Protein AF-0000000067714959 (afdb_homodimer)

Sequence (412 aa):
MGKGPWEEENPGVPRPTSPLFDVTLLNEGDRRNVVDAYRYWTREAIVEDIDTRRHSLHVAIENFENDANIGTVVRTANAFAVNTVHIVGRRRWNRRGAMVTDRYQHLMHHEDVDSLLAWAIAERLTIVAIDNTPGSVPLETAELPKNCLLLFGQEGPGVTEAARAGALMTCSIAQFGSTRSINAGVAAGIAMHAWIRQHADLSQAWMGKGPWEEENPGVPRPTSPLFDVTLLNEGDRRNVVDAYRYWTREAIVEDIDTRRHSLHVAIENFENDANIGTVVRTANAFAVNTVHIVGRRRWNRRGAMVTDRYQHLMHHEDVDSLLAWAIAERLTIVAIDNTPGSVPLETAELPKNCLLLFGQEGPGVTEAARAGALMTCSIAQFGSTRSINAGVAAGIAMHAWIRQHADLSQAW

Nearest PDB structures (foldseek):
  1v2x-assembly1_A-2  TM=8.830E-01  e=1.589E-10  Thermus thermophilus
  7edc-assembly1_A-2  TM=8.268E-01  e=3.588E-11  Escherichia coli
  1zjr-assembly1_A  TM=8.912E-01  e=1.900E-10  Aquifex aeolicus
  1ipa-assembly1_A  TM=9.064E-01  e=3.119E-09  Thermus thermophilus
  4x3m-assembly1_B  TM=8.317E-01  e=7.765E-08  Thermus thermophilus HB8

Foldseek 3Di:
DWFAAQCVRPPPDDDDPDLQFAPVCNGGTGPAPDDPVSTRGDLVSLLVVLQVPAFLEEEEEAAEPALLLVLLLLLLCLQNRHQEYEYEADDDGDNVNVSCSNSSHHYYYHNHVVRVLVVCVVVVAAEEEEDDDPPAAELVPDDDDRNHYYYWYYDPVTNDPVSCVSHPTYYYHDDDDDDPDDDNSVSSSVNSVSSCVNHNDCVPHD/DWFAAQCVRPPPDDDDDDLQFAPVCNGGTGPAPDDPVSTRGDLVSLLVVLQVPAFLEEEEEAAEPALLLVLLLLLLCLQNRHQEYEYEADDDGDNVNVSCSNSSHHYYYHNHVVRVLVVCVVVVAAEEEEDDDPPAAELVPDDDDRNHYYYWYYDPVTNDPVSCVSHPTYYYHDDDDDDPDDDSSVSSSVNSVSSCVNHNDCVPHD

Organism: Corynebacterium glutamicum (strain ATCC 13032 / DSM 20300 / JCM 1318 / BCRC 11384 / CCUG 27702 / LMG 3730 / NBRC 12168 / NCIMB 10025 / NRRL B-2784 / 534) (NCBI:txid196627)

Secondary structure (DSSP, 8-state):
--B--HHHHSTTPPPP-STTB-HHHHHH-B-SS--GGGTTB-HHHHHHHHHTT--S-EEEEES---HHHHHHHHHHHHHTT-SEEEEES-----GGGGTTGGGTS-EEEESSHHHHHHHHHHTTPEEEEE---TTPEEGGG----SSEEEEE-BTTTBS-HHHHHHSSEEEE----SS-S---HHHHHHHHHHHHHHHH--GGG--/--B--HHHHSTTPPPP-STTB-HHHHHH-B-SS--GGGTTB-HHHHHHHHHTT--S-EEEEES---HHHHHHHHHHHHHTT-SEEEEES-----GGGGTTGGGTS-EEEESSHHHHHHHHHHTTPEEEEE---TTPEEGGG----SSEEEEE-BTTTBS-HHHHHHSSEEEE----SS-S---HHHHHHHHHHHHHHHH--GGG--

Solvent-accessible surface area (backbone atoms only — not comparable to full-atom values): 21949 Å² total; per-residue (Å²): 132,58,44,60,22,41,62,78,71,35,68,94,50,79,77,85,80,57,84,49,47,28,66,66,27,37,65,67,18,35,70,64,72,47,34,75,92,51,63,35,41,28,68,66,46,51,35,54,54,44,64,75,68,43,40,67,33,31,39,31,43,32,51,68,81,54,35,55,36,54,10,38,37,45,26,40,35,24,22,57,19,41,45,36,41,33,39,23,40,69,80,80,66,56,58,70,45,15,68,66,32,58,80,63,36,52,73,45,79,28,74,35,67,66,57,42,52,54,50,34,55,74,68,66,36,46,34,35,30,46,34,87,49,92,89,38,43,47,48,80,74,55,84,72,66,70,52,20,30,43,35,33,33,23,78,85,83,33,54,50,68,69,52,56,69,66,22,82,44,42,26,16,74,75,33,53,40,48,45,70,68,62,58,66,30,29,51,48,39,36,53,53,48,54,46,41,63,73,66,56,66,71,87,70,32,114,131,59,44,59,22,41,62,78,71,35,68,94,53,78,77,83,79,58,84,48,47,29,66,66,28,37,65,67,17,34,71,64,71,47,34,75,92,52,63,35,42,28,68,66,47,51,34,54,55,44,65,75,68,42,39,69,34,30,38,32,42,32,50,68,80,54,36,55,37,54,10,38,38,44,26,39,35,25,22,56,20,41,44,36,41,33,39,23,40,69,81,80,68,57,59,71,46,15,68,66,33,59,79,63,36,50,72,46,78,28,74,36,67,66,57,44,52,53,51,35,53,74,68,67,36,47,34,34,29,47,36,89,49,91,88,38,42,48,48,81,73,56,84,73,67,70,50,20,30,41,34,34,33,23,79,85,82,32,54,50,70,68,52,56,68,67,21,81,45,40,27,15,75,74,31,52,40,49,45,71,67,63,57,65,30,31,50,47,38,35,54,52,47,55,47,41,60,74,65,55,66,72,86,70,33,114

InterPro domains:
  IPR001537 tRNA/rRNA methyltransferase, SpoU type [PF00588] (57-193)
  IPR029026 tRNA (guanine-N1-)-methyltransferase, N-terminal [G3DSA:3.40.1280.10] (38-206)
  IPR029028 Alpha/beta knot methyltransferases [SSF75217] (41-200)
  IPR051259 Ribosomal RNA Methyltransferase [PTHR43191] (53-199)

Structure (mmCIF, N/CA/C/O backbone):
data_AF-0000000067714959-model_v1
#
loop_
_entity.id
_entity.type
_entity.pdbx_description
1 polymer 'rRNA methylases'
#
loop_
_atom_site.group_PDB
_atom_site.id
_atom_site.type_symbol
_atom_site.label_atom_id
_atom_site.label_alt_id
_atom_site.label_comp_id
_atom_site.label_asym_id
_atom_site.label_entity_id
_atom_site.label_seq_id
_atom_site.pdbx_PDB_ins_code
_atom_site.Cartn_x
_atom_site.Cartn_y
_atom_site.Cartn_z
_atom_site.occupancy
_atom_site.B_iso_or_equiv
_atom_site.auth_seq_id
_atom_site.auth_comp_id
_atom_site.auth_asym_id
_atom_site.auth_atom_id
_atom_site.pdbx_PDB_model_num
ATOM 1 N N . MET A 1 1 ? -10.992 -19.344 -1.786 1 74.81 1 MET A N 1
ATOM 2 C CA . MET A 1 1 ? -11.43 -20.531 -1.073 1 74.81 1 MET A CA 1
ATOM 3 C C . MET A 1 1 ? -10.625 -21.75 -1.502 1 74.81 1 MET A C 1
ATOM 5 O O . MET A 1 1 ? -10.156 -21.828 -2.641 1 74.81 1 MET A O 1
ATOM 9 N N . GLY A 1 2 ? -10.289 -22.531 -0.529 1 90.94 2 GLY A N 1
ATOM 10 C CA . GLY A 1 2 ? -9.586 -23.766 -0.809 1 90.94 2 GLY A CA 1
ATOM 11 C C . GLY A 1 2 ? -10.406 -24.734 -1.636 1 90.94 2 GLY A C 1
ATOM 12 O O . GLY A 1 2 ? -11.578 -24.484 -1.933 1 90.94 2 GLY A O 1
ATOM 13 N N . LYS A 1 3 ? -9.781 -25.75 -2.189 1 95.94 3 LYS A N 1
ATOM 14 C CA . LYS A 1 3 ? -10.43 -26.812 -2.934 1 95.94 3 LYS A CA 1
ATOM 15 C C . LYS A 1 3 ? -10.289 -28.156 -2.211 1 95.94 3 LYS A C 1
ATOM 17 O O . LYS A 1 3 ? -9.258 -28.422 -1.585 1 95.94 3 LYS A O 1
ATOM 22 N N . GLY A 1 4 ? -11.344 -28.906 -2.34 1 97.19 4 GLY A N 1
ATOM 23 C CA . GLY A 1 4 ? -11.297 -30.234 -1.775 1 97.19 4 GLY A CA 1
ATOM 24 C C . GLY A 1 4 ? -10.453 -31.203 -2.596 1 97.19 4 GLY A C 1
ATOM 25 O O . GLY A 1 4 ? -9.781 -30.797 -3.547 1 97.19 4 GLY A O 1
ATOM 26 N N . PRO A 1 5 ? -10.5 -32.531 -2.096 1 98.12 5 PRO A N 1
ATOM 27 C CA . PRO A 1 5 ? -9.797 -33.562 -2.861 1 98.12 5 PRO A CA 1
ATOM 28 C C . PRO A 1 5 ? -10.203 -33.594 -4.336 1 98.12 5 PRO A C 1
ATOM 30 O O . PRO A 1 5 ? -11.344 -33.25 -4.668 1 98.12 5 PRO A O 1
ATOM 33 N N . TRP A 1 6 ? -9.258 -33.938 -5.188 1 97.75 6 TRP A N 1
ATOM 34 C CA . TRP A 1 6 ? -9.461 -33.875 -6.629 1 97.75 6 TRP A CA 1
ATOM 35 C C . TRP A 1 6 ? -10.75 -34.594 -7.031 1 97.75 6 TRP A C 1
ATOM 37 O O . TRP A 1 6 ? -11.578 -34.031 -7.746 1 97.75 6 TRP A O 1
ATOM 47 N N . GLU A 1 7 ? -10.93 -35.812 -6.508 1 97.12 7 GLU A N 1
ATOM 48 C CA . GLU A 1 7 ? -12.055 -36.656 -6.93 1 97.12 7 GLU A CA 1
ATOM 49 C C . GLU A 1 7 ? -13.383 -36 -6.527 1 97.12 7 GLU A C 1
ATOM 51 O O . GLU A 1 7 ? -14.391 -36.156 -7.23 1 97.12 7 GLU A O 1
ATOM 56 N N . GLU A 1 8 ? -13.383 -35.344 -5.477 1 97.44 8 GLU A N 1
ATOM 57 C CA . GLU A 1 8 ? -14.586 -34.656 -5.02 1 97.44 8 GLU A CA 1
ATOM 58 C C . GLU A 1 8 ? -14.859 -33.406 -5.855 1 97.44 8 GLU A C 1
ATOM 60 O O . GLU A 1 8 ? -16.016 -33.125 -6.188 1 97.44 8 GLU A O 1
ATOM 65 N N . GLU A 1 9 ? -13.805 -32.719 -6.266 1 96.75 9 GLU A N 1
ATOM 66 C CA . GLU A 1 9 ? -13.938 -31.453 -6.969 1 96.75 9 GLU A CA 1
ATOM 67 C C . GLU A 1 9 ? -14.086 -31.656 -8.469 1 96.75 9 GLU A C 1
ATOM 69 O O . GLU A 1 9 ? -14.617 -30.797 -9.172 1 96.75 9 GLU A O 1
ATOM 74 N N . ASN A 1 10 ? -13.617 -32.75 -8.859 1 96.62 10 ASN A N 1
ATOM 75 C CA . ASN A 1 10 ? -13.641 -33.062 -10.281 1 96.62 10 ASN A CA 1
ATOM 76 C C . ASN A 1 10 ? -14.156 -34.469 -10.539 1 96.62 10 ASN A C 1
ATOM 78 O O . ASN A 1 10 ? -13.453 -35.312 -11.109 1 96.62 10 ASN A O 1
ATOM 82 N N . PRO A 1 11 ? -15.375 -34.688 -10.141 1 96.12 11 PRO A N 1
ATOM 83 C CA . PRO A 1 11 ? -15.914 -36.062 -10.273 1 96.12 11 PRO A CA 1
ATOM 84 C C . PRO A 1 11 ? -15.812 -36.594 -11.703 1 96.12 11 PRO A C 1
ATOM 86 O O . PRO A 1 11 ? -16.219 -35.906 -12.648 1 96.12 11 PRO A O 1
ATOM 89 N N . GLY A 1 12 ? -15.367 -37.812 -11.812 1 95.94 12 GLY A N 1
ATOM 90 C CA . GLY A 1 12 ? -15.312 -38.5 -13.086 1 95.94 12 GLY A CA 1
ATOM 91 C C . GLY A 1 12 ? -14.125 -38.094 -13.945 1 95.94 12 GLY A C 1
ATOM 92 O O . GLY A 1 12 ? -13.93 -38.625 -15.039 1 95.94 12 GLY A O 1
ATOM 93 N N . VAL A 1 13 ? -13.461 -37.094 -13.531 1 96.56 13 VAL A N 1
ATOM 94 C CA . VAL A 1 13 ? -12.289 -36.656 -14.266 1 96.56 13 VAL A CA 1
ATOM 95 C C . VAL A 1 13 ? -11.039 -37.344 -13.734 1 96.56 13 VAL A C 1
ATOM 97 O O . VAL A 1 13 ? -10.758 -37.281 -12.531 1 96.56 13 VAL A O 1
ATOM 100 N N . PRO A 1 14 ? -10.312 -38.031 -14.57 1 96.19 14 PRO A N 1
ATOM 101 C CA . PRO A 1 14 ? -9.094 -38.688 -14.102 1 96.19 14 PRO A CA 1
ATOM 102 C C . PRO A 1 14 ? -8.102 -37.719 -13.453 1 96.19 14 PRO A C 1
ATOM 104 O O . PRO A 1 14 ? -7.996 -36.562 -13.883 1 96.19 14 PRO A O 1
ATOM 107 N N . ARG A 1 15 ? -7.445 -38.188 -12.516 1 94.5 15 ARG A N 1
ATOM 108 C CA . ARG A 1 15 ? -6.402 -37.406 -11.867 1 94.5 15 ARG A CA 1
ATOM 109 C C . ARG A 1 15 ? -5.305 -37.031 -12.852 1 94.5 15 ARG A C 1
ATOM 111 O O . ARG A 1 15 ? -4.918 -37.844 -13.703 1 94.5 15 ARG A O 1
ATOM 118 N N . PRO A 1 16 ? -4.867 -35.812 -12.609 1 95.38 16 PRO A N 1
ATOM 119 C CA . PRO A 1 16 ? -3.682 -35.469 -13.406 1 95.38 16 PRO A CA 1
ATOM 120 C C . PRO A 1 16 ? -2.459 -36.312 -13.008 1 95.38 16 PRO A C 1
ATOM 122 O O . PRO A 1 16 ? -2.285 -36.625 -11.828 1 95.38 16 PRO A O 1
ATOM 125 N N . THR A 1 17 ? -1.582 -36.656 -13.93 1 94.62 17 THR A N 1
ATOM 126 C CA . THR A 1 17 ? -0.432 -37.531 -13.68 1 94.62 17 THR A CA 1
ATOM 127 C C . THR A 1 17 ? 0.87 -36.75 -13.805 1 94.62 17 THR A C 1
ATOM 129 O O . THR A 1 17 ? 1.94 -37.25 -13.453 1 94.62 17 THR A O 1
ATOM 132 N N . SER A 1 18 ? 0.785 -35.562 -14.273 1 96.12 18 SER A N 1
ATOM 133 C CA . SER A 1 18 ? 1.969 -34.719 -14.414 1 96.12 18 SER A CA 1
ATOM 134 C C . SER A 1 18 ? 2.668 -34.531 -13.07 1 96.12 18 SER A C 1
ATOM 136 O O . SER A 1 18 ? 2.012 -34.375 -12.039 1 96.12 18 SER A O 1
ATOM 138 N N . PRO A 1 19 ? 3.984 -34.5 -13.102 1 96.5 19 PRO A N 1
ATOM 139 C CA . PRO A 1 19 ? 4.734 -34.312 -11.859 1 96.5 19 PRO A CA 1
ATOM 140 C C . PRO A 1 19 ? 4.531 -32.906 -11.266 1 96.5 19 PRO A C 1
ATOM 142 O O . PRO A 1 19 ? 4.938 -32.656 -10.125 1 96.5 19 PRO A O 1
ATOM 145 N N . LEU A 1 20 ? 3.867 -32.094 -11.984 1 97.38 20 LEU A N 1
ATOM 146 C CA . LEU A 1 20 ? 3.531 -30.75 -11.516 1 97.38 20 LEU A CA 1
ATOM 147 C C . LEU A 1 20 ? 2.592 -30.828 -10.312 1 97.38 20 LEU A C 1
ATOM 149 O O . LEU A 1 20 ? 2.592 -29.938 -9.469 1 97.38 20 LEU A O 1
ATOM 153 N N . PHE A 1 21 ? 1.85 -31.828 -10.234 1 98.31 21 PHE A N 1
ATOM 154 C CA . PHE A 1 21 ? 0.796 -31.922 -9.234 1 98.31 21 PHE A CA 1
ATOM 155 C C . PHE A 1 21 ? 1.303 -32.625 -7.988 1 98.31 21 PHE A C 1
ATOM 157 O O . PHE A 1 21 ? 2.098 -33.562 -8.086 1 98.31 21 PHE A O 1
ATOM 164 N N . ASP A 1 22 ? 0.859 -32.188 -6.867 1 98.25 22 ASP A N 1
ATOM 165 C CA . ASP A 1 22 ? 1.175 -32.781 -5.57 1 98.25 22 ASP A CA 1
ATOM 166 C C . ASP A 1 22 ? 0.134 -33.844 -5.176 1 98.25 22 ASP A C 1
ATOM 168 O O . ASP A 1 22 ? -1.024 -33.5 -4.922 1 98.25 22 ASP A O 1
ATOM 172 N N . VAL A 1 23 ? 0.57 -35 -5.004 1 97.69 23 VAL A N 1
ATOM 173 C CA . VAL A 1 23 ? -0.331 -36.125 -4.762 1 97.69 23 VAL A CA 1
ATOM 174 C C . VAL A 1 23 ? -1.084 -35.906 -3.453 1 97.69 23 VAL A C 1
ATOM 176 O O . VAL A 1 23 ? -2.264 -36.25 -3.344 1 97.69 23 VAL A O 1
ATOM 179 N N . THR A 1 24 ? -0.389 -35.469 -2.475 1 98.12 24 THR A N 1
ATOM 180 C CA . THR A 1 24 ? -1.025 -35.219 -1.184 1 98.12 24 THR A CA 1
ATOM 181 C C . THR A 1 24 ? -2.152 -34.188 -1.315 1 98.12 24 THR A C 1
ATOM 183 O O . THR A 1 24 ? -3.232 -34.375 -0.748 1 98.12 24 THR A O 1
ATOM 186 N N . LEU A 1 25 ? -1.917 -33.125 -2.072 1 98.31 25 LEU A N 1
ATOM 187 C CA . LEU A 1 25 ? -2.943 -32.125 -2.295 1 98.31 25 LEU A CA 1
ATOM 188 C C . LEU A 1 25 ? -4.117 -32.688 -3.078 1 98.31 25 LEU A C 1
ATOM 190 O O . LEU A 1 25 ? -5.273 -32.375 -2.805 1 98.31 25 LEU A O 1
ATOM 194 N N . LEU A 1 26 ? -3.783 -33.5 -4.035 1 98.19 26 LEU A N 1
ATOM 195 C CA . LEU A 1 26 ? -4.84 -34.156 -4.805 1 98.19 26 LEU A CA 1
ATOM 196 C C . LEU A 1 26 ? -5.711 -35 -3.902 1 98.19 26 LEU A C 1
ATOM 198 O O . LEU A 1 26 ? -6.926 -35.094 -4.098 1 98.19 26 LEU A O 1
ATOM 202 N N . ASN A 1 27 ? -5.055 -35.688 -2.951 1 98 27 ASN A N 1
ATOM 203 C CA . ASN A 1 27 ? -5.75 -36.594 -2.062 1 98 27 ASN A CA 1
ATOM 204 C C . ASN A 1 27 ? -6.559 -35.844 -1.004 1 98 27 ASN A C 1
ATOM 206 O O . ASN A 1 27 ? -7.66 -36.281 -0.646 1 98 27 ASN A O 1
ATOM 210 N N . GLU A 1 28 ? -6.059 -34.75 -0.52 1 97.94 28 GLU A N 1
ATOM 211 C CA . GLU A 1 28 ? -6.59 -34.188 0.708 1 97.94 28 GLU A CA 1
ATOM 212 C C . GLU A 1 28 ? -7.242 -32.812 0.438 1 97.94 28 GLU A C 1
ATOM 214 O O . GLU A 1 28 ? -7.969 -32.312 1.286 1 97.94 28 GLU A O 1
ATOM 219 N N . GLY A 1 29 ? -7.012 -32.312 -0.776 1 97.88 29 GLY A N 1
ATOM 220 C CA . GLY A 1 29 ? -7.469 -30.969 -1.078 1 97.88 29 GLY A CA 1
ATOM 221 C C . GLY A 1 29 ? -6.375 -29.922 -0.953 1 97.88 29 GLY A C 1
ATOM 222 O O . GLY A 1 29 ? -5.27 -30.234 -0.498 1 97.88 29 GLY A O 1
ATOM 223 N N . ASP A 1 30 ? -6.594 -28.781 -1.383 1 97.81 30 ASP A N 1
ATOM 224 C CA . ASP A 1 30 ? -5.641 -27.688 -1.394 1 97.81 30 ASP A CA 1
ATOM 225 C C . ASP A 1 30 ? -6.254 -26.422 -0.798 1 97.81 30 ASP A C 1
ATOM 227 O O . ASP A 1 30 ? -7.098 -25.781 -1.429 1 97.81 30 ASP A O 1
ATOM 231 N N . ARG A 1 31 ? -5.801 -26 0.376 1 95.06 31 ARG A N 1
ATOM 232 C CA . ARG A 1 31 ? -6.348 -24.844 1.074 1 95.06 31 ARG A CA 1
ATOM 233 C C . ARG A 1 31 ? -5.324 -23.719 1.151 1 95.06 31 ARG A C 1
ATOM 235 O O . ARG A 1 31 ? -5.488 -22.781 1.924 1 95.06 31 ARG A O 1
ATOM 242 N N . ARG A 1 32 ? -4.266 -23.922 0.396 1 96.06 32 ARG A N 1
ATOM 243 C CA . ARG A 1 32 ? -3.189 -22.938 0.395 1 96.06 32 ARG A CA 1
ATOM 244 C C . ARG A 1 32 ? -3.654 -21.625 -0.219 1 96.06 32 ARG A C 1
ATOM 246 O O . ARG A 1 32 ? -4.637 -21.594 -0.963 1 96.06 32 ARG A O 1
ATOM 253 N N . ASN A 1 33 ? -2.906 -20.531 0.145 1 93.56 33 ASN A N 1
ATOM 254 C CA . ASN A 1 33 ? -3.145 -19.219 -0.423 1 93.56 33 ASN A CA 1
ATOM 255 C C . ASN A 1 33 ? -2.484 -19.062 -1.79 1 93.56 33 ASN A C 1
ATOM 257 O O . ASN A 1 33 ? -1.52 -18.312 -1.938 1 93.56 33 ASN A O 1
ATOM 261 N N . VAL A 1 34 ? -3.045 -19.766 -2.73 1 96.75 34 VAL A N 1
ATOM 262 C CA . VAL A 1 34 ? -2.568 -19.688 -4.109 1 96.75 34 VAL A CA 1
ATOM 263 C C . VAL A 1 34 ? -3.748 -19.484 -5.055 1 96.75 34 VAL A C 1
ATOM 265 O O . VAL A 1 34 ? -4.879 -19.844 -4.734 1 96.75 34 VAL A O 1
ATOM 268 N N . VAL A 1 35 ? -3.523 -18.875 -6.164 1 95.62 35 VAL A N 1
ATOM 269 C CA . VAL A 1 35 ? -4.562 -18.672 -7.168 1 95.62 35 VAL A CA 1
ATOM 270 C C . VAL A 1 35 ? -5.047 -20.016 -7.695 1 95.62 35 VAL A C 1
ATOM 272 O O . VAL A 1 35 ? -4.348 -21.031 -7.578 1 95.62 35 VAL A O 1
ATOM 275 N N . ASP A 1 36 ? -6.184 -20.031 -8.258 1 94 36 ASP A N 1
ATOM 276 C CA . ASP A 1 36 ? -6.84 -21.266 -8.688 1 94 36 ASP A CA 1
ATOM 277 C C . ASP A 1 36 ? -5.996 -21.984 -9.734 1 94 36 ASP A C 1
ATOM 279 O O . ASP A 1 36 ? -5.957 -23.219 -9.758 1 94 36 ASP A O 1
ATOM 283 N N . ALA A 1 37 ? -5.363 -21.234 -10.531 1 95.25 37 ALA A N 1
ATOM 284 C CA . ALA A 1 37 ? -4.551 -21.812 -11.602 1 95.25 37 ALA A CA 1
ATOM 285 C C . ALA A 1 37 ? -3.48 -22.75 -11.039 1 95.25 37 ALA A C 1
ATOM 287 O O . ALA A 1 37 ? -3.014 -23.656 -11.727 1 95.25 37 ALA A O 1
ATOM 288 N N . TYR A 1 38 ? -3.16 -22.562 -9.789 1 97.69 38 TYR A N 1
ATOM 289 C CA . TYR A 1 38 ? -2.053 -23.312 -9.211 1 97.69 38 TYR A CA 1
ATOM 290 C C . TYR A 1 38 ? -2.564 -24.391 -8.273 1 97.69 38 TYR A C 1
ATOM 292 O O . TYR A 1 38 ? -1.78 -25.031 -7.57 1 97.69 38 TYR A O 1
ATOM 300 N N . ARG A 1 39 ? -3.875 -24.609 -8.234 1 97.69 39 ARG A N 1
ATOM 301 C CA . ARG A 1 39 ? -4.441 -25.609 -7.34 1 97.69 39 ARG A CA 1
ATOM 302 C C . ARG A 1 39 ? -3.822 -26.969 -7.59 1 97.69 39 ARG A C 1
ATOM 304 O O . ARG A 1 39 ? -3.684 -27.406 -8.742 1 97.69 39 ARG A O 1
ATOM 311 N N . TYR A 1 40 ? -3.424 -27.562 -6.527 1 98.38 40 TYR A N 1
ATOM 312 C CA . TYR A 1 40 ? -2.902 -28.938 -6.438 1 98.38 40 TYR A CA 1
ATOM 313 C C . TYR A 1 40 ? -1.484 -29 -6.988 1 98.38 40 TYR A C 1
ATOM 315 O O . TYR A 1 40 ? -0.866 -30.078 -6.98 1 98.38 40 TYR A O 1
ATOM 323 N N . TRP A 1 41 ? -0.904 -27.875 -7.461 1 98.56 41 TRP A N 1
ATOM 324 C CA . TRP A 1 41 ? 0.483 -27.875 -7.918 1 98.56 41 TRP A CA 1
ATOM 325 C C . TRP A 1 41 ? 1.442 -27.969 -6.734 1 98.56 41 TRP A C 1
ATOM 327 O O . TRP A 1 41 ? 1.122 -27.516 -5.633 1 98.56 41 TRP A O 1
ATOM 337 N N . THR A 1 42 ? 2.607 -28.562 -7.023 1 98.5 42 THR A N 1
ATOM 338 C CA . THR A 1 42 ? 3.654 -28.484 -6.008 1 98.5 42 THR A CA 1
ATOM 339 C C . THR A 1 42 ? 4.188 -27.062 -5.879 1 98.5 42 THR A C 1
ATOM 341 O O . THR A 1 42 ? 4.074 -26.266 -6.809 1 98.5 42 THR A O 1
ATOM 344 N N . ARG A 1 43 ? 4.715 -26.797 -4.73 1 98.12 43 ARG A N 1
ATOM 345 C CA . ARG A 1 43 ? 5.332 -25.484 -4.508 1 98.12 43 ARG A CA 1
ATOM 346 C C . ARG A 1 43 ? 6.418 -25.219 -5.547 1 98.12 43 ARG A C 1
ATOM 348 O O . ARG A 1 43 ? 6.48 -24.125 -6.113 1 98.12 43 ARG A O 1
ATOM 355 N N . GLU A 1 44 ? 7.211 -26.203 -5.77 1 98.25 44 GLU A N 1
ATOM 356 C CA . GLU A 1 44 ? 8.312 -26.078 -6.715 1 98.25 44 GLU A CA 1
ATOM 357 C C . GLU A 1 44 ? 7.797 -25.766 -8.117 1 98.25 44 GLU A C 1
ATOM 359 O O . GLU A 1 44 ? 8.375 -24.922 -8.82 1 98.25 44 GLU A O 1
ATOM 364 N N . ALA A 1 45 ? 6.789 -26.406 -8.484 1 98.62 45 ALA A N 1
ATOM 365 C CA . ALA A 1 45 ? 6.227 -26.203 -9.812 1 98.62 45 ALA A CA 1
ATOM 366 C C . ALA A 1 45 ? 5.668 -24.781 -9.953 1 98.62 45 ALA A C 1
ATOM 368 O O . ALA A 1 45 ? 5.777 -24.172 -11.016 1 98.62 45 ALA A O 1
ATOM 369 N N . ILE A 1 46 ? 5.055 -24.297 -8.922 1 98.69 46 ILE A N 1
ATOM 370 C CA . ILE A 1 46 ? 4.512 -22.938 -8.93 1 98.69 46 ILE A CA 1
ATOM 371 C C . ILE A 1 46 ? 5.648 -21.938 -9.086 1 98.69 46 ILE A C 1
ATOM 373 O O . ILE A 1 46 ? 5.574 -21.031 -9.922 1 98.69 46 ILE A O 1
ATOM 377 N N . VAL A 1 47 ? 6.699 -22.141 -8.32 1 98.75 47 VAL A N 1
ATOM 378 C CA . VAL A 1 47 ? 7.844 -21.234 -8.375 1 98.75 47 VAL A CA 1
ATOM 379 C C . VAL A 1 47 ? 8.453 -21.25 -9.773 1 98.75 47 VAL A C 1
ATOM 381 O O . VAL A 1 47 ? 8.758 -20.203 -10.344 1 98.75 47 VAL A O 1
ATOM 384 N N . GLU A 1 48 ? 8.586 -22.422 -10.344 1 98.62 48 GLU A N 1
ATOM 385 C CA . GLU A 1 48 ? 9.164 -22.562 -11.672 1 98.62 48 GLU A CA 1
ATOM 386 C C . GLU A 1 48 ? 8.32 -21.859 -12.727 1 98.62 48 GLU A C 1
ATOM 388 O O . GLU A 1 48 ? 8.852 -21.219 -13.641 1 98.62 48 GLU A O 1
ATOM 393 N N . ASP A 1 49 ? 7.082 -22 -12.586 1 98.56 49 ASP A N 1
ATOM 394 C CA . ASP A 1 49 ? 6.191 -21.344 -13.531 1 98.56 49 ASP A CA 1
ATOM 395 C C . ASP A 1 49 ? 6.305 -19.828 -13.43 1 98.56 49 ASP A C 1
ATOM 397 O O . ASP A 1 49 ? 6.465 -19.141 -14.438 1 98.56 49 ASP A O 1
ATOM 401 N N . ILE A 1 50 ? 6.234 -19.281 -12.219 1 98.62 50 ILE A N 1
ATOM 402 C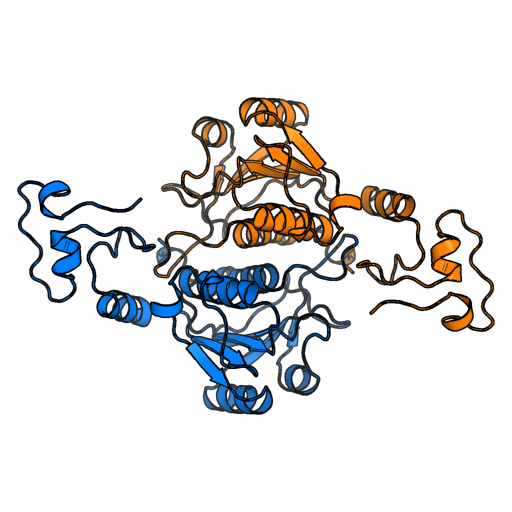 CA . ILE A 1 50 ? 6.348 -17.844 -12 1 98.62 50 ILE A CA 1
ATOM 403 C C . ILE A 1 50 ? 7.695 -17.344 -12.523 1 98.62 50 ILE A C 1
ATOM 405 O O . ILE A 1 50 ? 7.785 -16.266 -13.109 1 98.62 50 ILE A O 1
ATOM 409 N N . ASP A 1 51 ? 8.734 -18.172 -12.352 1 98.62 51 ASP A N 1
ATOM 410 C CA . ASP A 1 51 ? 10.086 -17.797 -12.75 1 98.62 51 ASP A CA 1
ATOM 411 C C . ASP A 1 51 ? 10.18 -17.594 -14.258 1 98.62 51 ASP A C 1
ATOM 413 O O . ASP A 1 51 ? 11.094 -16.906 -14.742 1 98.62 51 ASP A O 1
ATOM 417 N N . THR A 1 52 ? 9.25 -18.141 -15.016 1 98.12 52 THR A N 1
ATOM 418 C CA . THR A 1 52 ? 9.289 -17.984 -16.469 1 98.12 52 THR A CA 1
ATOM 419 C C . THR A 1 52 ? 8.797 -16.594 -16.875 1 98.12 52 THR A C 1
ATOM 421 O O . THR A 1 52 ? 9.016 -16.172 -18 1 98.12 52 THR A O 1
ATOM 424 N N . ARG A 1 53 ? 8.188 -15.828 -15.938 1 97.12 53 ARG A N 1
ATOM 425 C CA . ARG A 1 53 ? 7.578 -14.562 -16.328 1 97.12 53 ARG A CA 1
ATOM 426 C C . ARG A 1 53 ? 7.793 -13.5 -15.266 1 97.12 53 ARG A C 1
ATOM 428 O O . ARG A 1 53 ? 7.086 -12.484 -15.242 1 97.12 53 ARG A O 1
ATOM 435 N N . ARG A 1 54 ? 8.648 -13.727 -14.305 1 98.38 54 ARG A N 1
ATOM 436 C CA . ARG A 1 54 ? 8.898 -12.703 -13.289 1 98.38 54 ARG A CA 1
ATOM 437 C C . ARG A 1 54 ? 9.328 -11.391 -13.938 1 98.38 54 ARG A C 1
ATOM 439 O O . ARG A 1 54 ? 10.07 -11.383 -14.914 1 98.38 54 ARG A O 1
ATOM 446 N N . HIS A 1 55 ? 8.906 -10.344 -13.328 1 98.81 55 HIS A N 1
ATOM 447 C CA . HIS A 1 55 ? 9.344 -9.023 -13.766 1 98.81 55 HIS A CA 1
ATOM 448 C C . HIS A 1 55 ? 10.797 -8.766 -13.359 1 98.81 55 HIS A C 1
ATOM 450 O O . HIS A 1 55 ? 11.312 -9.406 -12.445 1 98.81 55 HIS A O 1
ATOM 456 N N . SER A 1 56 ? 11.453 -7.859 -14.047 1 98.69 56 SER A N 1
ATOM 457 C CA . SER A 1 56 ? 12.852 -7.547 -13.773 1 98.69 56 SER A CA 1
ATOM 458 C C . SER A 1 56 ? 12.984 -6.637 -12.555 1 98.69 56 SER A C 1
ATOM 460 O O . SER A 1 56 ? 14.102 -6.309 -12.148 1 98.69 56 SER A O 1
ATOM 462 N N . LEU A 1 57 ? 11.906 -6.258 -11.938 1 98.88 57 LEU A N 1
ATOM 463 C CA . LEU A 1 57 ? 11.859 -5.379 -10.773 1 98.88 57 LEU A CA 1
ATOM 464 C C . LEU A 1 57 ? 12.383 -6.09 -9.531 1 98.88 57 LEU A C 1
ATOM 466 O O . LEU A 1 57 ? 11.992 -7.223 -9.242 1 98.88 57 LEU A O 1
ATOM 470 N N . HIS A 1 58 ? 13.281 -5.441 -8.812 1 98.94 58 HIS A N 1
ATOM 471 C CA . HIS A 1 58 ? 13.75 -5.863 -7.492 1 98.94 58 HIS A CA 1
ATOM 472 C C . HIS A 1 58 ? 13.312 -4.879 -6.414 1 98.94 58 HIS A C 1
ATOM 474 O O . HIS A 1 58 ? 13.109 -3.695 -6.691 1 98.94 58 HIS A O 1
ATOM 480 N N . VAL A 1 59 ? 13.195 -5.375 -5.199 1 98.81 59 VAL A N 1
ATOM 481 C CA . VAL A 1 59 ? 12.828 -4.547 -4.055 1 98.81 59 VAL A CA 1
ATOM 482 C C . VAL A 1 59 ? 13.773 -4.824 -2.889 1 98.81 59 VAL A C 1
ATOM 484 O O . VAL A 1 59 ? 14.062 -5.984 -2.578 1 98.81 59 VAL A O 1
ATOM 487 N N . ALA A 1 60 ? 14.25 -3.762 -2.301 1 98.38 60 ALA A N 1
ATOM 488 C CA . ALA A 1 60 ? 15.109 -3.912 -1.128 1 98.38 60 ALA A CA 1
ATOM 489 C C . ALA A 1 60 ? 14.547 -3.141 0.063 1 98.38 60 ALA A C 1
ATOM 491 O O . ALA A 1 60 ? 14.07 -2.01 -0.088 1 98.38 60 ALA A O 1
ATOM 492 N N . ILE A 1 61 ? 14.531 -3.754 1.186 1 95.5 61 ILE A N 1
ATOM 493 C CA . ILE A 1 61 ? 14.117 -3.104 2.424 1 95.5 61 ILE A CA 1
ATOM 494 C C . ILE A 1 61 ? 15.289 -3.066 3.404 1 95.5 61 ILE A C 1
ATOM 496 O O . ILE A 1 61 ? 15.844 -4.109 3.762 1 95.5 61 ILE A O 1
ATOM 500 N N . GLU A 1 62 ? 15.609 -1.889 3.83 1 92.81 62 GLU A N 1
ATOM 501 C CA . GLU A 1 62 ? 16.781 -1.679 4.684 1 92.81 62 GLU A CA 1
ATOM 502 C C . GLU A 1 62 ? 16.359 -1.521 6.145 1 92.81 62 GLU A C 1
ATOM 504 O O . GLU A 1 62 ? 15.75 -0.521 6.516 1 92.81 62 GLU A O 1
ATOM 509 N N . ASN A 1 63 ? 16.719 -2.459 7.016 1 87.75 63 ASN A N 1
ATOM 510 C CA . ASN A 1 63 ? 16.609 -2.416 8.469 1 87.75 63 ASN A CA 1
ATOM 511 C C . ASN A 1 63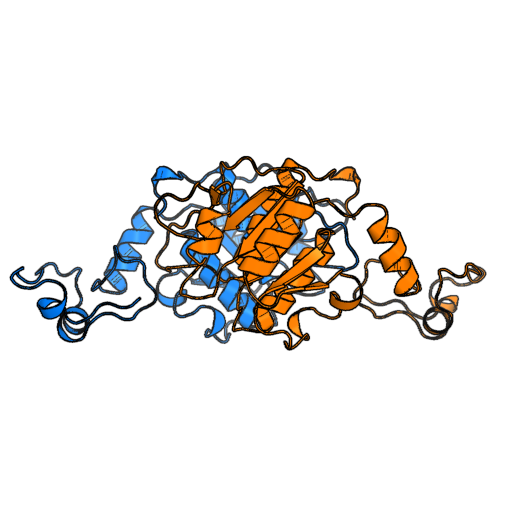 ? 15.172 -2.105 8.906 1 87.75 63 ASN A C 1
ATOM 513 O O . ASN A 1 63 ? 14.953 -1.236 9.75 1 87.75 63 ASN A O 1
ATOM 517 N N . PHE A 1 64 ? 14.227 -2.832 8.258 1 88 64 PHE A N 1
ATOM 518 C CA . PHE A 1 64 ? 12.852 -2.734 8.734 1 88 64 PHE A CA 1
ATOM 519 C C . PHE A 1 64 ? 12.727 -3.309 10.141 1 88 64 PHE A C 1
ATOM 521 O O . PHE A 1 64 ? 13.18 -4.422 10.406 1 88 64 PHE A O 1
ATOM 528 N N . GLU A 1 65 ? 12.211 -2.545 11.039 1 84.75 65 GLU A N 1
ATOM 529 C CA . GLU A 1 65 ? 12.07 -2.963 12.43 1 84.75 65 GLU A CA 1
ATOM 530 C C . GLU A 1 65 ? 10.82 -3.807 12.633 1 84.75 65 GLU A C 1
ATOM 532 O O . GLU A 1 65 ? 10.82 -4.75 13.43 1 84.75 65 GLU A O 1
ATOM 537 N N . ASN A 1 66 ? 9.781 -3.453 11.938 1 88.94 66 ASN A N 1
ATOM 538 C CA . ASN A 1 66 ? 8.508 -4.145 12.086 1 88.94 66 ASN A CA 1
ATOM 539 C C . ASN A 1 66 ? 8.406 -5.34 11.141 1 88.94 66 ASN A C 1
ATOM 541 O O . ASN A 1 66 ? 8.219 -5.168 9.938 1 88.94 66 ASN A O 1
ATOM 545 N N . ASP A 1 67 ? 8.414 -6.543 11.672 1 90.81 67 ASP A N 1
ATOM 546 C CA . ASP A 1 67 ? 8.352 -7.773 10.898 1 90.81 67 ASP A CA 1
ATOM 547 C C . ASP A 1 67 ? 7.094 -7.82 10.031 1 90.81 67 ASP A C 1
ATOM 549 O O . ASP A 1 67 ? 7.117 -8.344 8.914 1 90.81 67 ASP A O 1
ATOM 553 N N . ALA A 1 68 ? 6.059 -7.281 10.555 1 92.12 68 ALA A N 1
ATOM 554 C CA . ALA A 1 68 ? 4.801 -7.285 9.812 1 92.12 68 ALA A CA 1
ATOM 555 C C . ALA A 1 68 ? 4.945 -6.543 8.492 1 92.12 68 ALA A C 1
ATOM 557 O O . ALA A 1 68 ? 4.367 -6.945 7.477 1 92.12 68 ALA A O 1
ATOM 558 N N . ASN A 1 69 ? 5.734 -5.504 8.516 1 94.25 69 ASN A N 1
ATOM 559 C CA . ASN A 1 69 ? 5.969 -4.754 7.285 1 94.25 69 ASN A CA 1
ATOM 560 C C . ASN A 1 69 ? 6.793 -5.559 6.285 1 94.25 69 ASN A C 1
ATOM 562 O O . ASN A 1 69 ? 6.555 -5.492 5.078 1 94.25 69 ASN A O 1
ATOM 566 N N . ILE A 1 70 ? 7.758 -6.27 6.758 1 96.12 70 ILE A N 1
ATOM 567 C CA . ILE A 1 70 ? 8.562 -7.113 5.879 1 96.12 70 ILE A CA 1
ATOM 568 C C . ILE A 1 70 ? 7.66 -8.133 5.184 1 96.12 70 ILE A C 1
ATOM 570 O O . ILE A 1 70 ? 7.715 -8.281 3.959 1 96.12 70 ILE A O 1
ATOM 574 N N . GLY A 1 71 ? 6.867 -8.781 5.996 1 96.81 71 GLY A N 1
ATOM 575 C CA . GLY A 1 71 ? 5.934 -9.742 5.438 1 96.81 71 GLY A CA 1
ATOM 576 C C . GLY A 1 71 ? 5.008 -9.148 4.395 1 96.81 71 GLY A C 1
ATOM 577 O O . GLY A 1 71 ? 4.766 -9.75 3.35 1 96.81 71 GLY A O 1
ATOM 578 N N . THR A 1 72 ? 4.516 -7.969 4.672 1 96.69 72 THR A N 1
ATOM 579 C CA . THR A 1 72 ? 3.623 -7.266 3.758 1 96.69 72 THR A CA 1
ATOM 580 C C . THR A 1 72 ? 4.324 -6.969 2.436 1 96.69 72 THR A C 1
ATOM 582 O O . THR A 1 72 ? 3.752 -7.176 1.363 1 96.69 72 THR A O 1
ATOM 585 N N . VAL A 1 73 ? 5.551 -6.551 2.521 1 98.06 73 VAL A N 1
ATOM 586 C CA . VAL A 1 73 ? 6.328 -6.25 1.323 1 98.06 73 VAL A CA 1
ATOM 587 C C . VAL A 1 73 ? 6.539 -7.527 0.513 1 98.06 73 VAL A C 1
ATOM 589 O O . VAL A 1 73 ? 6.359 -7.535 -0.707 1 98.06 73 VAL A O 1
ATOM 592 N N . VAL A 1 74 ? 6.867 -8.594 1.187 1 98.5 74 VAL A N 1
ATOM 593 C CA . VAL A 1 74 ? 7.109 -9.875 0.53 1 98.5 74 VAL A CA 1
ATOM 594 C C . VAL A 1 74 ? 5.828 -10.359 -0.147 1 98.5 74 VAL A C 1
ATOM 596 O O . VAL A 1 74 ? 5.859 -10.812 -1.292 1 98.5 74 VAL A O 1
ATOM 599 N N . ARG A 1 75 ? 4.727 -10.25 0.504 1 98.5 75 ARG A N 1
ATOM 600 C CA . ARG A 1 75 ? 3.439 -10.664 -0.046 1 98.5 75 ARG A CA 1
ATOM 601 C C . ARG A 1 75 ? 3.088 -9.859 -1.289 1 98.5 75 ARG A C 1
ATOM 603 O O . ARG A 1 75 ? 2.645 -10.414 -2.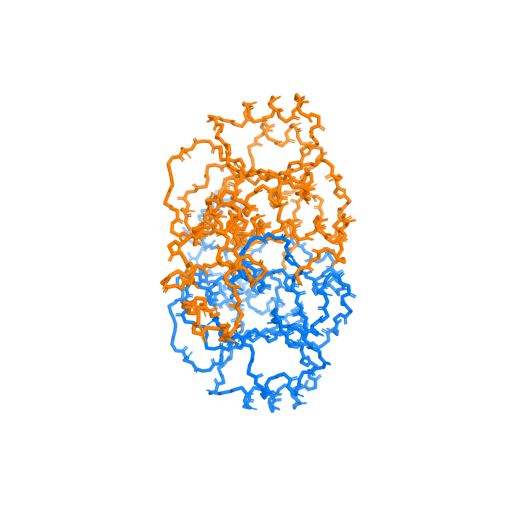295 1 98.5 75 ARG A O 1
ATOM 610 N N . THR A 1 76 ? 3.307 -8.562 -1.217 1 98.69 76 THR A N 1
ATOM 611 C CA . THR A 1 76 ? 3.037 -7.703 -2.363 1 98.69 76 THR A CA 1
ATOM 612 C C . THR A 1 76 ? 3.986 -8.023 -3.514 1 98.69 76 THR A C 1
ATOM 614 O O . THR A 1 76 ? 3.568 -8.078 -4.672 1 98.69 76 THR A O 1
ATOM 617 N N . ALA A 1 77 ? 5.219 -8.266 -3.154 1 98.88 77 ALA A N 1
ATOM 618 C CA . ALA A 1 77 ? 6.207 -8.625 -4.168 1 98.88 77 ALA A CA 1
ATOM 619 C C . ALA A 1 77 ? 5.812 -9.922 -4.875 1 98.88 77 ALA A C 1
ATOM 621 O O . ALA A 1 77 ? 5.945 -10.031 -6.094 1 98.88 77 ALA A O 1
ATOM 622 N N . ASN A 1 78 ? 5.383 -10.898 -4.133 1 98.88 78 ASN A N 1
ATOM 623 C CA . ASN A 1 78 ? 4.887 -12.133 -4.727 1 98.88 78 ASN A CA 1
ATOM 624 C C . ASN A 1 78 ? 3.729 -11.867 -5.684 1 98.88 78 ASN A C 1
ATOM 626 O O . ASN A 1 78 ? 3.732 -12.352 -6.82 1 98.88 78 ASN A O 1
ATOM 630 N N . ALA A 1 79 ? 2.785 -11.055 -5.227 1 98.56 79 ALA A N 1
ATOM 631 C CA . ALA A 1 79 ? 1.614 -10.742 -6.047 1 98.56 79 ALA A CA 1
ATOM 632 C C . ALA A 1 79 ? 2.023 -10.117 -7.375 1 98.56 79 ALA A C 1
ATOM 634 O O . ALA A 1 79 ? 1.421 -10.398 -8.414 1 98.56 79 ALA A O 1
ATOM 635 N N . PHE A 1 80 ? 3.047 -9.32 -7.344 1 98.88 80 PHE A N 1
ATOM 636 C CA . PHE A 1 80 ? 3.455 -8.562 -8.523 1 98.88 80 PHE A CA 1
ATOM 637 C C . PHE A 1 80 ? 4.539 -9.305 -9.289 1 98.88 80 PHE A C 1
ATOM 639 O O . PHE A 1 80 ? 5.082 -8.781 -10.266 1 98.88 80 PHE A O 1
ATOM 646 N N . ALA A 1 81 ? 4.902 -10.5 -8.836 1 98.81 81 ALA A N 1
ATOM 647 C CA . ALA A 1 81 ? 5.945 -11.312 -9.453 1 98.81 81 ALA A CA 1
ATOM 648 C C . ALA A 1 81 ? 7.25 -10.531 -9.578 1 98.81 81 ALA A C 1
ATOM 650 O O . ALA A 1 81 ? 7.875 -10.523 -10.641 1 98.81 81 ALA A O 1
ATOM 651 N N . VAL A 1 82 ? 7.586 -9.852 -8.547 1 98.88 82 VAL A N 1
ATOM 652 C CA . VAL A 1 82 ? 8.875 -9.18 -8.43 1 98.88 82 VAL A CA 1
ATOM 653 C C . VAL A 1 82 ? 10 -10.211 -8.477 1 98.88 82 VAL A C 1
ATOM 655 O O . VAL A 1 82 ? 9.852 -11.328 -7.98 1 98.88 82 VAL A O 1
ATOM 658 N N . ASN A 1 83 ? 11.07 -9.828 -9.07 1 98.88 83 ASN A N 1
ATOM 659 C CA . ASN A 1 83 ? 12.164 -10.773 -9.266 1 98.88 83 ASN A CA 1
ATOM 660 C C . ASN A 1 83 ? 12.688 -11.297 -7.93 1 98.88 83 ASN A C 1
ATOM 662 O O . ASN A 1 83 ? 12.664 -12.508 -7.684 1 98.88 83 ASN A O 1
ATOM 666 N N . THR A 1 84 ? 13.086 -10.414 -7.078 1 98.88 84 THR A N 1
ATOM 667 C CA . THR A 1 84 ? 13.703 -10.773 -5.809 1 98.88 84 THR A CA 1
ATOM 668 C C . THR A 1 84 ? 13.484 -9.68 -4.77 1 98.88 84 THR A C 1
ATOM 670 O O . THR A 1 84 ? 13.578 -8.492 -5.078 1 98.88 84 THR A O 1
ATOM 673 N N . VAL A 1 85 ? 13.164 -10.078 -3.562 1 98.81 85 VAL A N 1
ATOM 674 C CA . VAL A 1 85 ? 13.156 -9.172 -2.424 1 98.81 85 VAL A CA 1
ATOM 675 C C . VAL A 1 85 ? 14.461 -9.297 -1.647 1 98.81 85 VAL A C 1
ATOM 677 O O . VAL A 1 85 ? 14.859 -10.398 -1.266 1 98.81 85 VAL A O 1
ATOM 680 N N . HIS A 1 86 ? 15.047 -8.141 -1.465 1 98.69 86 HIS A N 1
ATOM 681 C CA . HIS A 1 86 ? 16.312 -8.094 -0.748 1 98.69 86 HIS A CA 1
ATOM 682 C C . HIS A 1 86 ? 16.141 -7.562 0.668 1 98.69 86 HIS A C 1
ATOM 684 O O . HIS A 1 86 ? 15.633 -6.449 0.855 1 98.69 86 HIS A O 1
ATOM 690 N N . ILE A 1 87 ? 16.531 -8.367 1.605 1 97.12 87 ILE A N 1
ATOM 691 C CA . ILE A 1 87 ? 16.484 -7.98 3.012 1 97.12 87 ILE A CA 1
ATOM 692 C C . ILE A 1 87 ? 17.875 -7.512 3.455 1 97.12 87 ILE A C 1
ATOM 694 O O . ILE A 1 87 ? 18.828 -8.297 3.457 1 97.12 87 ILE A O 1
ATOM 698 N N . VAL A 1 88 ? 17.938 -6.262 3.84 1 96.31 88 VAL A N 1
ATOM 699 C CA . VAL A 1 88 ? 19.234 -5.676 4.164 1 96.31 88 VAL A CA 1
ATOM 700 C C . VAL A 1 88 ? 19.344 -5.488 5.676 1 96.31 88 VAL A C 1
ATOM 702 O O . VAL A 1 88 ? 18.484 -4.867 6.301 1 96.31 88 VAL A O 1
ATOM 705 N N . GLY A 1 89 ? 20.406 -5.879 6.305 1 93.38 89 GLY A N 1
ATOM 706 C CA . GLY A 1 89 ? 20.609 -5.773 7.742 1 93.38 89 GLY A CA 1
ATOM 707 C C . GLY A 1 89 ? 20.234 -7.039 8.492 1 93.38 89 GLY A C 1
ATOM 708 O O . GLY A 1 89 ? 20.719 -8.125 8.172 1 93.38 89 GLY A O 1
ATOM 709 N N . ARG A 1 90 ? 19.156 -6.93 9.352 1 87.88 90 ARG A N 1
ATOM 710 C CA . ARG A 1 90 ? 18.75 -8.078 10.164 1 87.88 90 ARG A CA 1
ATOM 711 C C . ARG A 1 90 ? 18.203 -9.195 9.289 1 87.88 90 ARG A C 1
ATOM 713 O O . ARG A 1 90 ? 17.219 -9 8.562 1 87.88 90 ARG A O 1
ATOM 720 N N . ARG A 1 91 ? 18.672 -10.391 9.453 1 86.81 91 ARG A N 1
ATOM 721 C CA . ARG A 1 91 ? 18.359 -11.531 8.594 1 86.81 91 ARG A CA 1
ATOM 722 C C . ARG A 1 91 ? 17.031 -12.18 9.008 1 86.81 91 ARG A C 1
ATOM 724 O O . ARG A 1 91 ? 16.203 -12.508 8.156 1 86.81 91 ARG A O 1
ATOM 731 N N . ARG A 1 92 ? 16.953 -12.312 10.328 1 90.38 92 ARG A N 1
ATOM 732 C CA . ARG A 1 92 ? 15.781 -13.031 10.844 1 90.38 92 ARG A CA 1
ATOM 733 C C . ARG A 1 92 ? 14.594 -12.094 11 1 90.38 92 ARG A C 1
ATOM 735 O O . ARG A 1 92 ? 14.75 -10.953 11.43 1 90.38 92 ARG A O 1
ATOM 742 N N . TRP A 1 93 ? 13.484 -12.531 10.531 1 90.69 93 TRP A N 1
ATOM 743 C CA . TRP A 1 93 ? 12.234 -11.797 10.688 1 90.69 93 TRP A CA 1
ATOM 744 C C . TRP A 1 93 ? 11.047 -12.75 10.742 1 90.69 93 TRP A C 1
ATOM 746 O O . TRP A 1 93 ? 11.117 -13.867 10.219 1 90.69 93 TRP A O 1
ATOM 756 N N . ASN A 1 94 ? 10.078 -12.359 11.438 1 91.19 94 ASN A N 1
ATOM 757 C CA . ASN A 1 94 ? 8.852 -13.133 11.523 1 91.19 94 ASN A CA 1
ATOM 758 C C . ASN A 1 94 ? 8.094 -13.141 10.195 1 91.19 94 ASN A C 1
ATOM 760 O O . ASN A 1 94 ? 7.664 -12.094 9.719 1 91.19 94 ASN A O 1
ATOM 764 N N . ARG A 1 95 ? 7.789 -14.336 9.711 1 92.56 95 ARG A N 1
ATOM 765 C CA . ARG A 1 95 ? 7.273 -14.469 8.352 1 92.56 95 ARG A CA 1
ATOM 766 C C . ARG A 1 95 ? 5.75 -14.461 8.344 1 92.56 95 ARG A C 1
ATOM 768 O O . ARG A 1 95 ? 5.129 -14.633 7.289 1 92.56 95 ARG A O 1
ATOM 775 N N . ARG A 1 96 ? 5.145 -14.328 9.398 1 88.44 96 ARG A N 1
ATOM 776 C CA . ARG A 1 96 ? 3.691 -14.43 9.516 1 88.44 96 ARG A CA 1
ATOM 777 C C . ARG A 1 96 ? 2.996 -13.453 8.578 1 88.44 96 ARG A C 1
ATOM 779 O O . ARG A 1 96 ? 2.021 -13.812 7.91 1 88.44 96 ARG A O 1
ATOM 786 N N . GLY A 1 97 ? 3.539 -12.242 8.469 1 89.19 97 GLY A N 1
ATOM 787 C CA . GLY A 1 97 ? 2.93 -11.219 7.637 1 89.19 97 GLY A CA 1
ATOM 788 C C . GLY A 1 97 ? 2.982 -11.547 6.156 1 89.19 97 GLY A C 1
ATOM 789 O O . GLY A 1 97 ? 2.246 -10.961 5.359 1 89.19 97 GLY A O 1
ATOM 790 N N . ALA A 1 98 ? 3.809 -12.484 5.77 1 94 98 ALA A N 1
ATOM 791 C CA . ALA A 1 98 ? 3.967 -12.852 4.363 1 94 98 ALA A CA 1
ATOM 792 C C . ALA A 1 98 ? 2.865 -13.812 3.922 1 94 98 ALA A C 1
ATOM 794 O O . ALA A 1 98 ? 2.688 -14.055 2.725 1 94 98 ALA A O 1
ATOM 795 N N . MET A 1 99 ? 2.162 -14.438 4.93 1 94.75 99 MET A N 1
ATOM 796 C CA . MET A 1 99 ? 1.066 -15.359 4.648 1 94.75 99 MET A CA 1
ATOM 797 C C . MET A 1 99 ? 1.528 -16.484 3.73 1 94.75 99 MET A C 1
ATOM 799 O O . MET A 1 99 ? 0.863 -16.797 2.742 1 94.75 99 MET A O 1
ATOM 803 N N . VAL A 1 100 ? 2.754 -16.953 3.916 1 95.62 100 VAL A N 1
ATOM 804 C CA . VAL A 1 100 ? 3.383 -18.125 3.332 1 95.62 100 VAL A CA 1
ATOM 805 C C . VAL A 1 100 ? 3.885 -17.812 1.927 1 95.62 100 VAL A C 1
ATOM 807 O O . VAL A 1 100 ? 4.477 -18.656 1.262 1 95.62 100 VAL A O 1
ATOM 810 N N . THR A 1 101 ? 3.668 -16.594 1.466 1 97 101 THR A N 1
ATOM 811 C CA . THR A 1 101 ? 4.09 -16.25 0.112 1 97 101 THR A CA 1
ATOM 812 C C . THR A 1 101 ? 5.609 -16.234 0.005 1 97 101 THR A C 1
ATOM 814 O O . THR A 1 101 ? 6.16 -16.281 -1.097 1 97 101 THR A O 1
ATOM 817 N N . ASP A 1 102 ? 6.258 -16.109 1.11 1 97.06 102 ASP A N 1
ATOM 818 C CA . ASP A 1 102 ? 7.715 -16.141 1.138 1 97.06 102 ASP A CA 1
ATOM 819 C C . ASP A 1 102 ? 8.25 -17.453 0.567 1 97.06 102 ASP A C 1
ATOM 821 O O . ASP A 1 102 ? 9.383 -17.531 0.097 1 97.06 102 ASP A O 1
ATOM 825 N N . ARG A 1 103 ? 7.453 -18.469 0.509 1 97.69 103 ARG A N 1
ATOM 826 C CA . ARG A 1 103 ? 7.867 -19.766 -0.004 1 97.69 103 ARG A CA 1
ATOM 827 C C . ARG A 1 103 ? 7.855 -19.781 -1.529 1 97.69 103 ARG A C 1
ATOM 829 O O . ARG A 1 103 ? 8.422 -20.688 -2.15 1 97.69 103 ARG A O 1
ATOM 836 N N . TYR A 1 104 ? 7.156 -18.812 -2.105 1 98.5 104 TYR A N 1
ATOM 837 C CA . TYR A 1 104 ? 7.027 -18.75 -3.559 1 98.5 104 TYR A CA 1
ATOM 838 C C . TYR A 1 104 ? 7.832 -17.594 -4.137 1 98.5 104 TYR A C 1
ATOM 840 O O . TYR A 1 104 ? 7.891 -17.422 -5.355 1 98.5 104 TYR A O 1
ATOM 848 N N . GLN A 1 105 ? 8.406 -16.766 -3.26 1 98.62 105 GLN A N 1
ATOM 849 C CA . GLN A 1 105 ? 9.125 -15.547 -3.625 1 98.62 105 GLN A CA 1
ATOM 850 C C . GLN A 1 105 ? 10.625 -15.703 -3.375 1 98.62 105 GLN A C 1
ATOM 852 O O . GLN A 1 105 ? 11.039 -16.266 -2.357 1 98.62 105 GLN A O 1
ATOM 857 N N . HIS A 1 106 ? 11.461 -15.234 -4.355 1 98.75 106 HIS A N 1
ATOM 858 C CA . HIS A 1 106 ? 12.898 -15.234 -4.121 1 98.75 106 HIS A CA 1
ATOM 859 C C . HIS A 1 106 ? 13.289 -14.164 -3.109 1 98.75 106 HIS A C 1
ATOM 861 O O . HIS A 1 106 ? 12.891 -13 -3.242 1 98.75 106 HIS A O 1
ATOM 867 N N . LEU A 1 107 ? 14.047 -14.602 -2.115 1 98.31 107 LEU A N 1
ATOM 868 C CA . LEU A 1 107 ? 14.594 -13.719 -1.091 1 98.31 107 LEU A CA 1
ATOM 869 C C . LEU A 1 107 ? 16.109 -13.781 -1.071 1 98.31 107 LEU A C 1
ATOM 871 O O . LEU A 1 107 ? 16.703 -14.852 -1.228 1 98.31 107 LEU A O 1
ATOM 875 N N . MET A 1 108 ? 16.672 -12.656 -0.898 1 98.5 108 MET A N 1
ATOM 876 C CA . MET A 1 108 ? 18.109 -12.57 -0.735 1 98.5 108 MET A CA 1
ATOM 877 C C . MET A 1 108 ? 18.469 -11.648 0.424 1 98.5 108 MET A C 1
ATOM 879 O O . MET A 1 108 ? 17.828 -10.617 0.626 1 98.5 108 MET A O 1
ATOM 883 N N . HIS A 1 109 ? 19.516 -12.016 1.163 1 98.06 109 HIS A N 1
ATOM 884 C CA . HIS A 1 109 ? 19.953 -11.227 2.311 1 98.06 109 HIS A CA 1
ATOM 885 C C . HIS A 1 109 ? 21.281 -10.523 2.021 1 98.06 109 HIS A C 1
ATOM 887 O O . HIS A 1 109 ? 22.156 -11.094 1.381 1 98.06 109 HIS A O 1
ATOM 893 N N . HIS A 1 110 ? 21.359 -9.281 2.406 1 97.88 110 HIS A N 1
ATOM 894 C CA . HIS A 1 110 ? 22.594 -8.508 2.416 1 97.88 110 HIS A CA 1
ATOM 895 C C . HIS A 1 110 ? 22.922 -8.008 3.82 1 97.88 110 HIS A C 1
ATOM 897 O O . HIS A 1 110 ? 22.031 -7.586 4.555 1 97.88 110 HIS A O 1
ATOM 903 N N . GLU A 1 111 ? 24.172 -7.977 4.148 1 96.25 111 GLU A N 1
ATOM 904 C CA . GLU A 1 111 ? 24.562 -7.555 5.488 1 96.25 111 GLU A CA 1
ATOM 905 C C . GLU A 1 111 ? 24.328 -6.059 5.688 1 96.25 111 GLU A C 1
ATOM 907 O O . GLU A 1 111 ? 24 -5.621 6.793 1 96.25 111 GLU A O 1
ATOM 912 N N . ASP A 1 112 ? 24.594 -5.301 4.641 1 94.69 112 ASP A N 1
ATOM 913 C CA . ASP A 1 112 ? 24.438 -3.854 4.699 1 94.69 112 ASP A CA 1
ATOM 914 C C . ASP A 1 112 ? 24.125 -3.279 3.318 1 94.69 112 ASP A C 1
ATOM 916 O O . ASP A 1 112 ? 24.062 -4.016 2.332 1 94.69 112 ASP A O 1
ATOM 920 N N . VAL A 1 113 ? 23.859 -2.012 3.277 1 95.25 113 VAL A N 1
ATOM 921 C CA . VAL A 1 113 ? 23.453 -1.333 2.051 1 95.25 113 VAL A CA 1
ATOM 922 C C . VAL A 1 113 ? 24.594 -1.378 1.034 1 95.25 113 VAL A C 1
ATOM 924 O O . VAL A 1 113 ? 24.344 -1.49 -0.171 1 95.25 113 VAL A O 1
ATOM 927 N N . ASP A 1 114 ? 25.812 -1.282 1.509 1 96.06 114 ASP A N 1
ATOM 928 C CA . ASP A 1 114 ? 26.953 -1.306 0.603 1 96.06 114 ASP A CA 1
ATOM 929 C C . ASP A 1 114 ? 27 -2.613 -0.185 1 96.06 114 ASP A C 1
ATOM 931 O O . ASP A 1 114 ? 27.266 -2.607 -1.39 1 96.06 114 ASP A O 1
ATOM 935 N N . SER A 1 115 ? 26.828 -3.654 0.523 1 97.5 115 SER A N 1
ATOM 936 C CA . SER A 1 115 ? 26.828 -4.949 -0.145 1 97.5 115 SER A CA 1
ATOM 937 C C . SER A 1 115 ? 25.672 -5.043 -1.15 1 97.5 115 SER A C 1
ATOM 939 O O . SER A 1 115 ? 25.828 -5.633 -2.223 1 97.5 115 SER A O 1
ATOM 941 N N . LEU A 1 116 ? 24.547 -4.52 -0.864 1 97.81 116 LEU A N 1
ATOM 942 C CA . LEU A 1 116 ? 23.422 -4.48 -1.784 1 97.81 116 LEU A CA 1
ATOM 943 C C . LEU A 1 116 ? 23.766 -3.674 -3.033 1 97.81 116 LEU A C 1
ATOM 945 O O . LEU A 1 116 ? 23.484 -4.105 -4.152 1 97.81 116 LEU A O 1
ATOM 949 N N . LEU A 1 117 ? 24.312 -2.482 -2.834 1 97.12 117 LEU A N 1
ATOM 950 C CA . LEU A 1 117 ? 24.672 -1.604 -3.945 1 97.12 117 LEU A CA 1
ATOM 951 C C . LEU A 1 117 ? 25.656 -2.287 -4.887 1 97.12 117 LEU A C 1
ATOM 953 O O . LEU A 1 117 ? 25.484 -2.23 -6.109 1 97.12 117 LEU A O 1
ATOM 957 N N . ALA A 1 118 ? 26.641 -2.932 -4.301 1 97.75 118 ALA A N 1
ATOM 958 C CA . ALA A 1 118 ? 27.625 -3.652 -5.105 1 97.75 118 ALA A CA 1
ATOM 959 C C . ALA A 1 118 ? 26.953 -4.754 -5.93 1 97.75 118 ALA A C 1
ATOM 961 O O . ALA A 1 118 ? 27.25 -4.914 -7.117 1 97.75 118 ALA A O 1
ATOM 962 N N . TRP A 1 119 ? 26.141 -5.465 -5.297 1 98.56 119 TRP A N 1
ATOM 963 C CA . TRP A 1 119 ? 25.422 -6.531 -5.977 1 98.56 119 TRP A CA 1
ATOM 964 C C . TRP A 1 119 ? 24.578 -5.977 -7.125 1 98.56 119 TRP A C 1
ATOM 966 O O . TRP A 1 119 ? 24.609 -6.512 -8.234 1 98.56 119 TRP A O 1
ATOM 976 N N . ALA A 1 120 ? 23.766 -4.91 -6.898 1 98.38 120 ALA A N 1
ATOM 977 C CA . ALA A 1 120 ? 22.891 -4.301 -7.891 1 98.38 120 ALA A CA 1
ATOM 978 C C . ALA A 1 120 ? 23.672 -3.809 -9.102 1 98.38 120 ALA A C 1
ATOM 980 O O . ALA A 1 120 ? 23.25 -3.979 -10.242 1 98.38 120 ALA A O 1
ATOM 981 N N . ILE A 1 121 ? 24.812 -3.197 -8.812 1 96.62 121 ILE A N 1
ATOM 982 C CA . ILE A 1 121 ? 25.688 -2.713 -9.883 1 96.62 121 ILE A CA 1
ATOM 983 C C . ILE A 1 121 ? 26.156 -3.889 -10.734 1 96.62 121 ILE A C 1
ATOM 985 O O . ILE A 1 121 ? 26.109 -3.83 -11.961 1 96.62 121 ILE A O 1
ATOM 989 N N . ALA A 1 122 ? 26.562 -4.949 -10.094 1 98.25 122 ALA A N 1
ATOM 990 C CA . ALA A 1 122 ? 27.031 -6.137 -10.797 1 98.25 122 ALA A CA 1
ATOM 991 C C . ALA A 1 122 ? 25.922 -6.734 -11.664 1 98.25 122 ALA A C 1
ATOM 993 O O . ALA A 1 122 ? 26.203 -7.285 -12.734 1 98.25 122 ALA A O 1
ATOM 994 N N . GLU A 1 123 ? 24.734 -6.602 -11.211 1 98.31 123 GLU A N 1
ATOM 995 C CA . GLU A 1 123 ? 23.594 -7.164 -11.922 1 98.31 123 GLU A CA 1
ATOM 996 C C . GLU A 1 123 ? 23 -6.16 -12.906 1 98.31 123 GLU A C 1
ATOM 998 O O . GLU A 1 123 ? 21.984 -6.426 -13.539 1 98.31 123 GLU A O 1
ATOM 1003 N N . ARG A 1 124 ? 23.625 -4.996 -13.016 1 98 124 ARG A N 1
ATOM 1004 C CA . ARG A 1 124 ? 23.25 -3.938 -13.945 1 98 124 ARG A CA 1
ATOM 1005 C C . ARG A 1 124 ? 21.828 -3.447 -13.68 1 98 124 ARG A C 1
ATOM 1007 O O . ARG A 1 124 ? 21.047 -3.246 -14.609 1 98 124 ARG A O 1
ATOM 1014 N N . LEU A 1 125 ? 21.469 -3.324 -12.375 1 98.62 125 LEU A N 1
ATOM 1015 C CA . LEU A 1 125 ? 20.203 -2.756 -11.945 1 98.62 125 LEU A CA 1
ATOM 1016 C C . LEU A 1 125 ? 20.359 -1.287 -11.57 1 98.62 125 LEU A C 1
ATOM 1018 O O . LEU A 1 125 ? 21.344 -0.907 -10.938 1 98.62 125 LEU A O 1
ATOM 1022 N N . THR A 1 126 ? 19.453 -0.497 -12.062 1 98.69 126 THR A N 1
ATOM 1023 C CA . THR A 1 126 ? 19.391 0.888 -11.602 1 98.69 126 THR A CA 1
ATOM 1024 C C . THR A 1 126 ? 18.703 0.987 -10.25 1 98.69 126 THR A C 1
ATOM 1026 O O . THR A 1 126 ? 17.609 0.44 -10.07 1 98.69 126 THR A O 1
ATOM 1029 N N . ILE A 1 127 ? 19.328 1.687 -9.359 1 98.31 127 ILE A N 1
ATOM 1030 C CA . ILE A 1 127 ? 18.766 1.814 -8.023 1 98.31 127 ILE A CA 1
ATOM 1031 C C . ILE A 1 127 ? 17.906 3.082 -7.941 1 98.31 127 ILE A C 1
ATOM 1033 O O . ILE A 1 127 ? 18.344 4.152 -8.383 1 98.31 127 ILE A O 1
ATOM 1037 N N . VAL A 1 128 ? 16.719 2.959 -7.465 1 98.44 128 VAL A N 1
ATOM 1038 C CA . VAL A 1 128 ? 15.844 4.078 -7.137 1 98.44 128 VAL A CA 1
ATOM 1039 C C . VAL A 1 128 ? 15.469 4.023 -5.656 1 98.44 128 VAL A C 1
ATOM 1041 O O . VAL A 1 128 ? 14.867 3.047 -5.199 1 98.44 128 VAL A O 1
ATOM 1044 N N . ALA A 1 129 ? 15.844 5 -4.91 1 97.5 129 ALA A N 1
ATOM 1045 C CA . ALA A 1 129 ? 15.492 5.074 -3.496 1 97.5 129 ALA A CA 1
ATOM 1046 C C . ALA A 1 129 ? 14.078 5.621 -3.311 1 97.5 129 ALA A C 1
ATOM 1048 O O . ALA A 1 129 ? 13.633 6.48 -4.078 1 97.5 129 ALA A O 1
ATOM 1049 N N . ILE A 1 130 ? 13.367 5.09 -2.322 1 97.31 130 ILE A N 1
ATOM 1050 C CA . ILE A 1 130 ? 12.031 5.578 -1.973 1 97.31 130 ILE A CA 1
ATOM 1051 C C . ILE A 1 130 ? 12.055 6.164 -0.564 1 97.31 130 ILE A C 1
ATOM 1053 O O . ILE A 1 130 ? 12.219 5.438 0.417 1 97.31 130 ILE A O 1
ATOM 1057 N N . ASP A 1 131 ? 11.867 7.43 -0.509 1 93.75 131 ASP A N 1
ATOM 1058 C CA . ASP A 1 131 ? 11.898 8.148 0.758 1 93.75 131 ASP A CA 1
ATOM 1059 C C . ASP A 1 131 ? 11.258 9.531 0.618 1 93.75 131 ASP A C 1
ATOM 1061 O O . ASP A 1 131 ? 11.297 10.133 -0.458 1 93.75 131 ASP A O 1
ATOM 1065 N N . ASN A 1 132 ? 10.656 9.938 1.705 1 89.81 132 ASN A N 1
ATOM 1066 C CA . ASN A 1 132 ? 10.055 11.266 1.691 1 89.81 132 ASN A CA 1
ATOM 1067 C C . ASN A 1 132 ? 11.039 12.336 2.152 1 89.81 132 ASN A C 1
ATOM 1069 O O . ASN A 1 132 ? 10.789 13.031 3.137 1 89.81 132 ASN A O 1
ATOM 1073 N N . THR A 1 133 ? 12.102 12.555 1.456 1 85.56 133 THR A N 1
ATOM 1074 C CA . THR A 1 133 ? 13.117 13.555 1.784 1 85.56 133 THR A CA 1
ATOM 1075 C C . THR A 1 133 ? 13.039 14.742 0.831 1 85.56 133 THR A C 1
ATOM 1077 O O . THR A 1 133 ? 12.555 14.609 -0.294 1 85.56 133 THR A O 1
ATOM 1080 N N . PRO A 1 134 ? 13.508 15.875 1.371 1 82.69 134 PRO A N 1
ATOM 1081 C CA . PRO A 1 134 ? 13.516 17.047 0.488 1 82.69 134 PRO A CA 1
ATOM 1082 C C . PRO A 1 134 ? 14.289 16.797 -0.806 1 82.69 134 PRO A C 1
ATOM 1084 O O . PRO A 1 134 ? 15.336 16.141 -0.79 1 82.69 134 PRO A O 1
ATOM 1087 N N . GLY A 1 135 ? 13.758 17.25 -1.899 1 85.5 135 GLY A N 1
ATOM 1088 C CA . GLY A 1 135 ? 14.43 17.109 -3.186 1 85.5 135 GLY A CA 1
ATOM 1089 C C . GLY A 1 135 ? 14.047 15.844 -3.926 1 85.5 135 GLY A C 1
ATOM 1090 O O . GLY A 1 135 ? 14.438 15.648 -5.078 1 85.5 135 GLY A O 1
ATOM 1091 N N . SER A 1 136 ? 13.297 15.031 -3.346 1 92.94 136 SER A N 1
ATOM 1092 C CA . SER A 1 136 ? 12.844 13.805 -3.986 1 92.94 136 SER A CA 1
ATOM 1093 C C . SER A 1 136 ? 11.891 14.102 -5.137 1 92.94 136 SER A C 1
ATOM 1095 O O . SER A 1 136 ? 11.195 15.125 -5.125 1 92.94 136 SER A O 1
ATOM 1097 N N . VAL A 1 137 ? 11.914 13.227 -6.098 1 96.25 137 VAL A N 1
ATOM 1098 C CA . VAL A 1 137 ? 11.008 13.289 -7.234 1 96.25 137 VAL A CA 1
ATOM 1099 C C . VAL A 1 137 ? 9.672 12.648 -6.867 1 96.25 137 VAL A C 1
ATOM 1101 O O . VAL A 1 137 ? 9.641 11.523 -6.352 1 96.25 137 VAL A O 1
ATOM 1104 N N . PRO A 1 138 ? 8.57 13.422 -7.105 1 97.75 138 PRO A N 1
ATOM 1105 C CA . PRO A 1 138 ? 7.297 12.75 -6.855 1 97.75 138 PRO A CA 1
ATOM 1106 C C . PRO A 1 138 ? 7.145 11.461 -7.656 1 97.75 138 PRO A C 1
ATOM 1108 O O . PRO A 1 138 ? 7.27 11.469 -8.883 1 97.75 138 PRO A O 1
ATOM 1111 N N . LEU A 1 139 ? 6.855 10.391 -6.957 1 98.62 139 LEU A N 1
ATOM 1112 C CA . LEU A 1 139 ? 6.699 9.086 -7.582 1 98.62 139 LEU A CA 1
ATOM 1113 C C . LEU A 1 139 ? 5.625 9.125 -8.664 1 98.62 139 LEU A C 1
ATOM 1115 O O . LEU A 1 139 ? 5.727 8.422 -9.672 1 98.62 139 LEU A O 1
ATOM 1119 N N . GLU A 1 140 ? 4.66 9.984 -8.469 1 98.38 140 GLU A N 1
ATOM 1120 C CA . GLU A 1 140 ? 3.51 10.141 -9.352 1 98.38 140 GLU A CA 1
ATOM 1121 C C . GLU A 1 140 ? 3.945 10.57 -10.75 1 98.38 140 GLU A C 1
ATOM 1123 O O . GLU A 1 140 ? 3.229 10.344 -11.727 1 98.38 140 GLU A O 1
ATOM 1128 N N . THR A 1 141 ? 5.094 11.141 -10.852 1 97.19 141 THR A N 1
ATOM 1129 C CA . THR A 1 141 ? 5.539 11.664 -12.133 1 97.19 141 THR A CA 1
ATOM 1130 C C . THR A 1 141 ? 6.84 10.992 -12.57 1 97.19 141 THR A C 1
ATOM 1132 O O . THR A 1 141 ? 7.344 11.258 -13.664 1 97.19 141 THR A O 1
ATOM 1135 N N . ALA A 1 142 ? 7.336 10.109 -11.766 1 98.06 142 ALA A N 1
ATOM 1136 C CA . ALA A 1 142 ? 8.648 9.523 -12.031 1 98.06 142 ALA A CA 1
ATOM 1137 C C . ALA A 1 142 ? 8.562 8.484 -13.141 1 98.06 142 ALA A C 1
ATOM 1139 O O . ALA A 1 142 ? 7.602 7.711 -13.211 1 98.06 142 ALA A O 1
ATOM 1140 N N . GLU A 1 143 ? 9.477 8.547 -14.031 1 98.31 143 GLU A N 1
ATOM 1141 C CA . GLU A 1 143 ? 9.703 7.438 -14.953 1 98.31 143 GLU A CA 1
ATOM 1142 C C . GLU A 1 143 ? 10.688 6.43 -14.367 1 98.31 143 GLU A C 1
ATOM 1144 O O . GLU A 1 143 ? 11.891 6.695 -14.297 1 98.31 143 GLU A O 1
ATOM 1149 N N . LEU A 1 144 ? 10.195 5.309 -13.977 1 98.69 144 LEU A N 1
ATOM 1150 C CA . LEU A 1 144 ? 11.023 4.297 -13.328 1 98.69 144 LEU A CA 1
ATOM 1151 C C . LEU A 1 144 ? 11.719 3.416 -14.359 1 98.69 144 LEU A C 1
ATOM 1153 O O . LEU A 1 144 ? 11.102 3.021 -15.352 1 98.69 144 LEU A O 1
ATOM 1157 N N . PRO A 1 145 ? 12.984 3.119 -14.117 1 98.75 145 PRO A N 1
ATOM 1158 C CA . PRO A 1 145 ? 13.648 2.188 -15.031 1 98.75 145 PRO A CA 1
ATOM 1159 C C . PRO A 1 145 ? 13.023 0.794 -15.008 1 98.75 145 PRO A C 1
ATOM 1161 O O . PRO A 1 145 ? 12.57 0.334 -13.953 1 98.75 145 PRO A O 1
ATOM 1164 N N . LYS A 1 146 ? 13 0.199 -16.188 1 98.69 146 LYS A N 1
ATOM 1165 C CA . LYS A 1 146 ? 12.445 -1.149 -16.266 1 98.69 146 LYS A CA 1
ATOM 1166 C C . LYS A 1 146 ? 13.25 -2.123 -15.406 1 98.69 146 LYS A C 1
ATOM 1168 O O . LYS A 1 146 ? 12.68 -2.867 -14.602 1 98.69 146 LYS A O 1
ATOM 1173 N N . ASN A 1 147 ? 14.625 -2.143 -15.609 1 98.75 147 ASN A N 1
ATOM 1174 C CA . ASN A 1 147 ? 15.516 -2.957 -14.789 1 98.75 147 ASN A CA 1
ATOM 1175 C C . ASN A 1 147 ? 16 -2.195 -13.555 1 98.75 147 ASN A C 1
ATOM 1177 O O . ASN A 1 147 ? 17.078 -1.591 -13.578 1 98.75 147 ASN A O 1
ATOM 1181 N N . CYS A 1 148 ? 15.164 -2.314 -12.422 1 97.44 148 CYS A N 1
ATOM 1182 C CA . CYS A 1 148 ? 15.57 -1.48 -11.297 1 97.44 148 CYS A CA 1
ATOM 1183 C C . CYS A 1 148 ? 15.32 -2.189 -9.977 1 97.44 148 CYS A C 1
ATOM 1185 O O . CYS A 1 148 ? 14.656 -3.225 -9.938 1 97.44 148 CYS A O 1
ATOM 1187 N N . LEU A 1 149 ? 16.016 -1.684 -9 1 98.81 149 LEU A N 1
ATOM 1188 C CA . LEU A 1 149 ? 15.875 -2.035 -7.59 1 98.81 149 LEU A CA 1
ATOM 1189 C C . LEU A 1 149 ? 15.312 -0.86 -6.797 1 98.81 149 LEU A C 1
ATOM 1191 O O . LEU A 1 149 ? 15.953 0.188 -6.691 1 98.81 149 LEU A O 1
ATOM 1195 N N . LEU A 1 150 ? 14.062 -0.999 -6.379 1 98.81 150 LEU A N 1
ATOM 1196 C CA . LEU A 1 150 ? 13.492 -0.017 -5.465 1 98.81 150 LEU A CA 1
ATOM 1197 C C . LEU A 1 150 ? 13.984 -0.245 -4.043 1 98.81 150 LEU A C 1
ATOM 1199 O O . LEU A 1 150 ? 13.758 -1.31 -3.463 1 98.81 150 LEU A O 1
ATOM 1203 N N . LEU A 1 151 ? 14.648 0.729 -3.508 1 98.19 151 LEU A N 1
ATOM 1204 C CA . LEU A 1 151 ? 15.25 0.606 -2.186 1 98.19 151 LEU A CA 1
ATOM 1205 C C . LEU A 1 151 ? 14.5 1.445 -1.161 1 98.19 151 LEU A C 1
ATOM 1207 O O . LEU A 1 151 ? 14.414 2.668 -1.291 1 98.19 151 LEU A O 1
ATOM 1211 N N . PHE A 1 152 ? 13.93 0.743 -0.184 1 96.12 152 PHE A N 1
ATOM 1212 C CA . PHE A 1 152 ? 13.203 1.404 0.895 1 96.12 152 PHE A CA 1
ATOM 1213 C C . PHE A 1 152 ? 14.062 1.494 2.15 1 96.12 152 PHE A C 1
ATOM 1215 O O . PHE A 1 152 ? 14.562 0.479 2.643 1 96.12 152 PHE A O 1
ATOM 1222 N N . GLY A 1 153 ? 14.203 2.697 2.576 1 88.19 153 GLY A N 1
ATOM 1223 C CA . GLY A 1 153 ? 15.039 2.945 3.738 1 88.19 153 GLY A CA 1
ATOM 1224 C C . GLY A 1 153 ? 14.391 2.521 5.043 1 88.19 153 GLY A C 1
ATOM 1225 O O . GLY A 1 153 ? 13.25 2.055 5.051 1 88.19 153 GLY A O 1
ATOM 1226 N N . GLN A 1 154 ? 15.141 2.732 6.078 1 84.25 154 GLN A N 1
ATOM 1227 C CA . GLN A 1 154 ? 14.711 2.363 7.422 1 84.25 154 GLN A CA 1
ATOM 1228 C C . GLN A 1 154 ? 13.508 3.195 7.859 1 84.25 154 GLN A C 1
ATOM 1230 O O . GLN A 1 154 ? 13.422 4.383 7.543 1 84.25 154 GLN A O 1
ATOM 1235 N N . GLU A 1 155 ? 12.602 2.523 8.602 1 77.88 155 GLU A N 1
ATOM 1236 C CA . GLU A 1 155 ? 11.484 3.232 9.219 1 77.88 155 GLU A CA 1
ATOM 1237 C C . GLU A 1 155 ? 11.977 4.32 10.172 1 77.88 155 GLU A C 1
ATOM 1239 O O . GLU A 1 155 ? 12.75 4.047 11.086 1 77.88 155 GLU A O 1
ATOM 1244 N N . GLY A 1 156 ? 11.664 5.543 9.953 1 78.75 156 GLY A N 1
ATOM 1245 C CA . GLY A 1 156 ? 12.141 6.656 10.758 1 78.75 156 GLY A CA 1
ATOM 1246 C C . GLY A 1 156 ? 13.234 7.457 10.078 1 78.75 156 GLY A C 1
ATOM 1247 O O . GLY A 1 156 ? 12.953 8.445 9.398 1 78.75 156 GLY A O 1
ATOM 1248 N N . PRO A 1 157 ? 14.469 6.914 10.07 1 77.5 157 PRO A N 1
ATOM 1249 C CA . PRO A 1 157 ? 15.602 7.66 9.531 1 77.5 157 PRO A CA 1
ATOM 1250 C C . PRO A 1 157 ? 15.57 7.77 8.008 1 77.5 157 PRO A C 1
ATOM 1252 O O . PRO A 1 157 ? 16.156 8.695 7.434 1 77.5 157 PRO A O 1
ATOM 1255 N N . GLY A 1 158 ? 14.875 6.828 7.379 1 86.06 158 GLY A N 1
ATOM 1256 C CA . GLY A 1 158 ? 14.836 6.824 5.926 1 86.06 158 GLY A CA 1
ATOM 1257 C C . GLY A 1 158 ? 16.062 6.191 5.297 1 86.06 158 GLY A C 1
ATOM 1258 O O . GLY A 1 158 ? 16.656 5.281 5.871 1 86.06 158 GLY A O 1
ATOM 1259 N N . VAL A 1 159 ? 16.266 6.535 4.098 1 87.56 159 VAL A N 1
ATOM 1260 C CA . VAL A 1 159 ? 17.375 5.949 3.338 1 87.56 159 VAL A CA 1
ATOM 1261 C C . VAL A 1 159 ? 18.703 6.539 3.811 1 87.56 159 VAL A C 1
ATOM 1263 O O . VAL A 1 159 ? 18.781 7.734 4.102 1 87.56 159 VAL A O 1
ATOM 1266 N N . THR A 1 160 ? 19.672 5.727 3.883 1 86.88 160 THR A N 1
ATOM 1267 C CA . THR A 1 160 ? 21 6.18 4.301 1 86.88 160 THR A CA 1
ATOM 1268 C C . THR A 1 160 ? 21.625 7.062 3.229 1 86.88 160 THR A C 1
ATOM 1270 O O . THR A 1 160 ? 21.188 7.078 2.082 1 86.88 160 THR A O 1
ATOM 1273 N N . GLU A 1 161 ? 22.672 7.742 3.623 1 89.12 161 GLU A N 1
ATOM 1274 C CA . GLU A 1 161 ? 23.406 8.578 2.678 1 89.12 161 GLU A CA 1
ATOM 1275 C C . GLU A 1 161 ? 24.016 7.734 1.561 1 89.12 161 GLU A C 1
ATOM 1277 O O . GLU A 1 161 ? 24.016 8.141 0.396 1 89.12 161 GLU A O 1
ATOM 1282 N N . ALA A 1 162 ? 24.547 6.609 1.913 1 89.69 162 ALA A N 1
ATOM 1283 C CA . ALA A 1 162 ? 25.141 5.703 0.93 1 89.69 162 ALA A CA 1
ATOM 1284 C C . ALA A 1 162 ? 24.094 5.266 -0.101 1 89.69 162 ALA A C 1
ATOM 1286 O O . ALA A 1 162 ? 24.375 5.246 -1.303 1 89.69 162 ALA A O 1
ATOM 1287 N N . ALA A 1 163 ? 22.938 4.938 0.335 1 89.81 163 ALA A N 1
ATOM 1288 C CA . ALA A 1 163 ? 21.859 4.516 -0.55 1 89.81 163 ALA A CA 1
ATOM 1289 C C . ALA A 1 163 ? 21.438 5.652 -1.476 1 89.81 163 ALA A C 1
ATOM 1291 O O . ALA A 1 163 ? 21.234 5.445 -2.676 1 89.81 163 ALA A O 1
ATOM 1292 N N . ARG A 1 164 ? 21.344 6.805 -0.869 1 91.62 164 ARG A N 1
ATOM 1293 C CA . ARG A 1 164 ? 20.953 7.977 -1.651 1 91.62 164 ARG A CA 1
ATOM 1294 C C . ARG A 1 164 ? 21.969 8.273 -2.736 1 91.62 164 ARG A C 1
ATOM 1296 O O . ARG A 1 164 ? 21.609 8.555 -3.883 1 91.62 164 ARG A O 1
ATOM 1303 N N . ALA A 1 165 ? 23.219 8.148 -2.365 1 92.5 165 ALA A N 1
ATOM 1304 C CA . ALA A 1 165 ? 24.312 8.461 -3.287 1 92.5 165 ALA A CA 1
ATOM 1305 C C . ALA A 1 165 ? 24.391 7.426 -4.406 1 92.5 165 ALA A C 1
ATOM 1307 O O . ALA A 1 165 ? 24.781 7.746 -5.527 1 92.5 165 ALA A O 1
ATOM 1308 N N . GLY A 1 166 ? 24.062 6.262 -4.156 1 93.44 166 GLY A N 1
ATOM 1309 C CA . GLY A 1 166 ? 24.141 5.18 -5.121 1 93.44 166 GLY A CA 1
ATOM 1310 C C . GLY A 1 166 ? 22.922 5.059 -6 1 93.44 166 GLY A C 1
ATOM 1311 O O . GLY A 1 166 ? 22.922 4.301 -6.973 1 93.44 166 GLY A O 1
ATOM 1312 N N . ALA A 1 167 ? 21.875 5.855 -5.715 1 95.81 167 ALA A N 1
ATOM 1313 C CA . ALA A 1 167 ? 20.609 5.75 -6.434 1 95.81 167 ALA A CA 1
ATOM 1314 C C . ALA A 1 167 ? 20.562 6.73 -7.598 1 95.81 167 ALA A C 1
ATOM 1316 O O . ALA A 1 167 ? 21.125 7.824 -7.523 1 95.81 167 ALA A O 1
ATOM 1317 N N . LEU A 1 168 ? 19.938 6.316 -8.633 1 96.62 168 LEU A N 1
ATOM 1318 C CA . LEU A 1 168 ? 19.672 7.215 -9.758 1 96.62 168 LEU A CA 1
ATOM 1319 C C . LEU A 1 168 ? 18.859 8.43 -9.312 1 96.62 168 LEU A C 1
ATOM 1321 O O . LEU A 1 168 ? 19.109 9.547 -9.766 1 96.62 168 LEU A O 1
ATOM 1325 N N . MET A 1 169 ? 17.938 8.227 -8.422 1 96.94 169 MET A N 1
ATOM 1326 C CA . MET A 1 169 ? 17.062 9.25 -7.875 1 96.94 169 MET A CA 1
ATOM 1327 C C . MET A 1 169 ? 16.375 8.75 -6.605 1 96.94 169 MET A C 1
ATOM 1329 O O . MET A 1 169 ? 16.375 7.551 -6.324 1 96.94 169 MET A O 1
ATOM 1333 N N . THR A 1 170 ? 15.945 9.672 -5.871 1 96.5 170 THR A N 1
ATOM 1334 C CA . THR A 1 170 ? 15.039 9.391 -4.758 1 96.5 170 THR A CA 1
ATOM 1335 C C . THR A 1 170 ? 13.625 9.852 -5.078 1 96.5 170 THR A C 1
ATOM 1337 O O . THR A 1 170 ? 13.414 11 -5.477 1 96.5 170 THR A O 1
ATOM 1340 N N . CYS A 1 171 ? 12.719 8.906 -4.977 1 97.69 171 CYS A N 1
ATOM 1341 C CA . CYS A 1 171 ? 11.32 9.234 -5.215 1 97.69 171 CYS A CA 1
ATOM 1342 C C . CYS A 1 171 ? 10.539 9.297 -3.904 1 97.69 171 CYS A C 1
ATOM 1344 O O . CYS A 1 171 ? 10.844 8.562 -2.965 1 97.69 171 CYS A O 1
ATOM 1346 N N . SER A 1 172 ? 9.625 10.148 -3.844 1 96.81 172 SER A N 1
ATOM 1347 C CA . SER A 1 172 ? 8.711 10.258 -2.707 1 96.81 172 SER A CA 1
ATOM 1348 C C . SER A 1 172 ? 7.262 10.086 -3.143 1 96.81 172 SER A C 1
ATOM 1350 O O . SER A 1 172 ? 6.906 10.406 -4.277 1 96.81 172 SER A O 1
ATOM 1352 N N . ILE A 1 173 ? 6.504 9.531 -2.293 1 98.12 173 ILE A N 1
ATOM 1353 C CA . ILE A 1 173 ? 5.059 9.508 -2.492 1 98.12 173 ILE A CA 1
ATOM 1354 C C . ILE A 1 173 ? 4.445 10.797 -1.95 1 98.12 173 ILE A C 1
ATOM 1356 O O . ILE A 1 173 ? 4.629 11.141 -0.778 1 98.12 173 ILE A O 1
ATOM 1360 N N . ALA A 1 174 ? 3.775 11.508 -2.77 1 97.75 174 ALA A N 1
ATOM 1361 C CA . ALA A 1 174 ? 3.223 12.805 -2.389 1 97.75 174 ALA A CA 1
ATOM 1362 C C . ALA A 1 174 ? 2.252 12.664 -1.219 1 97.75 174 ALA A C 1
ATOM 1364 O O . ALA A 1 174 ? 1.378 11.789 -1.231 1 97.75 174 ALA A O 1
ATOM 1365 N N . GLN A 1 175 ? 2.408 13.438 -0.233 1 97.62 175 GLN A N 1
ATOM 1366 C CA . GLN A 1 175 ? 1.527 13.469 0.93 1 97.62 175 GLN A CA 1
ATOM 1367 C C . GLN A 1 175 ? 0.951 14.859 1.153 1 97.62 175 GLN A C 1
ATOM 1369 O O . GLN A 1 175 ? 1.604 15.867 0.855 1 97.62 175 GLN A O 1
ATOM 1374 N N . PHE A 1 176 ? -0.237 14.898 1.729 1 98.12 176 PHE A N 1
ATOM 1375 C CA . PHE A 1 176 ? -0.997 16.141 1.756 1 98.12 176 PHE A CA 1
ATOM 1376 C C . PHE A 1 176 ? -1.561 16.406 3.146 1 98.12 176 PHE A C 1
ATOM 1378 O O . PHE A 1 176 ? -2.008 17.516 3.443 1 98.12 176 PHE A O 1
ATOM 1385 N N . GLY A 1 177 ? -1.571 15.383 3.963 1 98.19 177 GLY A N 1
ATOM 1386 C CA . GLY A 1 177 ? -2.232 15.469 5.254 1 98.19 177 GLY A CA 1
ATOM 1387 C C . GLY A 1 177 ? -1.291 15.867 6.379 1 98.19 177 GLY A C 1
ATOM 1388 O O . GLY A 1 177 ? -0.466 16.766 6.219 1 98.19 177 GLY A O 1
ATOM 1389 N N . SER A 1 178 ? -1.517 15.227 7.578 1 98 178 SER A N 1
ATOM 1390 C CA . SER A 1 178 ? -0.759 15.672 8.742 1 98 178 SER A CA 1
ATOM 1391 C C . SER A 1 178 ? 0.421 14.75 9.023 1 98 178 SER A C 1
ATOM 1393 O O . SER A 1 178 ? 1.418 15.172 9.617 1 98 178 SER A O 1
ATOM 1395 N N . THR A 1 179 ? 0.291 13.539 8.633 1 96.12 179 THR A N 1
ATOM 1396 C CA . THR A 1 179 ? 1.267 12.539 9.047 1 96.12 179 THR A CA 1
ATOM 1397 C C . THR A 1 179 ? 2.592 12.734 8.312 1 96.12 179 THR A C 1
ATOM 1399 O O . THR A 1 179 ? 2.607 13.148 7.152 1 96.12 179 THR A O 1
ATOM 1402 N N . ARG A 1 180 ? 3.676 12.375 8.922 1 93.31 180 ARG A N 1
ATOM 1403 C CA . ARG A 1 180 ? 5.012 12.539 8.352 1 93.31 180 ARG A CA 1
ATOM 1404 C C . ARG A 1 180 ? 5.285 11.484 7.285 1 93.31 180 ARG A C 1
ATOM 1406 O O . ARG A 1 180 ? 6.086 11.711 6.375 1 93.31 180 ARG A O 1
ATOM 1413 N N . SER A 1 181 ? 4.641 10.32 7.496 1 93.38 181 SER A N 1
ATOM 1414 C CA . SER A 1 181 ? 4.891 9.266 6.516 1 93.38 181 SER A CA 1
ATOM 1415 C C . SER A 1 181 ? 3.746 8.258 6.492 1 93.38 181 SER A C 1
ATOM 1417 O O . SER A 1 181 ? 2.969 8.172 7.445 1 93.38 181 SER A O 1
ATOM 1419 N N . ILE A 1 182 ? 3.67 7.559 5.41 1 95 182 ILE A N 1
ATOM 1420 C CA . ILE A 1 182 ? 2.734 6.441 5.34 1 95 182 ILE A CA 1
ATOM 1421 C C . ILE A 1 182 ? 3.43 5.156 5.785 1 95 182 ILE A C 1
ATOM 1423 O O . ILE A 1 182 ? 4.648 5.137 5.973 1 95 182 ILE A O 1
ATOM 1427 N N . ASN A 1 183 ? 2.637 4.129 6.105 1 95.06 183 ASN A N 1
ATOM 1428 C CA . ASN A 1 183 ? 3.15 2.82 6.496 1 95.06 183 ASN A CA 1
ATOM 1429 C C . ASN A 1 183 ? 4.137 2.275 5.469 1 95.06 183 ASN A C 1
ATOM 1431 O O . ASN A 1 183 ? 3.893 2.359 4.262 1 95.06 183 ASN A O 1
ATOM 1435 N N . ALA A 1 184 ? 5.195 1.701 5.926 1 95.5 184 ALA A N 1
ATOM 1436 C CA . ALA A 1 184 ? 6.277 1.267 5.047 1 95.5 184 ALA A CA 1
ATOM 1437 C C . ALA A 1 184 ? 5.805 0.1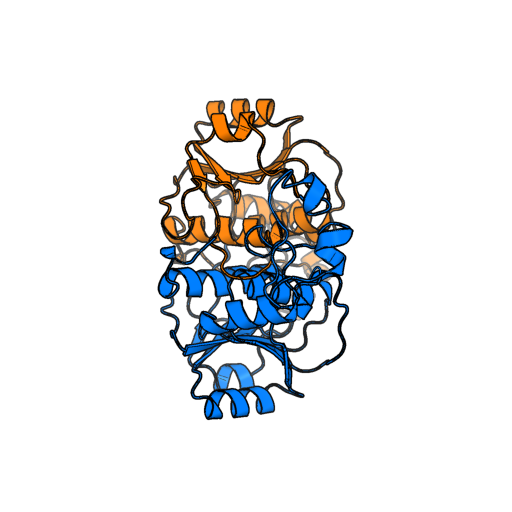78 4.09 1 95.5 184 ALA A C 1
ATOM 1439 O O . ALA A 1 184 ? 6.234 0.13 2.934 1 95.5 184 ALA A O 1
ATOM 1440 N N . GLY A 1 185 ? 5.008 -0.766 4.574 1 96.38 185 GLY A N 1
ATOM 1441 C CA . GLY A 1 185 ? 4.445 -1.781 3.701 1 96.38 185 GLY A CA 1
ATOM 1442 C C . GLY A 1 185 ? 3.572 -1.205 2.602 1 96.38 185 GLY A C 1
ATOM 1443 O O . GLY A 1 185 ? 3.625 -1.658 1.457 1 96.38 185 GLY A O 1
ATOM 1444 N N . VAL A 1 186 ? 2.795 -0.162 2.938 1 97.88 186 VAL A N 1
ATOM 1445 C CA . VAL A 1 186 ? 1.933 0.52 1.977 1 97.88 186 VAL A CA 1
ATOM 1446 C C . VAL A 1 186 ? 2.785 1.287 0.97 1 97.88 186 VAL A C 1
ATOM 1448 O O . VAL A 1 186 ? 2.535 1.23 -0.237 1 97.88 186 VAL A O 1
ATOM 1451 N N . ALA A 1 187 ? 3.805 1.954 1.456 1 98 187 ALA A N 1
ATOM 1452 C CA . ALA A 1 187 ? 4.707 2.697 0.578 1 98 187 ALA A CA 1
ATOM 1453 C C . ALA A 1 187 ? 5.348 1.774 -0.454 1 98 187 ALA A C 1
ATOM 1455 O O . ALA A 1 187 ? 5.41 2.107 -1.64 1 98 187 ALA A O 1
ATOM 1456 N N . ALA A 1 188 ? 5.777 0.634 0.023 1 98.31 188 ALA A N 1
ATOM 1457 C CA . ALA A 1 188 ? 6.387 -0.34 -0.879 1 98.31 188 ALA A CA 1
ATOM 1458 C C . ALA A 1 188 ? 5.383 -0.821 -1.924 1 98.31 188 ALA A C 1
ATOM 1460 O O . ALA A 1 188 ? 5.719 -0.947 -3.104 1 98.31 188 ALA A O 1
ATOM 1461 N N . GLY A 1 189 ? 4.176 -1.088 -1.503 1 98.75 189 GLY A N 1
ATOM 1462 C CA . GLY A 1 189 ? 3.135 -1.497 -2.432 1 98.75 189 GLY A CA 1
ATOM 1463 C C . GLY A 1 189 ? 2.842 -0.457 -3.496 1 98.75 189 GLY A C 1
ATOM 1464 O O . GLY A 1 189 ? 2.717 -0.788 -4.676 1 98.75 189 GLY A O 1
ATOM 1465 N N . ILE A 1 190 ? 2.758 0.816 -3.088 1 98.88 190 ILE A N 1
ATOM 1466 C CA . ILE A 1 190 ? 2.488 1.918 -4.004 1 98.88 190 ILE A CA 1
ATOM 1467 C C . ILE A 1 190 ? 3.627 2.043 -5.012 1 98.88 190 ILE A C 1
ATOM 1469 O O . ILE A 1 190 ? 3.391 2.184 -6.215 1 98.88 190 ILE A O 1
ATOM 1473 N N . ALA A 1 191 ? 4.816 1.936 -4.535 1 98.88 191 ALA A N 1
ATOM 1474 C CA . ALA A 1 191 ? 5.973 2.074 -5.418 1 98.88 191 ALA A CA 1
ATOM 1475 C C . ALA A 1 191 ? 6.043 0.922 -6.414 1 98.88 191 ALA A C 1
ATOM 1477 O O . ALA A 1 191 ? 6.293 1.135 -7.602 1 98.88 191 ALA A O 1
ATOM 1478 N N . MET A 1 192 ? 5.844 -0.287 -5.934 1 98.94 192 MET A N 1
ATOM 1479 C CA . MET A 1 192 ? 5.832 -1.436 -6.836 1 98.94 192 MET A CA 1
ATOM 1480 C C . MET A 1 192 ? 4.738 -1.289 -7.887 1 98.94 192 MET A C 1
ATOM 1482 O O . MET A 1 192 ? 4.957 -1.579 -9.062 1 98.94 192 MET A O 1
ATOM 1486 N N . HIS A 1 193 ? 3.596 -0.825 -7.484 1 98.94 193 HIS A N 1
ATOM 1487 C CA . HIS A 1 193 ? 2.484 -0.653 -8.414 1 98.94 193 HIS A CA 1
ATOM 1488 C C . HIS A 1 193 ? 2.797 0.416 -9.453 1 98.94 193 HIS A C 1
ATOM 1490 O O . HIS A 1 193 ? 2.398 0.294 -10.617 1 98.94 193 HIS A O 1
ATOM 1496 N N . ALA A 1 194 ? 3.482 1.455 -9 1 98.81 194 ALA A N 1
ATOM 1497 C CA . ALA A 1 194 ? 3.912 2.471 -9.953 1 98.81 194 ALA A CA 1
ATOM 1498 C C . ALA A 1 194 ? 4.766 1.854 -11.062 1 98.81 194 ALA A C 1
ATOM 1500 O O . ALA A 1 194 ? 4.613 2.203 -12.234 1 98.81 194 ALA A O 1
ATOM 1501 N N . TRP A 1 195 ? 5.625 0.975 -10.703 1 98.88 195 TRP A N 1
ATOM 1502 C CA . TRP A 1 195 ? 6.434 0.268 -11.688 1 98.88 195 TRP A CA 1
ATOM 1503 C C . TRP A 1 195 ? 5.562 -0.616 -12.578 1 98.88 195 TRP A C 1
ATOM 1505 O O . TRP A 1 195 ? 5.719 -0.623 -13.797 1 98.88 195 TRP A O 1
ATOM 1515 N N . ILE A 1 196 ? 4.629 -1.363 -11.977 1 98.88 196 ILE A N 1
ATOM 1516 C CA . ILE A 1 196 ? 3.729 -2.252 -12.703 1 98.88 196 ILE A CA 1
ATOM 1517 C C . ILE A 1 196 ? 2.975 -1.463 -13.773 1 98.88 196 ILE A C 1
ATOM 1519 O O . ILE A 1 196 ? 2.873 -1.9 -14.922 1 98.88 196 ILE A O 1
ATOM 1523 N N . ARG A 1 197 ? 2.512 -0.315 -13.43 1 98.25 197 ARG A N 1
ATOM 1524 C CA . ARG A 1 197 ? 1.743 0.521 -14.344 1 98.25 197 ARG A CA 1
ATOM 1525 C C . ARG A 1 197 ? 2.57 0.894 -15.57 1 98.25 197 ARG A C 1
ATOM 1527 O O . ARG A 1 197 ? 2.027 1.062 -16.672 1 98.25 197 ARG A O 1
ATOM 1534 N N . GLN A 1 198 ? 3.795 1.015 -15.367 1 98.5 198 GLN A N 1
ATOM 1535 C CA . GLN A 1 198 ? 4.645 1.535 -16.438 1 98.5 198 GLN A CA 1
ATOM 1536 C C . GLN A 1 198 ? 5.195 0.405 -17.297 1 98.5 198 GLN A C 1
ATOM 1538 O O . GLN A 1 198 ? 5.418 0.583 -18.5 1 98.5 198 GLN A O 1
ATOM 1543 N N . HIS A 1 199 ? 5.332 -0.814 -16.688 1 98.75 199 HIS A N 1
ATOM 1544 C CA . HIS A 1 199 ? 6.18 -1.761 -17.406 1 98.75 199 HIS A CA 1
ATOM 1545 C C . HIS A 1 199 ? 5.484 -3.109 -17.562 1 98.75 199 HIS A C 1
ATOM 1547 O O . HIS A 1 199 ? 5.863 -3.908 -18.422 1 98.75 199 HIS A O 1
ATOM 1553 N N . ALA A 1 200 ? 4.543 -3.426 -16.672 1 98.56 200 ALA A N 1
ATOM 1554 C CA . ALA A 1 200 ? 3.98 -4.773 -16.672 1 98.56 200 ALA A CA 1
ATOM 1555 C C . ALA A 1 200 ? 3.066 -4.98 -17.875 1 98.56 200 ALA A C 1
ATOM 1557 O O . ALA A 1 200 ? 2.412 -4.043 -18.344 1 98.56 200 ALA A O 1
ATOM 1558 N N . ASP A 1 201 ? 3.057 -6.156 -18.438 1 98.44 201 ASP A N 1
ATOM 1559 C CA . ASP A 1 201 ? 2.047 -6.59 -19.406 1 98.44 201 ASP A CA 1
ATOM 1560 C C . ASP A 1 201 ? 0.783 -7.066 -18.688 1 98.44 201 ASP A C 1
ATOM 1562 O O . ASP A 1 201 ? 0.706 -8.219 -18.266 1 98.44 201 ASP A O 1
ATOM 1566 N N . LEU A 1 202 ? -0.245 -6.266 -18.656 1 97.56 202 LEU A N 1
ATOM 1567 C CA . LEU A 1 202 ? -1.441 -6.508 -17.859 1 97.56 202 LEU A CA 1
ATOM 1568 C C . LEU A 1 202 ? -2.215 -7.711 -18.391 1 97.56 202 LEU A C 1
ATOM 1570 O O . LEU A 1 202 ? -3.049 -8.281 -17.672 1 97.56 202 LEU A O 1
ATOM 1574 N N . SER A 1 203 ? -2.006 -8.086 -19.609 1 96.38 203 SER A N 1
ATOM 1575 C CA . SER A 1 203 ? -2.688 -9.242 -20.172 1 96.38 203 SER A CA 1
ATOM 1576 C C . SER A 1 203 ? -2.219 -10.539 -19.516 1 96.38 203 SER A C 1
ATOM 1578 O O . SER A 1 203 ? -2.869 -11.578 -19.656 1 96.38 203 SER A O 1
ATOM 1580 N N . GLN A 1 204 ? -1.11 -10.484 -18.781 1 96.19 204 GLN A N 1
ATOM 1581 C CA . GLN A 1 204 ? -0.559 -11.672 -18.141 1 96.19 204 GLN A CA 1
ATOM 1582 C C . GLN A 1 204 ? -1.041 -11.781 -16.688 1 96.19 204 GLN A C 1
ATOM 1584 O O . GLN A 1 204 ? -0.705 -12.734 -15.992 1 96.19 204 GLN A O 1
ATOM 1589 N N . ALA A 1 205 ? -1.83 -10.781 -16.266 1 95.88 205 ALA A N 1
ATOM 1590 C CA . ALA A 1 205 ? -2.326 -10.789 -14.891 1 95.88 205 ALA A CA 1
ATOM 1591 C C . ALA A 1 205 ? -3.432 -11.82 -14.711 1 95.88 205 ALA A C 1
ATOM 1593 O O . ALA A 1 205 ? -4.074 -12.227 -15.68 1 95.88 205 ALA A O 1
ATOM 1594 N N . TRP A 1 206 ? -3.588 -12.273 -13.484 1 90.75 206 TRP A N 1
ATOM 1595 C CA . TRP A 1 206 ? -4.672 -13.188 -13.156 1 90.75 206 TRP A CA 1
ATOM 1596 C C . TRP A 1 206 ? -6.031 -12.539 -13.398 1 90.75 206 TRP A C 1
ATOM 1598 O O . TRP A 1 206 ? -6.168 -11.312 -13.289 1 90.75 206 TRP A O 1
ATOM 1608 N N . MET B 1 1 ? 11.359 13.602 13.289 1 74.69 1 MET B N 1
ATOM 1609 C CA . MET B 1 1 ? 11.836 13.844 14.648 1 74.69 1 MET B CA 1
ATOM 1610 C C . MET B 1 1 ? 11.023 14.945 15.32 1 74.69 1 MET B C 1
ATOM 1612 O O . MET B 1 1 ? 10.516 15.844 14.641 1 74.69 1 MET B O 1
ATOM 1616 N N . GLY B 1 2 ? 10.727 14.719 16.547 1 90.75 2 GLY B N 1
ATOM 1617 C CA . GLY B 1 2 ? 10.031 15.727 17.328 1 90.75 2 GLY B CA 1
ATOM 1618 C C . GLY B 1 2 ? 10.836 17 17.516 1 90.75 2 GLY B C 1
ATOM 1619 O O . GLY B 1 2 ? 11.984 17.078 17.078 1 90.75 2 GLY B O 1
ATOM 1620 N N . LYS B 1 3 ? 10.195 18.047 17.953 1 95.94 3 LYS B N 1
ATOM 1621 C CA . LYS B 1 3 ? 10.836 19.328 18.281 1 95.94 3 LYS B CA 1
ATOM 1622 C C . LYS B 1 3 ? 10.727 19.625 19.766 1 95.94 3 LYS B C 1
ATOM 1624 O O . LYS B 1 3 ? 9.727 19.297 20.406 1 95.94 3 LYS B O 1
ATOM 1629 N N . GLY B 1 4 ? 11.781 20.219 20.219 1 97.19 4 GLY B N 1
ATOM 1630 C CA . GLY B 1 4 ? 11.773 20.656 21.609 1 97.19 4 GLY B CA 1
ATOM 1631 C C . GLY B 1 4 ? 10.922 21.891 21.844 1 97.19 4 GLY B C 1
ATOM 1632 O O . GLY B 1 4 ? 10.219 22.344 20.938 1 97.19 4 GLY B O 1
ATOM 1633 N N . PRO B 1 5 ? 11 22.375 23.188 1 98.06 5 PRO B N 1
ATOM 1634 C CA . PRO B 1 5 ? 10.289 23.609 23.5 1 98.06 5 PRO B CA 1
ATOM 1635 C C . PRO B 1 5 ? 10.656 24.766 22.562 1 98.06 5 PRO B C 1
ATOM 1637 O O . PRO B 1 5 ? 11.781 24.828 22.062 1 98.06 5 PRO B O 1
ATOM 1640 N N . TRP B 1 6 ? 9.688 25.641 22.328 1 97.69 6 TRP B N 1
ATOM 1641 C CA . TRP B 1 6 ? 9.852 26.703 21.344 1 97.69 6 TRP B CA 1
ATOM 1642 C C . TRP B 1 6 ? 11.141 27.484 21.578 1 97.69 6 TRP B C 1
ATOM 1644 O O . TRP B 1 6 ? 11.945 27.672 20.672 1 97.69 6 TRP B O 1
ATOM 1654 N N . GLU B 1 7 ? 11.352 27.875 22.875 1 97 7 GLU B N 1
ATOM 1655 C CA . GLU B 1 7 ? 12.477 28.734 23.203 1 97 7 GLU B CA 1
ATOM 1656 C C . GLU B 1 7 ? 13.805 28.047 22.938 1 97 7 GLU B C 1
ATOM 1658 O O . GLU B 1 7 ? 14.789 28.688 22.578 1 97 7 GLU B O 1
ATOM 1663 N N . GLU B 1 8 ? 13.828 26.812 23.094 1 97.38 8 GLU B N 1
ATOM 1664 C CA . GLU B 1 8 ? 15.031 26.031 22.828 1 97.38 8 GLU B CA 1
ATOM 1665 C C . GLU B 1 8 ? 15.266 25.875 21.328 1 97.38 8 GLU B C 1
ATOM 1667 O O . GLU B 1 8 ? 16.406 25.953 20.859 1 97.38 8 GLU B O 1
ATOM 1672 N N . GLU B 1 9 ? 14.195 25.734 20.578 1 96.75 9 GLU B N 1
ATOM 1673 C CA . GLU B 1 9 ? 14.289 25.453 19.141 1 96.75 9 GLU B CA 1
ATOM 1674 C C . GLU B 1 9 ? 14.406 26.734 18.344 1 96.75 9 GLU B C 1
ATOM 1676 O O . GLU B 1 9 ? 14.906 26.734 17.203 1 96.75 9 GLU B O 1
ATOM 1681 N N . ASN B 1 10 ? 13.938 27.734 18.938 1 96.62 10 ASN B N 1
ATOM 1682 C CA . ASN B 1 10 ? 13.93 29.031 18.266 1 96.62 10 ASN B CA 1
ATOM 1683 C C . ASN B 1 10 ? 14.461 30.141 19.156 1 96.62 10 ASN B C 1
ATOM 1685 O O . ASN B 1 10 ? 13.75 31.109 19.453 1 96.62 10 ASN B O 1
ATOM 1689 N N . PRO B 1 11 ? 15.688 29.984 19.562 1 96.12 11 PRO B N 1
ATOM 1690 C CA . PRO B 1 11 ? 16.234 30.969 20.5 1 96.12 11 PRO B CA 1
ATOM 1691 C C . PRO B 1 11 ? 16.109 32.406 19.984 1 96.12 11 PRO B C 1
ATOM 1693 O O . PRO B 1 11 ? 16.484 32.688 18.844 1 96.12 11 PRO B O 1
ATOM 1696 N N . GLY B 1 12 ? 15.672 33.281 20.859 1 95.81 12 GLY B N 1
ATOM 1697 C CA . GLY B 1 12 ? 15.594 34.719 20.562 1 95.81 12 GLY B CA 1
ATOM 1698 C C . GLY B 1 12 ? 14.383 35.062 19.719 1 95.81 12 GLY B C 1
ATOM 1699 O O . GLY B 1 12 ? 14.164 36.25 19.422 1 95.81 12 GLY B O 1
ATOM 1700 N N . VAL B 1 13 ? 13.703 34.094 19.25 1 96.56 13 VAL B N 1
ATOM 1701 C CA . VAL B 1 13 ? 12.508 34.375 18.453 1 96.56 13 VAL B CA 1
ATOM 1702 C C . VAL B 1 13 ? 11.281 34.375 19.375 1 96.56 13 VAL B C 1
ATOM 1704 O O . VAL B 1 13 ? 11.039 33.438 20.125 1 96.56 13 VAL B O 1
ATOM 1707 N N . PRO B 1 14 ? 10.539 35.469 19.391 1 96.06 14 PRO B N 1
ATOM 1708 C CA . PRO B 1 14 ? 9.344 35.531 20.219 1 96.06 14 PRO B CA 1
ATOM 1709 C C . PRO B 1 14 ? 8.359 34.406 19.922 1 96.06 14 PRO B C 1
ATOM 1711 O O . PRO B 1 14 ? 8.227 33.969 18.766 1 96.06 14 PRO B O 1
ATOM 1714 N N . ARG B 1 15 ? 7.738 33.969 20.906 1 94.38 15 ARG B N 1
ATOM 1715 C CA . ARG B 1 15 ? 6.707 32.938 20.75 1 94.38 15 ARG B CA 1
ATOM 1716 C C . ARG B 1 15 ? 5.574 33.438 19.859 1 94.38 15 ARG B C 1
ATOM 1718 O O . ARG B 1 15 ? 5.172 34.594 19.953 1 94.38 15 ARG B O 1
ATOM 1725 N N . PRO B 1 16 ? 5.125 32.469 19.094 1 95.25 16 PRO B N 1
ATOM 1726 C CA . PRO B 1 16 ? 3.906 32.844 18.375 1 95.25 16 PRO B CA 1
ATOM 1727 C C . PRO B 1 16 ? 2.709 33.031 19.297 1 95.25 16 PRO B C 1
ATOM 1729 O O . PRO B 1 16 ? 2.578 32.344 20.297 1 95.25 16 PRO B O 1
ATOM 1732 N N . THR B 1 17 ? 1.812 33.969 19 1 94.56 17 THR B N 1
ATOM 1733 C CA . THR B 1 17 ? 0.687 34.312 19.875 1 94.56 17 THR B CA 1
ATOM 1734 C C . THR B 1 17 ? -0.632 33.906 19.234 1 94.56 17 THR B C 1
ATOM 1736 O O . THR B 1 17 ? -1.683 33.938 19.875 1 94.56 17 THR B O 1
ATOM 1739 N N . SER B 1 18 ? -0.582 33.5 18.031 1 96.06 18 SER B N 1
ATOM 1740 C CA . SER B 1 18 ? -1.785 33.062 17.328 1 96.06 18 SER B CA 1
ATOM 1741 C C . SER B 1 18 ? -2.447 31.891 18.062 1 96.06 18 SER B C 1
ATOM 1743 O O . SER B 1 18 ? -1.764 31 18.578 1 96.06 18 SER B O 1
ATOM 1745 N N . PRO B 1 19 ? -3.766 31.875 18.062 1 96.44 19 PRO B N 1
ATOM 1746 C CA . PRO B 1 19 ? -4.48 30.781 18.734 1 96.44 19 PRO B CA 1
ATOM 1747 C C . PRO B 1 19 ? -4.281 29.438 18.031 1 96.44 19 PRO B C 1
ATOM 1749 O O . PRO B 1 19 ? -4.668 28.391 18.562 1 96.44 19 PRO B O 1
ATOM 1752 N N . LEU B 1 20 ? -3.643 29.469 16.922 1 97.44 20 LEU B N 1
ATOM 1753 C CA . LEU B 1 20 ? -3.311 28.25 16.188 1 97.44 20 LEU B CA 1
ATOM 1754 C C . LEU B 1 20 ? -2.336 27.391 16.984 1 97.44 20 LEU B C 1
ATOM 1756 O O . LEU B 1 20 ? -2.32 26.172 16.844 1 97.44 20 LEU B O 1
ATOM 1760 N N . PHE B 1 21 ? -1.586 27.984 17.766 1 98.31 21 PHE B N 1
ATOM 1761 C CA . PHE B 1 21 ? -0.502 27.297 18.453 1 98.31 21 PHE B CA 1
ATOM 1762 C C . PHE B 1 21 ? -0.961 26.797 19.828 1 98.31 21 PHE B C 1
ATOM 1764 O O . PHE B 1 21 ? -1.743 27.453 20.5 1 98.31 21 PHE B O 1
ATOM 1771 N N . ASP B 1 22 ? -0.492 25.656 20.188 1 98.19 22 ASP B N 1
ATOM 1772 C CA . ASP B 1 22 ? -0.763 25.047 21.484 1 98.19 22 ASP B CA 1
ATOM 1773 C C . ASP B 1 22 ? 0.304 25.422 22.5 1 98.19 22 ASP B C 1
ATOM 1775 O O . ASP B 1 22 ? 1.464 25.031 22.375 1 98.19 22 ASP B O 1
ATOM 1779 N N . VAL B 1 23 ? -0.11 26.031 23.531 1 97.62 23 VAL B N 1
ATOM 1780 C CA . VAL B 1 23 ? 0.813 26.594 24.516 1 97.62 23 VAL B CA 1
ATOM 1781 C C . VAL B 1 23 ? 1.603 25.453 25.172 1 97.62 23 VAL B C 1
ATOM 1783 O O . VAL B 1 23 ? 2.789 25.609 25.484 1 97.62 23 VAL B O 1
ATOM 1786 N N . THR B 1 24 ? 0.944 24.391 25.469 1 98.12 24 THR B N 1
ATOM 1787 C CA . THR B 1 24 ? 1.615 23.266 26.094 1 98.12 24 THR B CA 1
ATOM 1788 C C . THR B 1 24 ? 2.725 22.719 25.203 1 98.12 24 THR B C 1
ATOM 1790 O O . THR B 1 24 ? 3.822 22.422 25.672 1 98.12 24 THR B O 1
ATOM 1793 N N . LEU B 1 25 ? 2.428 22.625 23.906 1 98.25 25 LEU B N 1
ATOM 1794 C CA . LEU B 1 25 ? 3.434 22.156 22.953 1 98.25 25 LEU B CA 1
ATOM 1795 C C . LEU B 1 25 ? 4.59 23.141 22.859 1 98.25 25 LEU B C 1
ATOM 1797 O O . LEU B 1 25 ? 5.75 22.734 22.75 1 98.25 25 LEU B O 1
ATOM 1801 N N . LEU B 1 26 ? 4.25 24.391 22.875 1 98.19 26 LEU B N 1
ATOM 1802 C CA . LEU B 1 26 ? 5.293 25.406 22.844 1 98.19 26 LEU B CA 1
ATOM 1803 C C . LEU B 1 26 ? 6.199 25.297 24.062 1 98.19 26 LEU B C 1
ATOM 1805 O O . LEU B 1 26 ? 7.41 25.516 23.969 1 98.19 26 LEU B O 1
ATOM 1809 N N . ASN B 1 27 ? 5.594 24.969 25.203 1 97.94 27 ASN B N 1
ATOM 1810 C CA . ASN B 1 27 ? 6.324 24.891 26.453 1 97.94 27 ASN B CA 1
ATOM 1811 C C . ASN B 1 27 ? 7.156 23.609 26.547 1 97.94 27 ASN B C 1
ATOM 1813 O O . ASN B 1 27 ? 8.266 23.625 27.078 1 97.94 27 ASN B O 1
ATOM 1817 N N . GLU B 1 28 ? 6.652 22.531 26.031 1 97.88 28 GLU B N 1
ATOM 1818 C CA . GLU B 1 28 ? 7.211 21.219 26.359 1 97.88 28 GLU B CA 1
ATOM 1819 C C . GLU B 1 28 ? 7.836 20.562 25.141 1 97.88 28 GLU B C 1
ATOM 1821 O O . GLU B 1 28 ? 8.57 19.578 25.266 1 97.88 28 GLU B O 1
ATOM 1826 N N . GLY B 1 29 ? 7.551 21.172 23.984 1 97.81 29 GLY B N 1
ATOM 1827 C CA . GLY B 1 29 ? 7.98 20.547 22.734 1 97.81 29 GLY B CA 1
ATOM 1828 C C . GLY B 1 29 ? 6.879 19.766 22.062 1 97.81 29 GLY B C 1
ATOM 1829 O O . GLY B 1 29 ? 5.789 19.594 22.609 1 97.81 29 GLY B O 1
ATOM 1830 N N . ASP B 1 30 ? 7.082 19.359 20.891 1 97.81 30 ASP B N 1
ATOM 1831 C CA . ASP B 1 30 ? 6.113 18.641 20.062 1 97.81 30 ASP B CA 1
ATOM 1832 C C . ASP B 1 30 ? 6.727 17.375 19.469 1 97.81 30 ASP B C 1
ATOM 1834 O O . ASP B 1 30 ? 7.547 17.453 18.547 1 97.81 30 ASP B O 1
ATOM 1838 N N . ARG B 1 31 ? 6.293 16.219 19.922 1 95.06 31 ARG B N 1
ATOM 1839 C CA . ARG B 1 31 ? 6.84 14.938 19.469 1 95.06 31 ARG B CA 1
ATOM 1840 C C . ARG B 1 31 ? 5.805 14.148 18.688 1 95.06 31 ARG B C 1
ATOM 1842 O O . ARG B 1 31 ? 5.973 12.945 18.453 1 95.06 31 ARG B O 1
ATOM 1849 N N . ARG B 1 32 ? 4.723 14.844 18.375 1 96 32 ARG B N 1
ATOM 1850 C CA . ARG B 1 32 ? 3.637 14.195 17.641 1 96 32 ARG B CA 1
ATOM 1851 C C . ARG B 1 32 ? 4.07 13.828 16.234 1 96 32 ARG B C 1
ATOM 1853 O O . ARG B 1 32 ? 5.031 14.391 15.695 1 96 32 ARG B O 1
ATOM 1860 N N . ASN B 1 33 ? 3.318 12.836 15.648 1 93.5 33 ASN B N 1
ATOM 1861 C CA . ASN B 1 33 ? 3.525 12.43 14.266 1 93.5 33 ASN B CA 1
ATOM 1862 C C . ASN B 1 33 ? 2.82 13.367 13.289 1 93.5 33 ASN B C 1
ATOM 1864 O O . ASN B 1 33 ? 1.839 12.984 12.648 1 93.5 33 ASN B O 1
ATOM 1868 N N . VAL B 1 34 ? 3.367 14.539 13.195 1 96.75 34 VAL B N 1
ATOM 1869 C CA . VAL B 1 34 ? 2.85 15.539 12.273 1 96.75 34 VAL B CA 1
ATOM 1870 C C . VAL B 1 34 ? 4 16.141 11.469 1 96.75 34 VAL B C 1
ATOM 1872 O O . VAL B 1 34 ? 5.145 16.156 11.922 1 96.75 34 VAL B O 1
ATOM 1875 N N . VAL B 1 35 ? 3.732 16.609 10.312 1 95.62 35 VAL B N 1
ATOM 1876 C CA . VAL B 1 35 ? 4.734 17.266 9.469 1 95.62 35 VAL B CA 1
ATOM 1877 C C . VAL B 1 35 ? 5.227 18.531 10.156 1 95.62 35 VAL B C 1
ATOM 1879 O O . VAL B 1 35 ? 4.547 19.078 11.023 1 95.62 35 VAL B O 1
ATOM 1882 N N . ASP B 1 36 ? 6.34 18.984 9.766 1 94.06 36 ASP B N 1
ATOM 1883 C CA . ASP B 1 36 ? 7 20.109 10.414 1 94.06 36 ASP B CA 1
ATOM 1884 C C . ASP B 1 36 ? 6.141 21.375 10.328 1 94.06 36 ASP B C 1
ATOM 1886 O O . ASP B 1 36 ? 6.121 22.172 11.266 1 94.06 36 ASP B O 1
ATOM 1890 N N . ALA B 1 37 ? 5.48 21.5 9.258 1 95.19 37 ALA B N 1
ATOM 1891 C CA . ALA B 1 37 ? 4.652 22.688 9.039 1 95.19 37 ALA B CA 1
ATOM 1892 C C . ALA B 1 37 ? 3.609 22.828 10.148 1 95.19 37 ALA B C 1
ATOM 1894 O O . ALA B 1 37 ? 3.137 23.938 10.422 1 95.19 37 ALA B O 1
ATOM 1895 N N . TYR B 1 38 ? 3.312 21.75 10.805 1 97.69 38 TYR B N 1
ATOM 1896 C CA . TYR B 1 38 ? 2.234 21.781 11.789 1 97.69 38 TYR B CA 1
ATOM 1897 C C . TYR B 1 38 ? 2.787 21.766 13.203 1 97.69 38 TYR B C 1
ATOM 1899 O O . TYR B 1 38 ? 2.031 21.625 14.172 1 97.69 38 TYR B O 1
ATOM 1907 N N . ARG B 1 39 ? 4.102 21.875 13.352 1 97.69 39 ARG B N 1
ATOM 1908 C CA . ARG B 1 39 ? 4.707 21.844 14.68 1 97.69 39 ARG B CA 1
ATOM 1909 C C . ARG B 1 39 ? 4.102 22.906 15.586 1 97.69 39 ARG B C 1
ATOM 1911 O O . ARG B 1 39 ? 3.938 24.062 15.18 1 97.69 39 ARG B O 1
ATOM 1918 N N . TYR B 1 40 ? 3.742 22.484 16.75 1 98.38 40 TYR B N 1
ATOM 1919 C CA . TYR B 1 40 ? 3.244 23.281 17.859 1 98.38 40 TYR B CA 1
ATOM 1920 C C . TYR B 1 40 ? 1.813 23.734 17.609 1 98.38 40 TYR B C 1
ATOM 1922 O O . TYR B 1 40 ? 1.209 24.406 18.453 1 98.38 40 TYR B O 1
ATOM 1930 N N . TRP B 1 41 ? 1.202 23.359 16.438 1 98.56 41 TRP B N 1
ATOM 1931 C CA . TRP B 1 41 ? -0.197 23.703 16.203 1 98.56 41 TRP B CA 1
ATOM 1932 C C . TRP B 1 41 ? -1.12 22.828 17.047 1 98.56 41 TRP B C 1
ATOM 1934 O O . TRP B 1 41 ? -0.774 21.703 17.406 1 98.56 41 TRP B O 1
ATOM 1944 N N . THR B 1 42 ? -2.289 23.422 17.359 1 98.5 42 THR B N 1
ATOM 1945 C CA . THR B 1 42 ? -3.309 22.578 17.984 1 98.5 42 THR B CA 1
ATOM 1946 C C . THR B 1 42 ? -3.857 21.562 16.984 1 98.5 42 THR B C 1
ATOM 1948 O O . THR B 1 42 ? -3.781 21.766 15.773 1 98.5 42 THR B O 1
ATOM 1951 N N . ARG B 1 43 ? -4.371 20.5 17.516 1 98.12 43 ARG B N 1
ATOM 1952 C CA . ARG B 1 43 ? -5 19.484 16.688 1 98.12 43 ARG B CA 1
ATOM 1953 C C . ARG B 1 43 ? -6.117 20.094 15.844 1 98.12 43 ARG B C 1
ATOM 1955 O O . ARG B 1 43 ? -6.211 19.828 14.641 1 98.12 43 ARG B O 1
ATOM 1962 N N . GLU B 1 44 ? -6.895 20.891 16.484 1 98.25 44 GLU B N 1
ATOM 1963 C CA . GLU B 1 44 ? -8.023 21.516 15.812 1 98.25 44 GLU B CA 1
ATOM 1964 C C . GLU B 1 44 ? -7.555 22.406 14.656 1 98.25 44 GLU B C 1
ATOM 1966 O O . GLU B 1 44 ? -8.164 22.391 13.578 1 98.25 44 GLU B O 1
ATOM 1971 N N . ALA B 1 45 ? -6.547 23.109 14.883 1 98.62 45 ALA B N 1
ATOM 1972 C CA . ALA B 1 45 ? -6.02 24 13.852 1 98.62 45 ALA B CA 1
ATOM 1973 C C . ALA B 1 45 ? -5.484 23.203 12.664 1 98.62 45 ALA B C 1
ATOM 1975 O O . ALA B 1 45 ? -5.629 23.625 11.516 1 98.62 45 ALA B O 1
ATOM 1976 N N . ILE B 1 46 ? -4.859 22.109 12.938 1 98.69 46 ILE B N 1
ATOM 1977 C CA . ILE B 1 46 ? -4.336 21.25 11.875 1 98.69 46 ILE B CA 1
ATOM 1978 C C . ILE B 1 46 ? -5.492 20.703 11.031 1 98.69 46 ILE B C 1
ATOM 1980 O O . ILE B 1 46 ? -5.453 20.766 9.805 1 98.69 46 ILE B O 1
ATOM 1984 N N . VAL B 1 47 ? -6.516 20.234 11.711 1 98.75 47 VAL B N 1
ATOM 1985 C CA . VAL B 1 47 ? -7.672 19.688 11.016 1 98.75 47 VAL B CA 1
ATOM 1986 C C . VAL B 1 47 ? -8.32 20.766 10.148 1 98.75 47 VAL B C 1
ATOM 1988 O O . VAL B 1 47 ? -8.656 20.531 8.984 1 98.75 47 VAL B O 1
ATOM 1991 N N . GLU B 1 48 ? -8.453 21.953 10.688 1 98.62 48 GLU B N 1
ATOM 1992 C CA . GLU B 1 48 ? -9.062 23.062 9.961 1 98.62 48 GLU B CA 1
ATOM 1993 C C . GLU B 1 48 ? -8.25 23.422 8.719 1 98.62 48 GLU B C 1
ATOM 1995 O O . GLU B 1 48 ? -8.812 23.719 7.664 1 98.62 48 GLU B O 1
ATOM 2000 N N . ASP B 1 49 ? -7.004 23.422 8.898 1 98.56 49 ASP B N 1
ATOM 2001 C CA . ASP B 1 49 ? -6.148 23.734 7.758 1 98.56 49 ASP B CA 1
ATOM 2002 C C . ASP B 1 49 ? -6.277 22.672 6.664 1 98.56 49 ASP B C 1
ATOM 2004 O O . ASP B 1 49 ? -6.473 23.016 5.492 1 98.56 49 ASP B O 1
ATOM 2008 N N . ILE B 1 50 ? -6.195 21.406 7.023 1 98.62 50 ILE B N 1
ATOM 2009 C CA . ILE B 1 50 ? -6.32 20.312 6.062 1 98.62 50 ILE B CA 1
ATOM 2010 C C . ILE B 1 50 ? -7.688 20.375 5.383 1 98.62 50 ILE B C 1
ATOM 2012 O O . ILE B 1 50 ? -7.805 20.125 4.18 1 98.62 50 ILE B O 1
ATOM 2016 N N . ASP B 1 51 ? -8.703 20.766 6.152 1 98.62 51 ASP B N 1
ATOM 2017 C CA . ASP B 1 51 ? -10.07 20.812 5.645 1 98.62 51 ASP B CA 1
ATOM 2018 C C . ASP B 1 51 ? -10.203 21.828 4.52 1 98.62 51 ASP B C 1
ATOM 2020 O O . ASP B 1 51 ? -11.133 21.75 3.713 1 98.62 51 ASP B O 1
ATOM 2024 N N . THR B 1 52 ? -9.289 22.781 4.438 1 98.12 52 THR B N 1
ATOM 2025 C CA . THR B 1 52 ? -9.359 23.797 3.391 1 98.12 52 THR B CA 1
ATOM 2026 C C . THR B 1 52 ? -8.898 23.219 2.053 1 98.12 52 THR B C 1
ATOM 2028 O O . THR B 1 52 ? -9.148 23.812 1 1 98.12 52 THR B O 1
ATOM 2031 N N . ARG B 1 53 ? -8.289 22.016 2.043 1 97.06 53 ARG B N 1
ATOM 2032 C CA . ARG B 1 53 ? -7.707 21.516 0.801 1 97.06 53 ARG B CA 1
ATOM 2033 C C . ARG B 1 53 ? -7.91 20 0.668 1 97.06 53 ARG B C 1
ATOM 2035 O O . ARG B 1 53 ? -7.219 19.344 -0.115 1 97.06 53 ARG B O 1
ATOM 2042 N N . ARG B 1 54 ? -8.734 19.406 1.479 1 98.38 54 ARG B N 1
ATOM 2043 C CA . ARG B 1 54 ? -8.977 17.969 1.351 1 98.38 54 ARG B CA 1
ATOM 2044 C C . ARG B 1 54 ? -9.445 17.625 -0.059 1 98.38 54 ARG B C 1
ATOM 2046 O O . ARG B 1 54 ? -10.203 18.375 -0.672 1 98.38 54 ARG B O 1
ATOM 2053 N N . HIS B 1 55 ? -9.023 16.5 -0.479 1 98.81 55 HIS B N 1
ATOM 2054 C CA . HIS B 1 55 ? -9.5 15.984 -1.76 1 98.81 55 HIS B CA 1
ATOM 2055 C C . HIS B 1 55 ? -10.938 15.484 -1.66 1 98.81 55 HIS B C 1
ATOM 2057 O O . HIS B 1 55 ? -11.422 15.188 -0.566 1 98.81 55 HIS B O 1
ATOM 2063 N N . SER B 1 56 ? -11.617 15.414 -2.783 1 98.62 56 SER B N 1
ATOM 2064 C CA . SER B 1 56 ? -13.016 14.992 -2.809 1 98.62 56 SER B CA 1
ATOM 2065 C C . SER B 1 56 ? -13.133 13.469 -2.723 1 98.62 56 SER B C 1
ATOM 2067 O O . SER B 1 56 ? -14.234 12.93 -2.686 1 98.62 56 SER B O 1
ATOM 2069 N N . LEU B 1 57 ? -12.039 12.758 -2.639 1 98.88 57 LEU B N 1
ATOM 2070 C CA . LEU B 1 57 ? -11.977 11.305 -2.568 1 98.88 57 LEU B CA 1
ATOM 2071 C C . LEU B 1 57 ? -12.461 10.797 -1.214 1 98.88 57 LEU B C 1
ATOM 2073 O O . LEU B 1 57 ? -12.055 11.32 -0.172 1 98.88 57 LEU B O 1
ATOM 2077 N N . HIS B 1 58 ? -13.344 9.82 -1.231 1 98.94 58 HIS B N 1
ATOM 2078 C CA . HIS B 1 58 ? -13.766 9.078 -0.052 1 98.94 58 HIS B CA 1
ATOM 2079 C C . HIS B 1 58 ? -13.305 7.621 -0.128 1 98.94 58 HIS B C 1
ATOM 2081 O O . HIS B 1 58 ? -13.125 7.082 -1.221 1 98.94 58 HIS B O 1
ATOM 2087 N N . VAL B 1 59 ? -13.164 7.004 1.031 1 98.81 59 VAL B N 1
ATOM 2088 C CA . VAL B 1 59 ? -12.773 5.602 1.12 1 98.81 59 VAL B CA 1
ATOM 2089 C C . VAL B 1 59 ? -13.68 4.871 2.105 1 98.81 59 VAL B C 1
ATOM 2091 O O . VAL B 1 59 ? -13.945 5.371 3.203 1 98.81 59 VAL B O 1
ATOM 2094 N N . ALA B 1 60 ? -14.148 3.738 1.673 1 98.38 60 ALA B N 1
ATOM 2095 C CA . ALA B 1 60 ? -14.969 2.92 2.562 1 98.38 60 ALA B CA 1
ATOM 2096 C C . ALA B 1 60 ? -14.383 1.52 2.715 1 98.38 60 ALA B C 1
ATOM 2098 O O . ALA B 1 60 ? -13.93 0.918 1.736 1 98.38 60 ALA B O 1
ATOM 2099 N N . ILE B 1 61 ? -14.336 1.055 3.908 1 95.44 61 ILE B N 1
ATOM 2100 C CA . ILE B 1 61 ? -13.891 -0.307 4.191 1 95.44 61 ILE B CA 1
ATOM 2101 C C . ILE B 1 61 ? -15.031 -1.097 4.828 1 95.44 61 ILE B C 1
ATOM 2103 O O . ILE B 1 61 ? -15.555 -0.711 5.875 1 95.44 61 ILE B O 1
ATOM 2107 N N . GLU B 1 62 ? -15.367 -2.184 4.211 1 92.69 62 GLU B N 1
ATOM 2108 C CA . GLU B 1 62 ? -16.5 -2.99 4.633 1 92.69 62 GLU B CA 1
ATOM 2109 C C . GLU B 1 62 ? -16.062 -4.207 5.434 1 92.69 62 GLU B C 1
ATOM 2111 O O . GLU B 1 62 ? -15.438 -5.125 4.887 1 92.69 62 GLU B O 1
ATOM 2116 N N . ASN B 1 63 ? -16.375 -4.289 6.719 1 87.62 63 ASN B N 1
ATOM 2117 C CA . ASN B 1 63 ? -16.219 -5.43 7.609 1 87.62 63 ASN B CA 1
ATOM 2118 C C . ASN B 1 63 ? -14.781 -5.949 7.605 1 87.62 63 ASN B C 1
ATOM 2120 O O . ASN B 1 63 ? -14.547 -7.152 7.473 1 87.62 63 ASN B O 1
ATOM 2124 N N . PHE B 1 64 ? -13.836 -4.973 7.723 1 87.81 64 PHE B N 1
ATOM 2125 C CA . PHE B 1 64 ? -12.445 -5.383 7.914 1 87.81 64 PHE B CA 1
ATOM 2126 C C . PHE B 1 64 ? -12.273 -6.098 9.25 1 87.81 64 PHE B C 1
ATOM 2128 O O . PHE B 1 64 ? -12.695 -5.594 10.289 1 87.81 64 PHE B O 1
ATOM 2135 N N . GLU B 1 65 ? -11.75 -7.258 9.211 1 84.56 65 GLU B N 1
ATOM 2136 C CA . GLU B 1 65 ? -11.57 -8.062 10.414 1 84.56 65 GLU B CA 1
ATOM 2137 C C . GLU B 1 65 ? -10.305 -7.656 11.172 1 84.56 65 GLU B C 1
ATOM 2139 O O . GLU B 1 65 ? -10.289 -7.66 12.406 1 84.56 65 GLU B O 1
ATOM 2144 N N . ASN B 1 66 ? -9.289 -7.34 10.43 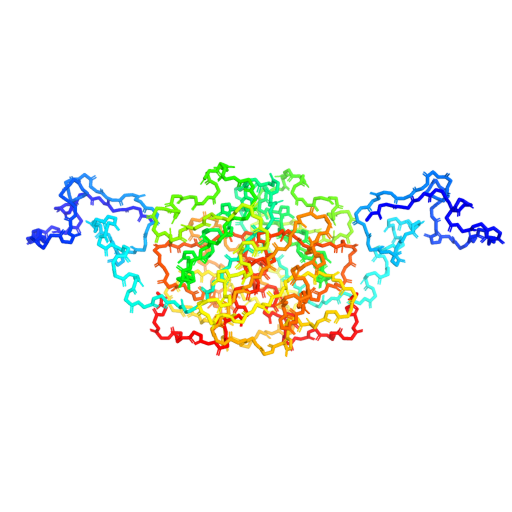1 88.75 66 ASN B N 1
ATOM 2145 C CA . ASN B 1 66 ? -8.008 -6.992 11.031 1 88.75 66 ASN B CA 1
ATOM 2146 C C . ASN B 1 66 ? -7.918 -5.5 11.336 1 88.75 66 ASN B C 1
ATOM 2148 O O . ASN B 1 66 ? -7.75 -4.684 10.422 1 88.75 66 ASN B O 1
ATOM 2152 N N . ASP B 1 67 ? -7.914 -5.133 12.594 1 90.62 67 ASP B N 1
ATOM 2153 C CA . ASP B 1 67 ? -7.867 -3.742 13.039 1 90.62 67 ASP B CA 1
ATOM 2154 C C . ASP B 1 67 ? -6.629 -3.033 12.5 1 90.62 67 ASP B C 1
ATOM 2156 O O . ASP B 1 67 ? -6.676 -1.842 12.188 1 90.62 67 ASP B O 1
ATOM 2160 N N . ALA B 1 68 ? -5.582 -3.76 12.406 1 92 68 ALA B N 1
ATOM 2161 C CA . ALA B 1 68 ? -4.34 -3.172 11.898 1 92 68 ALA B CA 1
ATOM 2162 C C . ALA B 1 68 ? -4.523 -2.629 10.484 1 92 68 ALA B C 1
ATOM 2164 O O . ALA B 1 68 ? -3.969 -1.586 10.141 1 92 68 ALA B O 1
ATOM 2165 N N . ASN B 1 69 ? -5.324 -3.322 9.734 1 94.12 69 ASN B N 1
ATOM 2166 C CA . ASN B 1 69 ? -5.594 -2.863 8.375 1 94.12 69 ASN B CA 1
ATOM 2167 C C . ASN B 1 69 ? -6.441 -1.594 8.367 1 94.12 69 ASN B C 1
ATOM 2169 O O . ASN B 1 69 ? -6.234 -0.708 7.539 1 94.12 69 ASN B O 1
ATOM 2173 N N . ILE B 1 70 ? -7.383 -1.512 9.234 1 96.12 70 ILE B N 1
ATOM 2174 C CA . ILE B 1 70 ? -8.203 -0.307 9.336 1 96.12 70 ILE B CA 1
ATOM 2175 C C . ILE B 1 70 ? -7.309 0.894 9.648 1 96.12 70 ILE B C 1
ATOM 2177 O O . ILE B 1 70 ? -7.391 1.925 8.977 1 96.12 70 ILE B O 1
ATOM 2181 N N . GLY B 1 71 ? -6.484 0.694 10.656 1 96.81 71 GLY B N 1
ATOM 2182 C CA . GLY B 1 71 ? -5.559 1.756 11.008 1 96.81 71 GLY B CA 1
ATOM 2183 C C . GLY B 1 71 ? -4.664 2.18 9.859 1 96.81 71 GLY B C 1
ATOM 2184 O O . GLY B 1 71 ? -4.441 3.373 9.648 1 96.81 71 GLY B O 1
ATOM 2185 N N . THR B 1 72 ? -4.176 1.22 9.117 1 96.62 72 THR B N 1
ATOM 2186 C CA . THR B 1 72 ? -3.316 1.476 7.969 1 96.62 72 THR B CA 1
ATOM 2187 C C . THR B 1 72 ? -4.055 2.291 6.914 1 96.62 72 THR B C 1
ATOM 2189 O O . THR B 1 72 ? -3.508 3.25 6.367 1 96.62 72 THR B O 1
ATOM 2192 N N . VAL B 1 73 ? -5.289 1.942 6.684 1 98 73 VAL B N 1
ATOM 2193 C CA . VAL B 1 73 ? -6.102 2.66 5.707 1 98 73 VAL B CA 1
ATOM 2194 C C . VAL B 1 73 ? -6.316 4.098 6.172 1 98 73 VAL B C 1
ATOM 2196 O O . VAL B 1 73 ? -6.168 5.039 5.387 1 98 73 VAL B O 1
ATOM 2199 N N . VAL B 1 74 ? -6.609 4.262 7.422 1 98.44 74 VAL B N 1
ATOM 2200 C CA . VAL B 1 74 ? -6.852 5.586 7.988 1 98.44 74 VAL B CA 1
ATOM 2201 C C . VAL B 1 74 ? -5.582 6.43 7.891 1 98.44 74 VAL B C 1
ATOM 2203 O O . VAL B 1 74 ? -5.641 7.602 7.508 1 98.44 74 VAL B O 1
ATOM 2206 N N . ARG B 1 75 ? -4.469 5.875 8.203 1 98.5 75 ARG B N 1
ATOM 2207 C CA . ARG B 1 75 ? -3.193 6.578 8.133 1 98.5 75 ARG B CA 1
ATOM 2208 C C . ARG B 1 75 ? -2.883 7.016 6.707 1 98.5 75 ARG B C 1
ATOM 2210 O O . ARG B 1 75 ? -2.459 8.148 6.48 1 98.5 75 ARG B O 1
ATOM 2217 N N . THR B 1 76 ? -3.113 6.133 5.77 1 98.75 76 THR B N 1
ATOM 2218 C CA . THR B 1 76 ? -2.885 6.461 4.367 1 98.75 76 THR B CA 1
ATOM 2219 C C . THR B 1 76 ? -3.861 7.531 3.896 1 98.75 76 THR B C 1
ATOM 2221 O O . THR B 1 76 ? -3.475 8.461 3.182 1 98.75 76 THR B O 1
ATOM 2224 N N . ALA B 1 77 ? -5.078 7.398 4.34 1 98.88 77 ALA B N 1
ATOM 2225 C CA . ALA B 1 77 ? -6.09 8.398 3.998 1 98.88 77 ALA B CA 1
ATOM 2226 C C . ALA B 1 77 ? -5.703 9.773 4.523 1 98.88 77 ALA B C 1
ATOM 2228 O O . ALA B 1 77 ? -5.863 10.781 3.826 1 98.88 77 ALA B O 1
ATOM 2229 N N . ASN B 1 78 ? -5.238 9.836 5.73 1 98.88 78 ASN B N 1
ATOM 2230 C CA . ASN B 1 78 ? -4.742 11.094 6.285 1 98.88 78 ASN B CA 1
ATOM 2231 C C . ASN B 1 78 ? -3.613 11.672 5.438 1 98.88 78 ASN B C 1
ATOM 2233 O O . ASN B 1 78 ? -3.639 12.852 5.082 1 98.88 78 ASN B O 1
ATOM 2237 N N . ALA B 1 79 ? -2.664 10.805 5.086 1 98.62 79 ALA B N 1
ATOM 2238 C CA . ALA B 1 79 ? -1.521 11.25 4.293 1 98.62 79 ALA B CA 1
ATOM 2239 C C . ALA B 1 79 ? -1.975 11.859 2.969 1 98.62 79 ALA B C 1
ATOM 2241 O O . ALA B 1 79 ? -1.397 12.844 2.504 1 98.62 79 ALA B O 1
ATOM 2242 N N . PHE B 1 80 ? -3.012 11.32 2.41 1 98.88 80 PHE B N 1
ATOM 2243 C CA . PHE B 1 80 ? -3.463 11.734 1.088 1 98.88 80 PHE B CA 1
ATOM 2244 C C . PHE B 1 80 ? -4.555 12.789 1.196 1 98.88 80 PHE B C 1
ATOM 2246 O O . PHE B 1 80 ? -5.133 13.195 0.187 1 98.88 80 PHE B O 1
ATOM 2253 N N . ALA B 1 81 ? -4.891 13.203 2.406 1 98.81 81 ALA B N 1
ATOM 2254 C CA . ALA B 1 81 ? -5.941 14.188 2.66 1 98.81 81 ALA B CA 1
ATOM 2255 C C . ALA B 1 81 ? -7.254 13.766 2.014 1 98.81 81 ALA B C 1
ATOM 2257 O O . ALA B 1 81 ? -7.91 14.562 1.341 1 98.81 81 ALA B O 1
ATOM 2258 N N . VAL B 1 82 ? -7.578 12.531 2.17 1 98.88 82 VAL B N 1
ATOM 2259 C CA . VAL B 1 82 ? -8.867 11.992 1.768 1 98.88 82 VAL B CA 1
ATOM 2260 C C . VAL B 1 82 ? -9.984 12.672 2.555 1 98.88 82 VAL B C 1
ATOM 2262 O O . VAL B 1 82 ? -9.812 13.008 3.729 1 98.88 82 VAL B O 1
ATOM 2265 N N . ASN B 1 83 ? -11.07 12.867 1.901 1 98.88 83 ASN B N 1
ATOM 2266 C CA . ASN B 1 83 ? -12.164 13.602 2.527 1 98.88 83 ASN B CA 1
ATOM 2267 C C . ASN B 1 83 ? -12.648 12.914 3.803 1 98.88 83 ASN B C 1
ATOM 2269 O O . ASN B 1 83 ? -12.602 13.5 4.883 1 98.88 83 ASN B O 1
ATOM 2273 N N . THR B 1 84 ? -13.023 11.688 3.68 1 98.94 84 THR B N 1
ATOM 2274 C CA . THR B 1 84 ? -13.602 10.938 4.789 1 98.94 84 THR B CA 1
ATOM 2275 C C . THR B 1 84 ? -13.367 9.445 4.613 1 98.94 84 THR B C 1
ATOM 2277 O O . THR B 1 84 ? -13.492 8.914 3.504 1 98.94 84 THR B O 1
ATOM 2280 N N . VAL B 1 85 ? -13.016 8.766 5.676 1 98.75 85 VAL B N 1
ATOM 2281 C CA . VAL B 1 85 ? -12.984 7.309 5.707 1 98.75 85 VAL B CA 1
ATOM 2282 C C . VAL B 1 85 ? -14.266 6.777 6.34 1 98.75 85 VAL B C 1
ATOM 2284 O O . VAL B 1 85 ? -14.641 7.188 7.441 1 98.75 85 VAL B O 1
ATOM 2287 N N . HIS B 1 86 ? -14.867 5.898 5.594 1 98.69 86 HIS B N 1
ATOM 2288 C CA . HIS B 1 86 ? -16.109 5.301 6.051 1 98.69 86 HIS B CA 1
ATOM 2289 C C . HIS B 1 86 ? -15.898 3.875 6.547 1 98.69 86 HIS B C 1
ATOM 2291 O O . HIS B 1 86 ? -15.406 3.023 5.801 1 98.69 86 HIS B O 1
ATOM 2297 N N . ILE B 1 87 ? -16.266 3.67 7.77 1 97.06 87 ILE B N 1
ATOM 2298 C CA . ILE B 1 87 ? -16.188 2.344 8.375 1 97.06 87 ILE B CA 1
ATOM 2299 C C . ILE B 1 87 ? -17.562 1.684 8.336 1 97.06 87 ILE B C 1
ATOM 2301 O O . ILE B 1 87 ? -18.5 2.164 8.969 1 97.06 87 ILE B O 1
ATOM 2305 N N . VAL B 1 88 ? -17.625 0.595 7.625 1 96.25 88 VAL B N 1
ATOM 2306 C CA . VAL B 1 88 ? -18.922 -0.052 7.414 1 96.25 88 VAL B CA 1
ATOM 2307 C C . VAL B 1 88 ? -18.984 -1.334 8.242 1 96.25 88 VAL B C 1
ATOM 2309 O O . VAL B 1 88 ? -18.125 -2.201 8.133 1 96.25 88 VAL B O 1
ATOM 2312 N N . GLY B 1 89 ? -20.016 -1.583 8.969 1 93.31 89 GLY B N 1
ATOM 2313 C CA . GLY B 1 89 ? -20.188 -2.756 9.812 1 93.31 89 GLY B CA 1
ATOM 2314 C C . GLY B 1 89 ? -19.781 -2.518 11.258 1 93.31 89 GLY B C 1
ATOM 2315 O O . GLY B 1 89 ? -20.266 -1.584 11.898 1 93.31 89 GLY B O 1
ATOM 2316 N N . ARG B 1 90 ? -18.688 -3.234 11.695 1 87.94 90 ARG B N 1
ATOM 2317 C CA . ARG B 1 90 ? -18.25 -3.121 13.086 1 87.94 90 ARG B CA 1
ATOM 2318 C C . ARG B 1 90 ? -17.703 -1.726 13.375 1 87.94 90 ARG B C 1
ATOM 2320 O O . ARG B 1 90 ? -16.75 -1.284 12.742 1 87.94 90 ARG B O 1
ATOM 2327 N N . ARG B 1 91 ? -18.188 -1.089 14.406 1 86.94 91 ARG B N 1
ATOM 2328 C CA . ARG B 1 91 ? -17.875 0.302 14.719 1 86.94 91 ARG B CA 1
ATOM 2329 C C . ARG B 1 91 ? -16.531 0.416 15.438 1 86.94 91 ARG B C 1
ATOM 2331 O O . ARG B 1 91 ? -15.727 1.291 15.125 1 86.94 91 ARG B O 1
ATOM 2338 N N . ARG B 1 92 ? -16.391 -0.515 16.406 1 90.19 92 ARG B N 1
ATOM 2339 C CA . ARG B 1 92 ? -15.211 -0.43 17.25 1 90.19 92 ARG B CA 1
ATOM 2340 C C . ARG B 1 92 ? -14.031 -1.141 16.609 1 90.19 92 ARG B C 1
ATOM 2342 O O . ARG B 1 92 ? -14.188 -2.211 16.016 1 90.19 92 ARG B O 1
ATOM 2349 N N . TRP B 1 93 ? -12.938 -0.488 16.594 1 90.75 93 TRP B N 1
ATOM 2350 C CA . TRP B 1 93 ? -11.688 -1.062 16.094 1 90.75 93 TRP B CA 1
ATOM 2351 C C . TRP B 1 93 ? -10.492 -0.479 16.844 1 90.75 93 TRP B C 1
ATOM 2353 O O . TRP B 1 93 ? -10.555 0.638 17.359 1 90.75 93 TRP B O 1
ATOM 2363 N N . ASN B 1 94 ? -9.516 -1.25 16.969 1 91 94 ASN B N 1
ATOM 2364 C CA . ASN B 1 94 ? -8.273 -0.804 17.578 1 91 94 ASN B CA 1
ATOM 2365 C C . ASN B 1 94 ? -7.559 0.229 16.719 1 91 94 ASN B C 1
ATOM 2367 O O . ASN B 1 94 ? -7.164 -0.066 15.586 1 91 94 ASN B O 1
ATOM 2371 N N . ARG B 1 95 ? -7.234 1.367 17.312 1 92.44 95 ARG B N 1
ATOM 2372 C CA . ARG B 1 95 ? -6.758 2.506 16.531 1 92.44 95 ARG B CA 1
ATOM 2373 C C . ARG B 1 95 ? -5.234 2.529 16.469 1 92.44 95 ARG B C 1
ATOM 2375 O O . ARG B 1 95 ? -4.645 3.463 15.922 1 92.44 95 ARG B O 1
ATOM 2382 N N . ARG B 1 96 ? -4.598 1.636 17.016 1 88.25 96 ARG B N 1
ATOM 2383 C CA . ARG B 1 96 ? -3.143 1.631 17.125 1 88.25 96 ARG B CA 1
ATOM 2384 C C . ARG B 1 96 ? -2.488 1.741 15.758 1 88.25 96 ARG B C 1
ATOM 2386 O O . ARG B 1 96 ? -1.525 2.49 15.578 1 88.25 96 ARG B O 1
ATOM 2393 N N . GLY B 1 97 ? -3.055 1.052 14.773 1 89.06 97 GLY B N 1
ATOM 2394 C CA . GLY B 1 97 ? -2.484 1.05 13.438 1 89.06 97 GLY B CA 1
ATOM 2395 C C . GLY B 1 97 ? -2.574 2.396 12.75 1 89.06 97 GLY B C 1
ATOM 2396 O O . GLY B 1 97 ? -1.87 2.648 11.766 1 89.06 97 GLY B O 1
ATOM 2397 N N . ALA B 1 98 ? -3.408 3.283 13.25 1 93.81 98 ALA B N 1
ATOM 2398 C CA . ALA B 1 98 ? -3.6 4.598 12.648 1 93.81 98 ALA B CA 1
ATOM 2399 C C . ALA B 1 98 ? -2.494 5.562 13.07 1 93.81 98 ALA B C 1
ATOM 2401 O O . ALA B 1 98 ? -2.344 6.637 12.484 1 93.81 98 ALA B O 1
ATOM 2402 N N . MET B 1 99 ? -1.757 5.191 14.172 1 94.69 99 MET B N 1
ATOM 2403 C CA . MET B 1 99 ? -0.656 6.012 14.672 1 94.69 99 MET B CA 1
ATOM 2404 C C . MET B 1 99 ? -1.124 7.434 14.969 1 94.69 99 MET B C 1
ATOM 2406 O O . MET B 1 99 ? -0.481 8.398 14.555 1 94.69 99 MET B O 1
ATOM 2410 N N . VAL B 1 100 ? -2.334 7.574 15.461 1 95.56 100 VAL B N 1
ATOM 2411 C CA . VAL B 1 100 ? -2.961 8.773 16.016 1 95.56 100 VAL B CA 1
ATOM 2412 C C . VAL B 1 100 ? -3.508 9.633 14.875 1 95.56 100 VAL B C 1
ATOM 2414 O O . VAL B 1 100 ? -4.113 10.68 15.125 1 95.56 100 VAL B O 1
ATOM 2417 N N . THR B 1 101 ? -3.309 9.219 13.648 1 96.94 101 THR B N 1
ATOM 2418 C CA . THR B 1 101 ? -3.768 10.031 12.531 1 96.94 101 THR B CA 1
ATOM 2419 C C . THR B 1 101 ? -5.293 10.086 12.492 1 96.94 101 THR B C 1
ATOM 2421 O O . THR B 1 101 ? -5.871 10.961 11.844 1 96.94 101 THR B O 1
ATOM 2424 N N . ASP B 1 102 ? -5.914 9.148 13.117 1 97 102 ASP B N 1
ATOM 2425 C CA . ASP B 1 102 ? -7.371 9.133 13.195 1 97 102 ASP B CA 1
ATOM 2426 C C . ASP B 1 102 ? -7.902 10.406 13.852 1 97 102 ASP B C 1
ATOM 2428 O O . ASP B 1 102 ? -9.055 10.789 13.625 1 97 102 ASP B O 1
ATOM 2432 N N . ARG B 1 103 ? -7.094 11.102 14.562 1 97.62 103 ARG B N 1
ATOM 2433 C CA . ARG B 1 103 ? -7.508 12.32 15.242 1 97.62 103 ARG B CA 1
ATOM 2434 C C . ARG B 1 103 ? -7.535 13.5 14.273 1 97.62 103 ARG B C 1
ATOM 2436 O O . ARG B 1 103 ? -8.109 14.547 14.586 1 97.62 103 ARG B O 1
ATOM 2443 N N . TYR B 1 104 ? -6.863 13.336 13.141 1 98.5 104 TYR B N 1
ATOM 2444 C CA . TYR B 1 104 ? -6.77 14.422 12.164 1 98.5 104 TYR B CA 1
ATOM 2445 C C . TYR B 1 104 ? -7.605 14.109 10.93 1 98.5 104 TYR B C 1
ATOM 2447 O O . TYR B 1 104 ? -7.707 14.938 10.023 1 98.5 104 TYR B O 1
ATOM 2455 N N . GLN B 1 105 ? -8.164 12.891 10.867 1 98.62 105 GLN B N 1
ATOM 2456 C CA . GLN B 1 105 ? -8.914 12.383 9.719 1 98.62 105 GLN B CA 1
ATOM 2457 C C . GLN B 1 105 ? -10.398 12.273 10.039 1 98.62 105 GLN B C 1
ATOM 2459 O O . GLN B 1 105 ? -10.773 11.844 11.133 1 98.62 105 GLN B O 1
ATOM 2464 N N . HIS B 1 106 ? -11.266 12.719 9.086 1 98.75 106 HIS B N 1
ATOM 2465 C CA . HIS B 1 106 ? -12.703 12.523 9.266 1 98.75 106 HIS B CA 1
ATOM 2466 C C . HIS B 1 106 ? -13.078 11.055 9.109 1 98.75 106 HIS B C 1
ATOM 2468 O O . HIS B 1 106 ? -12.695 10.414 8.125 1 98.75 106 HIS B O 1
ATOM 2474 N N . LEU B 1 107 ? -13.805 10.562 10.102 1 98.31 107 LEU B N 1
ATOM 2475 C CA . LEU B 1 107 ? -14.336 9.203 10.094 1 98.31 107 LEU B CA 1
ATOM 2476 C C . LEU B 1 107 ? -15.852 9.203 10.188 1 98.31 107 LEU B C 1
ATOM 2478 O O . LEU B 1 107 ? -16.438 10.008 10.922 1 98.31 107 LEU B O 1
ATOM 2482 N N . MET B 1 108 ? -16.406 8.336 9.461 1 98.5 108 MET B N 1
ATOM 2483 C CA . MET B 1 108 ? -17.844 8.141 9.531 1 98.5 108 MET B CA 1
ATOM 2484 C C . MET B 1 108 ? -18.188 6.652 9.578 1 98.5 108 MET B C 1
ATOM 2486 O O . MET B 1 108 ? -17.562 5.848 8.891 1 98.5 108 MET B O 1
ATOM 2490 N N . HIS B 1 109 ? -19.203 6.305 10.367 1 98.06 109 HIS B N 1
ATOM 2491 C CA . HIS B 1 109 ? -19.625 4.914 10.516 1 98.06 109 HIS B CA 1
ATOM 2492 C C . HIS B 1 109 ? -20.969 4.664 9.82 1 98.06 109 HIS B C 1
ATOM 2494 O O . HIS B 1 109 ? -21.859 5.508 9.875 1 98.06 109 HIS B O 1
ATOM 2500 N N . HIS B 1 110 ? -21.047 3.582 9.117 1 97.88 110 HIS B N 1
ATOM 2501 C CA . HIS B 1 110 ? -22.281 3.059 8.562 1 97.88 110 HIS B CA 1
ATOM 2502 C C . HIS B 1 110 ? -22.578 1.656 9.086 1 97.88 110 HIS B C 1
ATOM 2504 O O . HIS B 1 110 ? -21.672 0.834 9.211 1 97.88 110 HIS B O 1
ATOM 2510 N N . GLU B 1 111 ? -23.828 1.368 9.312 1 96.25 111 GLU B N 1
ATOM 2511 C CA . GLU B 1 111 ? -24.188 0.063 9.859 1 96.25 111 GLU B CA 1
ATOM 2512 C C . GLU B 1 111 ? -23.953 -1.045 8.836 1 96.25 111 GLU B C 1
ATOM 2514 O O . GLU B 1 111 ? -23.609 -2.17 9.195 1 96.25 111 GLU B O 1
ATOM 2519 N N . ASP B 1 112 ? -24.266 -0.74 7.586 1 94.56 112 ASP B N 1
ATOM 2520 C CA . ASP B 1 112 ? -24.125 -1.714 6.508 1 94.56 112 ASP B CA 1
ATOM 2521 C C . ASP B 1 112 ? -23.859 -1.021 5.176 1 94.56 112 ASP B C 1
ATOM 2523 O O . ASP B 1 112 ? -23.828 0.21 5.105 1 94.56 112 ASP B O 1
ATOM 2527 N N . VAL B 1 113 ? -23.609 -1.805 4.172 1 95.19 113 VAL B N 1
ATOM 2528 C CA . VAL B 1 113 ? -23.25 -1.295 2.852 1 95.19 113 VAL B CA 1
ATOM 2529 C C . VAL B 1 113 ? -24.406 -0.503 2.266 1 95.19 113 VAL B C 1
ATOM 2531 O O . VAL B 1 113 ? -24.203 0.497 1.573 1 95.19 113 VAL B O 1
ATOM 2534 N N . ASP B 1 114 ? -25.609 -0.94 2.533 1 96 114 ASP B N 1
ATOM 2535 C CA . ASP B 1 114 ? -26.781 -0.249 2.002 1 96 114 ASP B CA 1
ATOM 2536 C C . ASP B 1 114 ? -26.844 1.193 2.5 1 96 114 ASP B C 1
ATOM 2538 O O . ASP B 1 114 ? -27.141 2.109 1.731 1 96 114 ASP B O 1
ATOM 2542 N N . SER B 1 115 ? -26.641 1.321 3.746 1 97.44 115 SER B N 1
ATOM 2543 C CA . SER B 1 115 ? -26.641 2.666 4.312 1 97.44 115 SER B CA 1
ATOM 2544 C C . SER B 1 115 ? -25.516 3.514 3.709 1 97.44 115 SER B C 1
ATOM 2546 O O . SER B 1 115 ? -25.703 4.711 3.479 1 97.44 115 SER B O 1
ATOM 2548 N N . LEU B 1 116 ? -24.391 2.973 3.459 1 97.75 116 LEU B N 1
ATOM 2549 C CA . LEU B 1 116 ? -23.281 3.67 2.811 1 97.75 116 LEU B CA 1
ATOM 2550 C C . LEU B 1 116 ? -23.672 4.105 1.4 1 97.75 116 LEU B C 1
ATOM 2552 O O . LEU B 1 116 ? -23.406 5.246 1.006 1 97.75 116 LEU B O 1
ATOM 2556 N N . LEU B 1 117 ? -24.234 3.184 0.635 1 97.06 117 LEU B N 1
ATOM 2557 C CA . LEU B 1 117 ? -24.625 3.471 -0.741 1 97.06 117 LEU B CA 1
ATOM 2558 C C . LEU B 1 117 ? -25.625 4.617 -0.794 1 97.06 117 LEU B C 1
ATOM 2560 O O . LEU B 1 117 ? -25.5 5.52 -1.624 1 97.06 117 LEU B O 1
ATOM 2564 N N . ALA B 1 118 ? -26.594 4.562 0.095 1 97.69 118 ALA B N 1
ATOM 2565 C CA . ALA B 1 118 ? -27.594 5.625 0.163 1 97.69 118 ALA B CA 1
ATOM 2566 C C . ALA B 1 118 ? -26.938 6.973 0.461 1 97.69 118 ALA B C 1
ATOM 2568 O O . ALA B 1 118 ? -27.266 7.98 -0.167 1 97.69 118 ALA B O 1
ATOM 2569 N N . TRP B 1 119 ? -26.094 6.961 1.396 1 98.56 119 TRP B N 1
ATOM 2570 C CA . TRP B 1 119 ? -25.375 8.18 1.757 1 98.56 119 TRP B CA 1
ATOM 2571 C C . TRP B 1 119 ? -24.578 8.719 0.57 1 98.56 119 TRP B C 1
ATOM 2573 O O . TRP B 1 119 ? -24.625 9.906 0.27 1 98.56 119 TRP B O 1
ATOM 2583 N N . ALA B 1 120 ? -23.781 7.875 -0.128 1 98.38 120 ALA B N 1
ATOM 2584 C CA . ALA B 1 120 ? -22.938 8.258 -1.255 1 98.38 120 ALA B CA 1
ATOM 2585 C C . ALA B 1 120 ? -23.766 8.859 -2.385 1 98.38 120 ALA B C 1
ATOM 2587 O O . ALA B 1 120 ? -23.359 9.852 -2.998 1 98.38 120 ALA B O 1
ATOM 2588 N N . ILE B 1 121 ? -24.891 8.219 -2.635 1 96.56 121 ILE B N 1
ATOM 2589 C CA . ILE B 1 121 ? -25.797 8.719 -3.67 1 96.56 121 ILE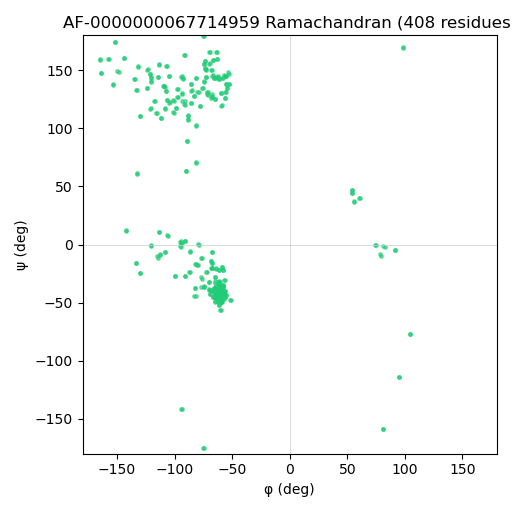 B CA 1
ATOM 2590 C C . ILE B 1 121 ? -26.281 10.117 -3.301 1 96.56 121 ILE B C 1
ATOM 2592 O O . ILE B 1 121 ? -26.266 11.023 -4.137 1 96.56 121 ILE B O 1
ATOM 2596 N N . ALA B 1 122 ? -26.656 10.305 -2.064 1 98.25 122 ALA B N 1
ATOM 2597 C CA . ALA B 1 122 ? -27.141 11.602 -1.592 1 98.25 122 ALA B CA 1
ATOM 2598 C C . ALA B 1 122 ? -26.062 12.664 -1.722 1 98.25 122 ALA B C 1
ATOM 2600 O O . ALA B 1 122 ? -26.359 13.836 -1.978 1 98.25 122 ALA B O 1
ATOM 2601 N N . GLU B 1 123 ? -24.844 12.242 -1.566 1 98.31 123 GLU B N 1
ATOM 2602 C CA . GLU B 1 123 ? -23.719 13.172 -1.622 1 98.31 123 GLU B CA 1
ATOM 2603 C C . GLU B 1 123 ? -23.172 13.289 -3.043 1 98.31 123 GLU B C 1
ATOM 2605 O O . GLU B 1 123 ? -22.172 13.961 -3.27 1 98.31 123 GLU B O 1
ATOM 2610 N N . ARG B 1 124 ? -23.797 12.617 -3.982 1 98 124 ARG B N 1
ATOM 2611 C CA . ARG B 1 124 ? -23.469 12.656 -5.402 1 98 124 ARG B CA 1
ATOM 2612 C C . ARG B 1 124 ? -22.047 12.156 -5.645 1 98 124 ARG B C 1
ATOM 2614 O O . ARG B 1 124 ? -21.297 12.758 -6.418 1 98 124 ARG B O 1
ATOM 2621 N N . LEU B 1 125 ? -21.656 11.078 -4.906 1 98.62 125 LEU B N 1
ATOM 2622 C CA . LEU B 1 125 ? -20.375 10.414 -5.105 1 98.62 125 LEU B CA 1
ATOM 2623 C C . LEU B 1 125 ? -20.547 9.172 -5.988 1 98.62 125 LEU B C 1
ATOM 2625 O O . LEU B 1 125 ? -21.516 8.43 -5.844 1 98.62 125 LEU B O 1
ATOM 2629 N N . THR B 1 126 ? -19.656 9.062 -6.934 1 98.69 126 THR B N 1
ATOM 2630 C CA . THR B 1 126 ? -19.609 7.824 -7.707 1 98.69 126 THR B CA 1
ATOM 2631 C C . THR B 1 126 ? -18.859 6.73 -6.938 1 98.69 126 THR B C 1
ATOM 2633 O O . THR B 1 126 ? -17.766 6.957 -6.434 1 98.69 126 THR B O 1
ATOM 2636 N N . ILE B 1 127 ? -19.484 5.59 -6.883 1 98.31 127 ILE B N 1
ATOM 2637 C CA . ILE B 1 127 ? -18.875 4.492 -6.141 1 98.31 127 ILE B CA 1
ATOM 2638 C C . ILE B 1 127 ? -18.047 3.629 -7.086 1 98.31 127 ILE B C 1
ATOM 2640 O O . ILE B 1 127 ? -18.5 3.273 -8.172 1 98.31 127 ILE B O 1
ATOM 2644 N N . VAL B 1 128 ? -16.844 3.357 -6.719 1 98.44 128 VAL B N 1
ATOM 2645 C CA . VAL B 1 128 ? -15.969 2.402 -7.391 1 98.44 128 VAL B CA 1
ATOM 2646 C C . VAL B 1 128 ? -15.547 1.307 -6.41 1 98.44 128 VAL B C 1
ATOM 2648 O O . VAL B 1 128 ? -14.93 1.587 -5.383 1 98.44 128 VAL B O 1
ATOM 2651 N N . ALA B 1 129 ? -15.922 0.103 -6.676 1 97.44 129 ALA B N 1
ATOM 2652 C CA . ALA B 1 129 ? -15.523 -1.024 -5.836 1 97.44 129 ALA B CA 1
ATOM 2653 C C . ALA B 1 129 ? -14.117 -1.497 -6.172 1 97.44 129 ALA B C 1
ATOM 2655 O O . ALA B 1 129 ? -13.703 -1.456 -7.336 1 97.44 129 ALA B O 1
ATOM 2656 N N . ILE B 1 130 ? -13.367 -1.899 -5.156 1 97.19 130 ILE B N 1
ATOM 2657 C CA . ILE B 1 130 ? -12.031 -2.465 -5.34 1 97.19 130 ILE B CA 1
ATOM 2658 C C . ILE B 1 130 ? -12.023 -3.924 -4.887 1 97.19 130 ILE B C 1
ATOM 2660 O O . ILE B 1 130 ? -12.164 -4.215 -3.697 1 97.19 130 ILE B O 1
ATOM 2664 N N . ASP B 1 131 ? -11.844 -4.777 -5.816 1 93.56 131 ASP B N 1
ATOM 2665 C CA . ASP B 1 131 ? -11.859 -6.211 -5.555 1 93.56 131 ASP B CA 1
ATOM 2666 C C . ASP B 1 131 ? -11.234 -6.984 -6.719 1 93.56 131 ASP B C 1
ATOM 2668 O O . ASP B 1 131 ? -11.312 -6.551 -7.871 1 93.56 131 ASP B O 1
ATOM 2672 N N . ASN B 1 132 ? -10.617 -8.07 -6.344 1 89.75 132 ASN B N 1
ATOM 2673 C CA . ASN B 1 132 ? -10.023 -8.906 -7.383 1 89.75 132 ASN B CA 1
ATOM 2674 C C . ASN B 1 132 ? -11.008 -9.953 -7.887 1 89.75 132 ASN B C 1
ATOM 2676 O O . ASN B 1 132 ? -10.75 -11.156 -7.797 1 89.75 132 ASN B O 1
ATOM 2680 N N . THR B 1 133 ? -12.086 -9.57 -8.484 1 85.44 133 THR B N 1
ATOM 2681 C CA . THR B 1 133 ? -13.109 -10.469 -9.016 1 85.44 133 THR B CA 1
ATOM 2682 C C . THR B 1 133 ? -13.07 -10.5 -10.539 1 85.44 133 THR B C 1
ATOM 2684 O O . THR B 1 133 ? -12.609 -9.547 -11.172 1 85.44 133 THR B O 1
ATOM 2687 N N . PRO B 1 134 ? -13.531 -11.641 -11.047 1 82.56 134 PRO B N 1
ATOM 2688 C CA . PRO B 1 134 ? -13.578 -11.719 -12.508 1 82.56 134 PRO B CA 1
ATOM 2689 C C . PRO B 1 134 ? -14.391 -10.578 -13.133 1 82.56 134 PRO B C 1
ATOM 2691 O O . PRO B 1 134 ? -15.43 -10.188 -12.594 1 82.56 134 PRO B O 1
ATOM 2694 N N . GLY B 1 135 ? -13.898 -10.023 -14.195 1 85.44 135 GLY B N 1
ATOM 2695 C CA . GLY B 1 135 ? -14.602 -8.961 -14.898 1 85.44 135 GLY B CA 1
ATOM 2696 C C . GLY B 1 135 ? -14.227 -7.574 -14.414 1 85.44 135 GLY B C 1
ATOM 2697 O O . GLY B 1 135 ? -14.641 -6.57 -14.992 1 85.44 135 GLY B O 1
ATOM 2698 N N . SER B 1 136 ? -13.453 -7.492 -13.43 1 92.81 136 SER B N 1
ATOM 2699 C CA . SER B 1 136 ? -13 -6.207 -12.914 1 92.81 136 SER B CA 1
ATOM 2700 C C . SER B 1 136 ? -12.086 -5.504 -13.906 1 92.81 136 SER B C 1
ATOM 2702 O O . SER B 1 136 ? -11.406 -6.156 -14.703 1 92.81 136 SER B O 1
ATOM 2704 N N . VAL B 1 137 ? -12.133 -4.203 -13.844 1 96.19 137 VAL B N 1
ATOM 2705 C CA . VAL B 1 137 ? -11.25 -3.363 -14.648 1 96.19 137 VAL B CA 1
ATOM 2706 C C . VAL B 1 137 ? -9.898 -3.213 -13.953 1 96.19 137 VAL B C 1
ATOM 2708 O O . VAL B 1 137 ? -9.836 -2.891 -12.766 1 96.19 137 VAL B O 1
ATOM 2711 N N . PRO B 1 138 ? -8.812 -3.514 -14.734 1 97.75 138 PRO B N 1
ATOM 2712 C CA . PRO B 1 138 ? -7.523 -3.258 -14.094 1 97.75 138 PRO B CA 1
ATOM 2713 C C . PRO B 1 138 ? -7.379 -1.814 -13.617 1 97.75 138 PRO B C 1
ATOM 2715 O O . PRO B 1 138 ? -7.539 -0.881 -14.406 1 97.75 138 PRO B O 1
ATOM 2718 N N . LEU B 1 139 ? -7.059 -1.664 -12.359 1 98.62 139 LEU B N 1
ATOM 2719 C CA . LEU B 1 139 ? -6.895 -0.344 -11.758 1 98.62 139 LEU B CA 1
ATOM 2720 C C . LEU B 1 139 ? -5.855 0.473 -12.523 1 98.62 139 LEU B C 1
ATOM 2722 O O . LEU B 1 139 ? -5.973 1.697 -12.617 1 98.62 139 LEU B O 1
ATOM 2726 N N . GLU B 1 140 ? -4.902 -0.218 -13.078 1 98.38 140 GLU B N 1
ATOM 2727 C CA . GLU B 1 140 ? -3.779 0.374 -13.805 1 98.38 140 GLU B CA 1
ATOM 2728 C C . GLU B 1 140 ? -4.262 1.164 -15.016 1 98.38 140 GLU B C 1
ATOM 2730 O O . GLU B 1 140 ? -3.57 2.068 -15.492 1 98.38 140 GLU B O 1
ATOM 2735 N N . THR B 1 141 ? -5.418 0.864 -15.477 1 97.31 141 THR B N 1
ATOM 2736 C CA . THR B 1 141 ? -5.91 1.51 -16.688 1 97.31 141 THR B CA 1
ATOM 2737 C C . THR B 1 141 ? -7.211 2.258 -16.422 1 97.31 141 THR B C 1
ATOM 2739 O O . THR B 1 141 ? -7.75 2.922 -17.297 1 97.31 141 THR B O 1
ATOM 2742 N N . ALA B 1 142 ? -7.676 2.188 -15.203 1 98.06 142 ALA B N 1
ATOM 2743 C CA . ALA B 1 142 ? -8.984 2.752 -14.883 1 98.06 142 ALA B CA 1
ATOM 2744 C C . ALA B 1 142 ? -8.922 4.273 -14.812 1 98.06 142 ALA B C 1
ATOM 2746 O O . ALA B 1 142 ? -7.953 4.84 -14.297 1 98.06 142 ALA B O 1
ATOM 2747 N N . GLU B 1 143 ? -9.859 4.898 -15.406 1 98.31 143 GLU B N 1
ATOM 2748 C CA . GLU B 1 143 ? -10.102 6.312 -15.141 1 98.31 143 GLU B CA 1
ATOM 2749 C C . GLU B 1 143 ? -11.055 6.5 -13.961 1 98.31 143 GLU B C 1
ATOM 2751 O O . GLU B 1 143 ? -12.25 6.246 -14.078 1 98.31 143 GLU B O 1
ATOM 2756 N N . LEU B 1 144 ? -10.539 6.934 -12.867 1 98.69 144 LEU B N 1
ATOM 2757 C CA . LEU B 1 144 ? -11.336 7.074 -11.656 1 98.69 144 LEU B CA 1
ATOM 2758 C C . LEU B 1 144 ? -12.039 8.422 -11.625 1 98.69 144 LEU B C 1
ATOM 2760 O O . LEU B 1 144 ? -11.453 9.445 -11.977 1 98.69 144 LEU B O 1
ATOM 2764 N N . PRO B 1 145 ? -13.289 8.414 -11.203 1 98.69 145 PRO B N 1
ATOM 2765 C CA . PRO B 1 145 ? -13.969 9.703 -11.055 1 98.69 145 PRO B CA 1
ATOM 2766 C C . PRO B 1 145 ? -13.32 10.586 -9.992 1 98.69 145 PRO B C 1
ATOM 2768 O O . PRO B 1 145 ? -12.836 10.086 -8.977 1 98.69 145 PRO B O 1
ATOM 2771 N N . LYS B 1 146 ? -13.336 11.867 -10.297 1 98.69 146 LYS B N 1
ATOM 2772 C CA . LYS B 1 146 ? -12.773 12.805 -9.328 1 98.69 146 LYS B CA 1
ATOM 2773 C C . LYS B 1 146 ? -13.539 12.758 -8.008 1 98.69 146 LYS B C 1
ATOM 2775 O O . LYS B 1 146 ? -12.938 12.633 -6.938 1 98.69 146 LYS B O 1
ATOM 2780 N N . ASN B 1 147 ? -14.914 12.898 -8.086 1 98.69 147 ASN B N 1
ATOM 2781 C CA . ASN B 1 147 ? -15.773 12.781 -6.914 1 98.69 147 ASN B CA 1
ATOM 2782 C C . ASN B 1 147 ? -16.219 11.344 -6.691 1 98.69 147 ASN B C 1
ATOM 2784 O O . ASN B 1 147 ? -17.312 10.945 -7.137 1 98.69 147 ASN B O 1
ATOM 2788 N N . CYS B 1 148 ? -15.359 10.57 -5.891 1 97.44 148 CYS B N 1
ATOM 2789 C CA . CYS B 1 148 ? -15.742 9.164 -5.801 1 97.44 148 CYS B CA 1
ATOM 2790 C C . CYS B 1 148 ? -15.445 8.602 -4.414 1 97.44 148 CYS B C 1
ATOM 2792 O O . CYS B 1 148 ? -14.758 9.25 -3.613 1 97.44 148 CYS B O 1
ATOM 2794 N N . LEU B 1 149 ? -16.125 7.52 -4.156 1 98.81 149 LEU B N 1
ATOM 2795 C CA . LEU B 1 149 ? -15.93 6.664 -2.99 1 98.81 149 LEU B CA 1
ATOM 2796 C C . LEU B 1 149 ? -15.367 5.309 -3.396 1 98.81 149 LEU B C 1
ATOM 2798 O O . LEU B 1 149 ? -16.016 4.551 -4.121 1 98.81 149 LEU B O 1
ATOM 2802 N N . LEU B 1 150 ? -14.109 5.098 -3.051 1 98.81 150 LEU B N 1
ATOM 2803 C CA . LEU B 1 150 ? -13.523 3.775 -3.236 1 98.81 150 LEU B CA 1
ATOM 2804 C C . LEU B 1 150 ? -13.977 2.822 -2.135 1 98.81 150 LEU B C 1
ATOM 2806 O O . LEU B 1 150 ? -13.719 3.064 -0.954 1 98.81 150 LEU B O 1
ATOM 2810 N N . LEU B 1 151 ? -14.633 1.784 -2.529 1 98.19 151 LEU B N 1
ATOM 2811 C CA . LEU B 1 151 ? -15.203 0.84 -1.575 1 98.19 151 LEU B CA 1
ATOM 2812 C C . LEU B 1 151 ? -14.43 -0.475 -1.584 1 98.19 151 LEU B C 1
ATOM 2814 O O . LEU B 1 151 ? -14.367 -1.155 -2.611 1 98.19 151 LEU B O 1
ATOM 2818 N N . PHE B 1 152 ? -13.836 -0.777 -0.431 1 96 152 PHE B N 1
ATOM 2819 C CA . PHE B 1 152 ? -13.086 -2.02 -0.27 1 96 152 PHE B CA 1
ATOM 2820 C C . PHE B 1 152 ? -13.914 -3.053 0.488 1 96 152 PHE B C 1
ATOM 2822 O O . PHE B 1 152 ? -14.383 -2.787 1.596 1 96 152 PHE B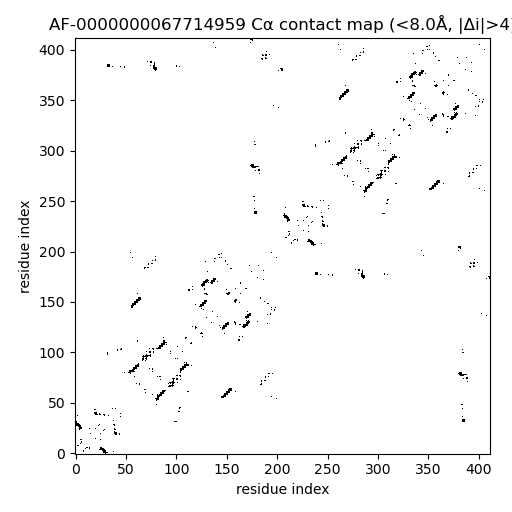 O 1
ATOM 2829 N N . GLY B 1 153 ? -14.047 -4.156 -0.153 1 88.06 153 GLY B N 1
ATOM 2830 C CA . GLY B 1 153 ? -14.859 -5.219 0.425 1 88.06 153 GLY B CA 1
ATOM 2831 C C . GLY B 1 153 ? -14.164 -5.941 1.564 1 88.06 153 GLY B C 1
ATOM 2832 O O . GLY B 1 153 ? -13.008 -5.645 1.887 1 88.06 153 GLY B O 1
ATOM 2833 N N . GLN B 1 154 ? -14.891 -6.875 2.092 1 83.81 154 GLN B N 1
ATOM 2834 C CA . GLN B 1 154 ? -14.414 -7.664 3.223 1 83.81 154 GLN B CA 1
ATOM 2835 C C . GLN B 1 154 ? -13.227 -8.531 2.824 1 83.81 154 GLN B C 1
ATOM 2837 O O . GLN B 1 154 ? -13.172 -9.055 1.707 1 83.81 154 GLN B O 1
ATOM 2842 N N . GLU B 1 155 ? -12.281 -8.664 3.781 1 77.5 155 GLU B N 1
ATOM 2843 C CA . GLU B 1 155 ? -11.164 -9.586 3.59 1 77.5 155 GLU B CA 1
ATOM 2844 C C . GLU B 1 155 ? -11.656 -11.016 3.379 1 77.5 155 GLU B C 1
ATOM 2846 O O . GLU B 1 155 ? -12.414 -11.539 4.195 1 77.5 155 GLU B O 1
ATOM 2851 N N . GLY B 1 156 ? -11.375 -11.633 2.297 1 78.31 156 GLY B N 1
ATOM 2852 C CA . GLY B 1 156 ? -11.852 -12.969 1.966 1 78.31 156 GLY B CA 1
ATOM 2853 C C . GLY B 1 156 ? -12.977 -12.961 0.943 1 78.31 156 GLY B C 1
ATOM 2854 O O . GLY B 1 156 ? -12.727 -13.062 -0.26 1 78.31 156 GLY B O 1
ATOM 2855 N N . PRO B 1 157 ? -14.195 -12.625 1.396 1 77 157 PRO B N 1
ATOM 2856 C CA . PRO B 1 157 ? -15.352 -12.688 0.501 1 77 157 PRO B CA 1
ATOM 2857 C C . PRO B 1 157 ? -15.352 -11.586 -0.553 1 77 157 PRO B C 1
ATOM 2859 O O . PRO B 1 157 ? -15.961 -11.742 -1.615 1 77 157 PRO B O 1
ATOM 2862 N N . GLY B 1 158 ? -14.656 -10.5 -0.243 1 85.44 158 GLY B N 1
ATOM 2863 C CA . GLY B 1 158 ? -14.656 -9.375 -1.166 1 85.44 158 GLY B CA 1
ATOM 2864 C C . GLY B 1 158 ? -15.891 -8.5 -1.05 1 85.44 158 GLY B C 1
ATOM 2865 O O . GLY B 1 158 ? -16.453 -8.359 0.036 1 85.44 158 GLY B O 1
ATOM 2866 N N . VAL B 1 159 ? -16.141 -7.797 -2.076 1 87.19 159 VAL B N 1
ATOM 2867 C CA . VAL B 1 159 ? -17.25 -6.855 -2.08 1 87.19 159 VAL B CA 1
ATOM 2868 C C . VAL B 1 159 ? -18.578 -7.613 -2.201 1 87.19 159 VAL B C 1
ATOM 2870 O O . VAL B 1 159 ? -18.672 -8.602 -2.936 1 87.19 159 VAL B O 1
ATOM 2873 N N . THR B 1 160 ? -19.531 -7.164 -1.491 1 86.75 160 THR B N 1
ATOM 2874 C CA . THR B 1 160 ? -20.859 -7.793 -1.539 1 86.75 160 THR B CA 1
ATOM 2875 C C . THR B 1 160 ? -21.516 -7.539 -2.887 1 86.75 160 THR B C 1
ATOM 2877 O O . THR B 1 160 ? -21.109 -6.66 -3.641 1 86.75 160 THR B O 1
ATOM 2880 N N . GLU B 1 161 ? -22.562 -8.289 -3.131 1 88.94 161 GLU B N 1
ATOM 2881 C CA . GLU B 1 161 ? -23.328 -8.109 -4.355 1 88.94 161 GLU B CA 1
ATOM 2882 C C . GLU B 1 161 ? -23.953 -6.719 -4.41 1 88.94 161 GLU B C 1
ATOM 2884 O O . GLU B 1 161 ? -23.984 -6.082 -5.469 1 88.94 161 GLU B O 1
ATOM 2889 N N . ALA B 1 162 ? -24.453 -6.273 -3.307 1 89.44 162 ALA B N 1
ATOM 2890 C CA . ALA B 1 162 ? -25.062 -4.945 -3.227 1 89.44 162 ALA B CA 1
ATOM 2891 C C . ALA B 1 162 ? -24.047 -3.863 -3.578 1 89.44 162 ALA B C 1
ATOM 2893 O O . ALA B 1 162 ? -24.344 -2.932 -4.324 1 89.44 162 ALA B O 1
ATOM 2894 N N . ALA B 1 163 ? -22.859 -3.979 -3.072 1 89.56 163 ALA B N 1
ATOM 2895 C CA . ALA B 1 163 ? -21.797 -3.02 -3.344 1 89.56 163 ALA B CA 1
ATOM 2896 C C . ALA B 1 163 ? -21.406 -3.031 -4.82 1 89.56 163 ALA B C 1
ATOM 2898 O O . ALA B 1 163 ? -21.25 -1.975 -5.434 1 89.56 163 ALA B O 1
ATOM 2899 N N . ARG B 1 164 ? -21.328 -4.23 -5.328 1 91.38 164 ARG B N 1
ATOM 2900 C CA . ARG B 1 164 ? -20.969 -4.375 -6.738 1 91.38 164 ARG B CA 1
ATOM 2901 C C . ARG B 1 164 ? -22.031 -3.75 -7.633 1 91.38 164 ARG B C 1
ATOM 2903 O O . ARG B 1 164 ? -21.703 -3.045 -8.594 1 91.38 164 ARG B O 1
ATOM 2910 N N . ALA B 1 165 ? -23.266 -3.969 -7.262 1 92.31 165 ALA B N 1
ATOM 2911 C CA . ALA B 1 165 ? -24.375 -3.475 -8.062 1 92.31 165 ALA B CA 1
ATOM 2912 C C . ALA B 1 165 ? -24.469 -1.954 -7.98 1 92.31 165 ALA B C 1
ATOM 2914 O O . ALA B 1 165 ? -24.906 -1.303 -8.938 1 92.31 165 ALA B O 1
ATOM 2915 N N . GLY B 1 166 ? -24.125 -1.393 -6.941 1 93.38 166 GLY B N 1
ATOM 2916 C CA . GLY B 1 166 ? -24.219 0.042 -6.727 1 93.38 166 GLY B CA 1
ATOM 2917 C C . GLY B 1 166 ? -23.016 0.808 -7.23 1 93.38 166 GLY B C 1
ATOM 2918 O O . GLY B 1 166 ? -23.031 2.039 -7.273 1 93.38 166 GLY B O 1
ATOM 2919 N N . ALA B 1 167 ? -21.984 0.086 -7.688 1 95.75 167 ALA B N 1
ATOM 2920 C CA . ALA B 1 167 ? -20.734 0.72 -8.102 1 95.75 167 ALA B CA 1
ATOM 2921 C C . ALA B 1 167 ? -20.719 0.987 -9.602 1 95.75 167 ALA B C 1
ATOM 2923 O O . ALA B 1 167 ? -21.297 0.221 -10.375 1 95.75 167 ALA B O 1
ATOM 2924 N N . LEU B 1 168 ? -20.125 2.061 -9.961 1 96.62 168 LEU B N 1
ATOM 2925 C CA . LEU B 1 168 ? -19.906 2.348 -11.375 1 96.62 168 LEU B CA 1
ATOM 2926 C C . LEU B 1 168 ? -19.094 1.238 -12.039 1 96.62 168 LEU B C 1
ATOM 2928 O O . LEU B 1 168 ? -19.359 0.866 -13.18 1 96.62 168 LEU B O 1
ATOM 2932 N N . MET B 1 169 ? -18.156 0.703 -11.336 1 96.94 169 MET B N 1
ATOM 2933 C CA . MET B 1 169 ? -17.266 -0.361 -11.797 1 96.94 169 MET B CA 1
ATOM 2934 C C . MET B 1 169 ? -16.531 -1.007 -10.617 1 96.94 169 MET B C 1
ATOM 2936 O O . MET B 1 169 ? -16.516 -0.453 -9.516 1 96.94 169 MET B O 1
ATOM 2940 N N . THR B 1 170 ? -16.094 -2.154 -10.867 1 96.38 170 THR B N 1
ATOM 2941 C CA . THR B 1 170 ? -15.156 -2.814 -9.961 1 96.38 170 THR B CA 1
ATOM 2942 C C . THR B 1 170 ? -13.75 -2.842 -10.562 1 96.38 170 THR B C 1
ATOM 2944 O O . THR B 1 170 ? -13.57 -3.27 -11.703 1 96.38 170 THR B O 1
ATOM 2947 N N . CYS B 1 171 ? -12.844 -2.303 -9.789 1 97.62 171 CYS B N 1
ATOM 2948 C CA . CYS B 1 171 ? -11.453 -2.309 -10.234 1 97.62 171 CYS B CA 1
ATOM 2949 C C . CYS B 1 171 ? -10.641 -3.348 -9.469 1 97.62 171 CYS B C 1
ATOM 2951 O O . CYS B 1 171 ? -10.906 -3.6 -8.289 1 97.62 171 CYS B O 1
ATOM 2953 N N . SER B 1 172 ? -9.734 -3.932 -10.109 1 96.75 172 SER B N 1
ATOM 2954 C CA . SER B 1 172 ? -8.797 -4.863 -9.5 1 96.75 172 SER B CA 1
ATOM 2955 C C . SER B 1 172 ? -7.355 -4.395 -9.68 1 96.75 172 SER B C 1
ATOM 2957 O O . SER B 1 172 ? -7.035 -3.713 -10.656 1 96.75 172 SER B O 1
ATOM 2959 N N . ILE B 1 173 ? -6.57 -4.684 -8.727 1 98.12 173 ILE B N 1
ATOM 2960 C CA . ILE B 1 173 ? -5.129 -4.496 -8.875 1 98.12 173 ILE B CA 1
ATOM 2961 C C . ILE B 1 173 ? -4.512 -5.73 -9.531 1 98.12 173 ILE B C 1
ATOM 2963 O O . ILE B 1 173 ? -4.664 -6.848 -9.031 1 98.12 173 ILE B O 1
ATOM 2967 N N . ALA B 1 174 ? -3.879 -5.547 -10.609 1 97.75 174 ALA B N 1
ATOM 2968 C CA . ALA B 1 174 ? -3.328 -6.66 -11.375 1 97.75 174 ALA B CA 1
ATOM 2969 C C . ALA B 1 174 ? -2.322 -7.453 -10.547 1 97.75 174 ALA B C 1
ATOM 2971 O O . ALA B 1 174 ? -1.439 -6.871 -9.914 1 97.75 174 ALA B O 1
ATOM 2972 N N . GLN B 1 175 ? -2.463 -8.719 -10.516 1 97.56 175 GLN B N 1
ATOM 2973 C CA . GLN B 1 175 ? -1.552 -9.617 -9.812 1 97.56 175 GLN B CA 1
ATOM 2974 C C . GLN B 1 175 ? -0.993 -10.68 -10.75 1 97.56 175 GLN B C 1
ATOM 2976 O O . GLN B 1 175 ? -1.669 -11.102 -11.695 1 97.56 175 GLN B O 1
ATOM 2981 N N . PHE B 1 176 ? 0.208 -11.125 -10.445 1 98.12 176 PHE B N 1
ATOM 2982 C CA . PHE B 1 176 ? 0.946 -11.938 -11.406 1 98.12 176 PHE B CA 1
ATOM 2983 C C . PHE B 1 176 ? 1.542 -13.172 -10.727 1 98.12 176 PHE B C 1
ATOM 2985 O O . PHE B 1 176 ? 1.977 -14.102 -11.406 1 98.12 176 PHE B O 1
ATOM 2992 N N . GLY B 1 177 ? 1.595 -13.141 -9.422 1 98.19 177 GLY B N 1
ATOM 2993 C CA . GLY B 1 177 ? 2.289 -14.188 -8.688 1 98.19 177 GLY B CA 1
ATOM 2994 C C . GLY B 1 177 ? 1.374 -15.305 -8.234 1 98.19 177 GLY B C 1
ATOM 2995 O O . GLY B 1 177 ? 0.518 -15.758 -9 1 98.19 177 GLY B O 1
ATOM 2996 N N . SER B 1 178 ? 1.643 -15.82 -6.98 1 98 178 SER B N 1
ATOM 2997 C CA . SER B 1 178 ? 0.914 -17.016 -6.555 1 98 178 SER B CA 1
ATOM 2998 C C . SER B 1 178 ? -0.248 -16.641 -5.637 1 98 178 SER B C 1
ATOM 3000 O O . SER B 1 178 ? -1.229 -17.391 -5.547 1 98 178 SER B O 1
ATOM 3002 N N . THR B 1 179 ? -0.117 -15.57 -4.977 1 96.06 179 THR B N 1
ATOM 3003 C CA . THR B 1 179 ? -1.067 -15.266 -3.912 1 96.06 179 THR B CA 1
ATOM 3004 C C . THR B 1 179 ? -2.414 -14.844 -4.496 1 96.06 179 THR B C 1
ATOM 3006 O O . THR B 1 179 ? -2.471 -14.211 -5.551 1 96.06 179 THR B O 1
ATOM 3009 N N . ARG B 1 180 ? -3.471 -15.086 -3.803 1 93.19 180 ARG B N 1
ATOM 3010 C CA . ARG B 1 180 ? -4.82 -14.773 -4.258 1 93.19 180 ARG B CA 1
ATOM 3011 C C . ARG B 1 180 ? -5.121 -13.289 -4.109 1 93.19 180 ARG B C 1
ATOM 3013 O O . ARG B 1 180 ? -5.965 -12.742 -4.824 1 93.19 180 ARG B O 1
ATOM 3020 N N . SER B 1 181 ? -4.438 -12.688 -3.115 1 93.31 181 SER B N 1
ATOM 3021 C CA . SER B 1 181 ? -4.703 -11.266 -2.912 1 93.31 181 SER B CA 1
ATOM 3022 C C . SER B 1 181 ? -3.547 -10.586 -2.186 1 93.31 181 SER B C 1
ATOM 3024 O O . SER B 1 181 ? -2.732 -11.25 -1.542 1 93.31 181 SER B O 1
ATOM 3026 N N . ILE B 1 182 ? -3.498 -9.312 -2.33 1 94.94 182 ILE B N 1
ATOM 3027 C CA . ILE B 1 182 ? -2.553 -8.523 -1.543 1 94.94 182 ILE B CA 1
ATOM 3028 C C . ILE B 1 182 ? -3.223 -8.047 -0.257 1 94.94 182 ILE B C 1
ATOM 3030 O O . ILE B 1 182 ? -4.438 -8.195 -0.09 1 94.94 182 ILE B O 1
ATOM 3034 N N . ASN B 1 183 ? -2.404 -7.617 0.717 1 95 183 ASN B N 1
ATOM 3035 C CA . ASN B 1 183 ? -2.895 -7.082 1.982 1 95 183 ASN B CA 1
ATOM 3036 C C . ASN B 1 183 ? -3.904 -5.961 1.764 1 95 183 ASN B C 1
ATOM 3038 O O . ASN B 1 183 ? -3.691 -5.086 0.921 1 95 183 ASN B O 1
ATOM 3042 N N . ALA B 1 184 ? -4.941 -5.957 2.527 1 95.38 184 ALA B N 1
ATOM 3043 C CA . ALA B 1 184 ? -6.043 -5.02 2.326 1 95.38 184 ALA B CA 1
ATOM 3044 C C . ALA B 1 184 ? -5.582 -3.58 2.533 1 95.38 184 ALA B C 1
ATOM 3046 O O . ALA B 1 184 ? -6.039 -2.668 1.837 1 95.38 184 ALA B O 1
ATOM 3047 N N . GLY B 1 185 ? -4.766 -3.332 3.543 1 96.25 185 GLY B N 1
ATOM 3048 C CA . GLY B 1 185 ? -4.215 -2.002 3.744 1 96.25 185 GLY B CA 1
ATOM 3049 C C . GLY B 1 185 ? -3.375 -1.519 2.576 1 96.25 185 GLY B C 1
ATOM 3050 O O . GLY B 1 185 ? -3.453 -0.35 2.191 1 96.25 185 GLY B O 1
ATOM 3051 N N . VAL B 1 186 ? -2.602 -2.436 1.969 1 97.81 186 VAL B N 1
ATOM 3052 C CA . VAL B 1 186 ? -1.772 -2.127 0.808 1 97.81 186 VAL B CA 1
ATOM 3053 C C . VAL B 1 186 ? -2.662 -1.858 -0.405 1 97.81 186 VAL B C 1
ATOM 3055 O O . VAL B 1 186 ? -2.443 -0.893 -1.142 1 97.81 186 VAL B O 1
ATOM 3058 N N . ALA B 1 187 ? -3.678 -2.67 -0.578 1 98 187 ALA B N 1
ATOM 3059 C CA . ALA B 1 187 ? -4.609 -2.482 -1.687 1 98 187 ALA B CA 1
ATOM 3060 C C . ALA B 1 187 ? -5.27 -1.109 -1.622 1 98 187 ALA B C 1
ATOM 3062 O O . ALA B 1 187 ? -5.367 -0.411 -2.635 1 98 187 ALA B O 1
ATOM 3063 N N . ALA B 1 188 ? -5.664 -0.753 -0.434 1 98.31 188 ALA B N 1
ATOM 3064 C CA . ALA B 1 188 ? -6.285 0.556 -0.247 1 98.31 188 ALA B CA 1
ATOM 3065 C C . ALA B 1 188 ? -5.309 1.68 -0.573 1 98.31 188 ALA B C 1
ATOM 3067 O O . ALA B 1 188 ? -5.676 2.662 -1.221 1 98.31 188 ALA B O 1
ATOM 3068 N N . GLY B 1 189 ? -4.09 1.544 -0.129 1 98.75 189 GLY B N 1
ATOM 3069 C CA . GLY B 1 189 ? -3.068 2.533 -0.438 1 98.75 189 GLY B CA 1
ATOM 3070 C C . GLY B 1 189 ? -2.818 2.686 -1.926 1 98.75 189 GLY B C 1
ATOM 3071 O O . GLY B 1 189 ? -2.723 3.807 -2.432 1 98.75 189 GLY B O 1
ATOM 3072 N N . ILE B 1 190 ? -2.738 1.559 -2.643 1 98.88 190 ILE B N 1
ATOM 3073 C CA . ILE B 1 190 ? -2.508 1.56 -4.082 1 98.88 190 ILE B CA 1
ATOM 3074 C C . ILE B 1 190 ? -3.678 2.238 -4.793 1 98.88 190 ILE B C 1
ATOM 3076 O O . ILE B 1 190 ? -3.475 3.072 -5.68 1 98.88 190 ILE B O 1
ATOM 3080 N N . ALA B 1 191 ? -4.848 1.928 -4.375 1 98.88 191 ALA B N 1
ATOM 3081 C CA . ALA B 1 191 ? -6.031 2.5 -5.012 1 98.88 191 ALA B CA 1
ATOM 3082 C C . ALA B 1 191 ? -6.113 4.004 -4.762 1 98.88 191 ALA B C 1
ATOM 3084 O O . ALA B 1 191 ? -6.398 4.777 -5.684 1 98.88 191 ALA B O 1
ATOM 3085 N N . MET B 1 192 ? -5.887 4.41 -3.535 1 98.94 192 MET B N 1
ATOM 3086 C CA . MET B 1 192 ? -5.883 5.84 -3.23 1 98.94 192 MET B CA 1
ATOM 3087 C C . MET B 1 192 ? -4.82 6.566 -4.043 1 98.94 192 MET B C 1
ATOM 3089 O O . MET B 1 192 ? -5.07 7.652 -4.57 1 98.94 192 MET B O 1
ATOM 3093 N N . HIS B 1 193 ? -3.678 5.98 -4.176 1 98.94 193 HIS B N 1
ATOM 3094 C CA . HIS B 1 193 ? -2.594 6.602 -4.934 1 98.94 193 HIS B CA 1
ATOM 3095 C C . HIS B 1 193 ? -2.947 6.711 -6.41 1 98.94 193 HIS B C 1
ATOM 3097 O O . HIS B 1 193 ? -2.578 7.684 -7.07 1 98.94 193 HIS B O 1
ATOM 3103 N N . ALA B 1 194 ? -3.625 5.684 -6.898 1 98.81 194 ALA B N 1
ATOM 3104 C CA . ALA B 1 194 ? -4.094 5.762 -8.281 1 98.81 194 ALA B CA 1
ATOM 3105 C C . ALA B 1 194 ? -4.969 6.996 -8.492 1 98.81 194 ALA B C 1
ATOM 3107 O O . ALA B 1 194 ? -4.855 7.676 -9.516 1 98.81 194 ALA B O 1
ATOM 3108 N N . TRP B 1 195 ? -5.809 7.27 -7.566 1 98.88 195 TRP B N 1
ATOM 3109 C CA . TRP B 1 195 ? -6.633 8.469 -7.637 1 98.88 195 TRP B CA 1
ATOM 3110 C C . TRP B 1 195 ? -5.773 9.727 -7.551 1 98.88 195 TRP B C 1
ATOM 3112 O O . TRP B 1 195 ? -5.961 10.664 -8.328 1 98.88 195 TRP B O 1
ATOM 3122 N N . ILE B 1 196 ? -4.82 9.758 -6.621 1 98.88 196 ILE B N 1
ATOM 3123 C CA . ILE B 1 196 ? -3.93 10.898 -6.43 1 98.88 196 ILE B CA 1
ATOM 3124 C C . ILE B 1 196 ? -3.215 11.219 -7.738 1 98.88 196 ILE B C 1
ATOM 3126 O O . ILE B 1 196 ? -3.137 12.383 -8.141 1 98.88 196 ILE B O 1
ATOM 3130 N N . ARG B 1 197 ? -2.76 10.227 -8.414 1 98.25 197 ARG B N 1
ATOM 3131 C CA . ARG B 1 197 ? -2.025 10.398 -9.664 1 98.25 197 ARG B CA 1
ATOM 3132 C C . ARG B 1 197 ? -2.891 11.086 -10.719 1 98.25 197 ARG B C 1
ATOM 3134 O O . ARG B 1 197 ? -2.379 11.828 -11.562 1 98.25 197 ARG B O 1
ATOM 3141 N N . GLN B 1 198 ? -4.109 10.836 -10.641 1 98.5 198 GLN B N 1
ATOM 3142 C CA . GLN B 1 198 ? -4.992 11.305 -11.703 1 98.5 198 GLN B CA 1
ATOM 3143 C C . GLN B 1 198 ? -5.555 12.688 -11.375 1 98.5 198 GLN B C 1
ATOM 3145 O O . GLN B 1 198 ? -5.809 13.484 -12.281 1 98.5 198 GLN B O 1
ATOM 3150 N N . HIS B 1 199 ? -5.66 13 -10.047 1 98.75 199 HIS B N 1
ATOM 3151 C CA . HIS B 1 199 ? -6.512 14.148 -9.766 1 98.75 199 HIS B CA 1
ATOM 3152 C C . HIS B 1 199 ? -5.805 15.141 -8.852 1 98.75 199 HIS B C 1
ATOM 3154 O O . HIS B 1 199 ? -6.195 16.312 -8.781 1 98.75 199 HIS B O 1
ATOM 3160 N N . ALA B 1 200 ? -4.832 14.68 -8.055 1 98.56 200 ALA B N 1
ATOM 3161 C CA . ALA B 1 200 ? -4.258 15.555 -7.043 1 98.56 200 ALA B CA 1
ATOM 3162 C C . ALA B 1 200 ? -3.373 16.625 -7.684 1 98.56 200 ALA B C 1
ATOM 3164 O O . ALA B 1 200 ? -2.742 16.391 -8.711 1 98.56 200 ALA B O 1
ATOM 3165 N N . ASP B 1 201 ? -3.371 17.812 -7.152 1 98.44 201 ASP B N 1
ATOM 3166 C CA . ASP B 1 201 ? -2.383 18.844 -7.465 1 98.44 201 ASP B CA 1
ATOM 3167 C C . ASP B 1 201 ? -1.095 18.625 -6.672 1 98.44 201 ASP B C 1
ATOM 3169 O O . ASP B 1 201 ? -0.992 19.031 -5.516 1 98.44 201 ASP B O 1
ATOM 3173 N N . LEU B 1 202 ? -0.066 18.094 -7.289 1 97.56 202 LEU B N 1
ATOM 3174 C CA . LEU B 1 202 ? 1.152 17.641 -6.621 1 97.56 202 LEU B CA 1
ATOM 3175 C C . LEU B 1 202 ? 1.926 18.828 -6.059 1 97.56 202 LEU B C 1
ATOM 3177 O O . LEU B 1 202 ? 2.783 18.672 -5.188 1 97.56 202 LEU B O 1
ATOM 3181 N N . SER B 1 203 ? 1.688 20 -6.547 1 96.38 203 SER B N 1
ATOM 3182 C CA . SER B 1 203 ? 2.367 21.188 -6.039 1 96.38 203 SER B CA 1
ATOM 3183 C C . SER B 1 203 ? 1.929 21.516 -4.617 1 96.38 203 SER B C 1
ATOM 3185 O O . SER B 1 203 ? 2.586 22.297 -3.92 1 96.38 203 SER B O 1
ATOM 3187 N N . GLN B 1 204 ? 0.84 20.906 -4.148 1 96.25 204 GLN B N 1
ATOM 3188 C CA . GLN B 1 204 ? 0.317 21.156 -2.812 1 96.25 204 GLN B CA 1
ATOM 3189 C C . GLN B 1 204 ? 0.84 20.125 -1.812 1 96.25 204 GLN B C 1
ATOM 3191 O O . GLN B 1 204 ? 0.53 20.203 -0.621 1 96.25 204 GLN B O 1
ATOM 3196 N N . ALA B 1 205 ? 1.631 19.172 -2.316 1 95.88 205 ALA B N 1
ATOM 3197 C CA . ALA B 1 205 ? 2.164 18.125 -1.443 1 95.88 205 ALA B CA 1
ATOM 3198 C C . ALA B 1 205 ? 3.289 18.672 -0.566 1 95.88 205 ALA B C 1
ATOM 3200 O O . ALA B 1 205 ? 3.902 19.688 -0.892 1 95.88 205 ALA B O 1
ATOM 3201 N N . TRP B 1 206 ? 3.494 18.016 0.554 1 90.88 206 TRP B N 1
ATOM 3202 C CA . TRP B 1 206 ? 4.602 18.359 1.438 1 90.88 206 TRP B CA 1
ATOM 3203 C C . TRP B 1 206 ? 5.941 18.156 0.742 1 90.88 206 TRP B C 1
ATOM 3205 O O . TRP B 1 206 ? 6.066 17.297 -0.132 1 90.88 206 TRP B O 1
#

Radius 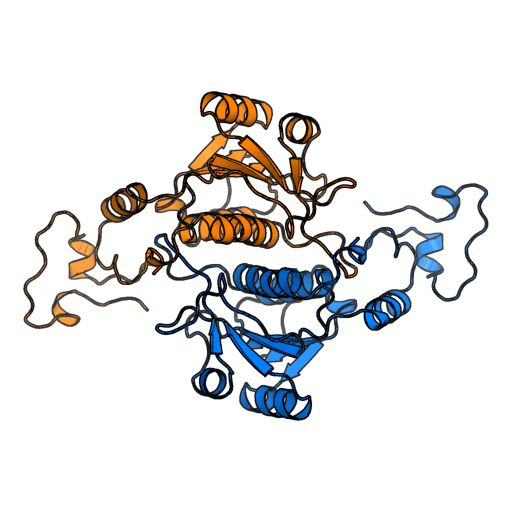of gyration: 22.44 Å; Cα contacts (8 Å, |Δi|>4): 854; chains: 2; bounding box: 55×74×47 Å

pLDDT: mean 95.69, std 4.39, range [74.69, 98.94]